Protein AF-A0A842WF37-F1 (afdb_monomer_lite)

Structure (mmCIF, N/CA/C/O backbone):
data_AF-A0A842WF37-F1
#
_entry.id   AF-A0A842WF37-F1
#
loop_
_atom_site.group_PDB
_atom_site.id
_atom_site.type_symbol
_atom_site.label_atom_id
_atom_site.label_alt_id
_atom_site.label_comp_id
_atom_site.label_asym_id
_atom_site.label_entity_id
_atom_site.label_seq_id
_atom_site.pdbx_PDB_ins_code
_atom_site.Cartn_x
_atom_site.Cartn_y
_atom_site.Cartn_z
_atom_site.occupancy
_atom_site.B_iso_or_equiv
_atom_site.auth_seq_id
_atom_site.auth_comp_id
_atom_site.auth_asym_id
_atom_site.auth_atom_id
_atom_site.pdbx_PDB_model_num
ATOM 1 N N . MET A 1 1 ? 12.981 -93.783 -2.955 1.00 38.06 1 MET A N 1
ATOM 2 C CA . MET A 1 1 ? 14.193 -92.941 -2.811 1.00 38.06 1 MET A CA 1
ATOM 3 C C . MET A 1 1 ? 14.053 -91.926 -3.913 1.00 38.06 1 MET A C 1
ATOM 5 O O . MET A 1 1 ? 14.369 -92.220 -5.059 1.00 38.06 1 MET A O 1
ATOM 9 N N . ASP A 1 2 ? 13.394 -90.827 -3.565 1.00 29.14 2 ASP A N 1
ATOM 10 C CA . ASP A 1 2 ? 12.600 -90.046 -4.507 1.00 29.14 2 ASP A CA 1
ATOM 11 C C . ASP A 1 2 ? 13.269 -88.703 -4.777 1.00 29.14 2 ASP A C 1
ATOM 13 O O . ASP A 1 2 ? 13.690 -87.995 -3.862 1.00 29.14 2 ASP A O 1
ATOM 17 N N . SER A 1 3 ? 13.349 -88.370 -6.059 1.00 29.11 3 SER A N 1
ATOM 18 C CA . SER A 1 3 ? 13.703 -87.063 -6.590 1.00 29.11 3 SER A CA 1
ATOM 19 C C . SER A 1 3 ? 12.479 -86.145 -6.562 1.00 29.11 3 SER A C 1
ATOM 21 O O . SER A 1 3 ? 11.483 -86.438 -7.225 1.00 29.11 3 SER A O 1
ATOM 23 N N . ALA A 1 4 ? 12.566 -85.022 -5.846 1.00 28.22 4 ALA A N 1
ATOM 24 C CA . ALA A 1 4 ? 11.561 -83.962 -5.853 1.00 28.22 4 ALA A CA 1
ATOM 25 C C . ALA A 1 4 ? 12.177 -82.628 -6.304 1.00 28.22 4 ALA A C 1
ATOM 27 O O . ALA A 1 4 ? 13.207 -82.185 -5.798 1.00 28.22 4 ALA A O 1
ATOM 28 N N . SER A 1 5 ? 11.508 -82.005 -7.270 1.00 30.67 5 SER A N 1
ATOM 29 C CA . SER A 1 5 ? 11.710 -80.653 -7.786 1.00 30.67 5 SER A CA 1
ATOM 30 C C . SER A 1 5 ? 11.210 -79.587 -6.804 1.00 30.67 5 SER A C 1
ATOM 32 O O . SER A 1 5 ? 10.098 -79.720 -6.297 1.00 30.67 5 SER A O 1
ATOM 34 N N . PHE A 1 6 ? 11.955 -78.489 -6.629 1.00 27.62 6 PHE A N 1
ATOM 35 C CA . PHE A 1 6 ? 11.453 -77.259 -6.004 1.00 27.62 6 PHE A CA 1
ATOM 36 C C . PHE A 1 6 ? 11.737 -76.029 -6.876 1.00 27.62 6 PHE A C 1
ATOM 38 O O . PHE A 1 6 ? 12.839 -75.824 -7.380 1.00 27.62 6 PHE A O 1
ATOM 45 N N . THR A 1 7 ? 10.681 -75.240 -7.053 1.00 28.05 7 THR A N 1
ATOM 46 C CA . THR A 1 7 ? 10.561 -73.977 -7.786 1.00 28.05 7 THR A CA 1
ATOM 47 C C . THR A 1 7 ? 11.242 -72.809 -7.064 1.00 28.05 7 THR A C 1
ATOM 49 O O . THR A 1 7 ? 11.295 -72.778 -5.836 1.00 28.05 7 THR A O 1
ATOM 52 N N . SER A 1 8 ? 11.717 -71.822 -7.829 1.00 30.41 8 SER A N 1
ATOM 53 C CA . SER A 1 8 ? 12.326 -70.581 -7.331 1.00 30.41 8 SER A CA 1
ATOM 54 C C . SER A 1 8 ? 11.315 -69.651 -6.628 1.00 30.41 8 SER A C 1
ATOM 56 O O . SER A 1 8 ? 10.131 -69.663 -6.975 1.00 30.41 8 SER A O 1
ATOM 58 N N . PRO A 1 9 ? 11.745 -68.802 -5.670 1.00 30.53 9 PRO A N 1
ATOM 59 C CA . PRO A 1 9 ? 10.866 -67.828 -5.035 1.00 30.53 9 PRO A CA 1
ATOM 60 C C . PRO A 1 9 ? 10.696 -66.576 -5.907 1.00 30.53 9 PRO A C 1
ATOM 62 O O . PRO A 1 9 ? 11.669 -65.958 -6.340 1.00 30.53 9 PRO A O 1
ATOM 65 N N . SER A 1 10 ? 9.444 -66.170 -6.112 1.00 29.80 10 SER A N 1
ATOM 66 C CA . SER A 1 10 ? 9.055 -64.873 -6.668 1.00 29.80 10 SER A CA 1
ATOM 67 C C . SER A 1 10 ? 9.450 -63.723 -5.733 1.00 29.80 10 SER A C 1
ATOM 69 O O . SER A 1 10 ? 9.151 -63.755 -4.540 1.00 29.80 10 SER A O 1
ATOM 71 N N . SER A 1 11 ? 10.101 -62.703 -6.290 1.00 31.34 11 SER A N 1
ATOM 72 C CA . SER A 1 11 ? 10.609 -61.517 -5.594 1.00 31.34 11 SER A CA 1
ATOM 73 C C . SER A 1 11 ? 9.476 -60.632 -5.054 1.00 31.34 11 SER A C 1
ATOM 75 O O . SER A 1 11 ? 8.567 -60.257 -5.792 1.00 31.34 11 SER A O 1
ATOM 77 N N . ILE A 1 12 ? 9.544 -60.283 -3.768 1.00 27.06 12 ILE A N 1
ATOM 78 C CA . ILE A 1 12 ? 8.603 -59.393 -3.070 1.00 27.06 12 ILE A CA 1
ATOM 79 C C . ILE A 1 12 ? 9.158 -57.961 -3.105 1.00 27.06 12 ILE A C 1
ATOM 81 O O . ILE A 1 12 ? 10.344 -57.755 -2.855 1.00 27.06 12 ILE A O 1
ATOM 85 N N . ALA A 1 13 ? 8.312 -56.971 -3.403 1.00 27.92 13 ALA A N 1
ATOM 86 C CA . ALA A 1 13 ? 8.647 -55.560 -3.223 1.00 27.92 13 ALA A CA 1
ATOM 87 C C . ALA A 1 13 ? 8.535 -55.191 -1.735 1.00 27.92 13 ALA A C 1
ATOM 89 O O . ALA A 1 13 ? 7.485 -55.388 -1.124 1.00 27.92 13 ALA A O 1
ATOM 90 N N . THR A 1 14 ? 9.607 -54.653 -1.155 1.00 27.30 14 THR A N 1
ATOM 91 C CA . THR A 1 14 ? 9.646 -54.268 0.261 1.00 27.30 14 THR A CA 1
ATOM 92 C C . THR A 1 14 ? 9.487 -52.759 0.391 1.00 27.30 14 THR A C 1
ATOM 94 O O . THR A 1 14 ? 10.288 -51.998 -0.149 1.00 27.30 14 THR A O 1
ATOM 97 N N . LEU A 1 15 ? 8.464 -52.322 1.126 1.00 24.42 15 LEU A N 1
ATOM 98 C CA . LEU A 1 15 ? 8.304 -50.930 1.538 1.00 24.42 15 LEU A CA 1
ATOM 99 C C . LEU A 1 15 ? 9.036 -50.748 2.875 1.00 24.42 15 LEU A C 1
ATOM 101 O O . LEU A 1 15 ? 8.649 -51.351 3.873 1.00 24.42 15 LEU A O 1
ATOM 105 N N . SER A 1 16 ? 10.097 -49.946 2.911 1.00 29.41 16 SER A N 1
ATOM 106 C CA . SER A 1 16 ? 10.831 -49.650 4.147 1.00 29.41 16 SER A CA 1
ATOM 107 C C . SER A 1 16 ? 10.672 -48.182 4.526 1.00 29.41 16 SER A C 1
ATOM 109 O O . SER A 1 16 ? 10.997 -47.303 3.730 1.00 29.41 16 SER A O 1
ATOM 111 N N . MET A 1 17 ? 10.217 -47.916 5.752 1.00 25.17 17 MET A N 1
ATOM 112 C CA . MET A 1 17 ? 10.263 -46.583 6.353 1.00 25.17 17 MET A CA 1
ATOM 113 C C . MET A 1 17 ? 11.576 -46.428 7.119 1.00 25.17 17 MET A C 1
ATOM 115 O O . MET A 1 17 ? 11.818 -47.153 8.082 1.00 25.17 17 MET A O 1
ATOM 119 N N . LEU A 1 18 ? 12.425 -45.492 6.700 1.00 31.69 18 LEU A N 1
ATOM 120 C CA . LEU A 1 18 ? 13.604 -45.094 7.465 1.00 31.69 18 LEU A CA 1
ATOM 121 C C . LEU A 1 18 ? 13.261 -43.837 8.266 1.00 31.69 18 LEU A C 1
ATOM 123 O O . LEU A 1 18 ? 13.086 -42.758 7.706 1.00 31.69 18 LEU A O 1
ATOM 127 N N . GLY A 1 19 ? 13.147 -43.990 9.585 1.00 25.92 19 GLY A N 1
ATOM 128 C CA . GLY A 1 19 ? 12.998 -42.875 10.515 1.00 25.92 19 GLY A CA 1
ATOM 129 C C . GLY A 1 19 ? 14.344 -42.196 10.756 1.00 25.92 19 GLY A C 1
ATOM 130 O O . GLY A 1 19 ? 15.139 -42.674 11.560 1.00 25.92 19 GLY A O 1
ATOM 131 N N . GLY A 1 20 ? 14.591 -41.085 10.063 1.00 28.47 20 GLY A N 1
ATOM 132 C CA . GLY A 1 20 ? 15.708 -40.176 10.315 1.00 28.47 20 GLY A CA 1
ATOM 133 C C . GLY A 1 20 ? 15.196 -38.804 10.749 1.00 28.47 20 GLY A C 1
ATOM 134 O O . GLY A 1 20 ? 14.309 -38.232 10.120 1.00 28.47 20 GLY A O 1
ATOM 135 N N . VAL A 1 21 ? 15.742 -38.273 11.842 1.00 33.38 21 VAL A N 1
ATOM 136 C CA . VAL A 1 21 ? 15.383 -36.960 12.395 1.00 33.38 21 VAL A CA 1
ATOM 137 C C . VAL A 1 21 ? 15.879 -35.857 11.454 1.00 33.38 21 VAL A C 1
ATOM 139 O O . VAL A 1 21 ? 17.057 -35.519 11.453 1.00 33.38 21 VAL A O 1
ATOM 142 N N . GLY A 1 22 ? 14.974 -35.293 10.651 1.00 31.33 22 GLY A N 1
ATOM 143 C CA . GLY A 1 22 ? 15.257 -34.141 9.790 1.00 31.33 22 GLY A CA 1
ATOM 144 C C . GLY A 1 22 ? 14.312 -34.049 8.592 1.00 31.33 22 GLY A C 1
ATOM 145 O O . GLY A 1 22 ? 14.500 -34.736 7.601 1.00 31.33 22 GLY A O 1
ATOM 146 N N . LYS A 1 23 ? 13.290 -33.192 8.708 1.00 36.53 23 LYS A N 1
ATOM 147 C CA . LYS A 1 23 ? 12.262 -32.818 7.713 1.00 36.53 23 LYS A CA 1
ATOM 148 C C . LYS A 1 23 ? 12.590 -33.122 6.233 1.00 36.53 23 LYS A C 1
ATOM 150 O O . LYS A 1 23 ? 13.320 -32.368 5.599 1.00 36.53 23 LYS A O 1
ATOM 155 N N . THR A 1 24 ? 11.938 -34.140 5.670 1.00 30.28 24 THR A N 1
AT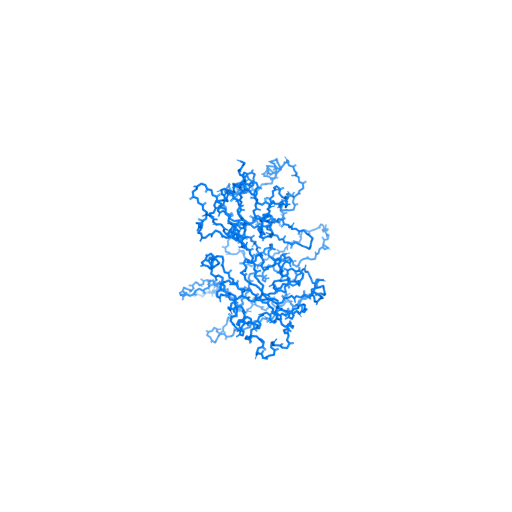OM 156 C CA . THR A 1 24 ? 11.090 -34.123 4.451 1.00 30.28 24 THR A CA 1
ATOM 157 C C . THR A 1 24 ? 10.585 -35.550 4.207 1.00 30.28 24 THR A C 1
ATOM 159 O O . THR A 1 24 ? 11.379 -36.455 3.975 1.00 30.28 24 THR A O 1
ATOM 162 N N . ASP A 1 25 ? 9.270 -35.767 4.275 1.00 29.08 25 ASP A N 1
ATOM 163 C CA . ASP A 1 25 ? 8.677 -37.084 4.019 1.00 29.08 25 ASP A CA 1
ATOM 164 C C . ASP A 1 25 ? 8.659 -37.353 2.506 1.00 29.08 25 ASP A C 1
ATOM 166 O O . ASP A 1 25 ? 7.838 -36.803 1.770 1.00 29.08 25 ASP A O 1
ATOM 170 N N . GLY A 1 26 ? 9.593 -38.175 2.028 1.00 31.14 26 GLY A N 1
ATOM 171 C CA . GLY A 1 26 ? 9.605 -38.716 0.669 1.00 31.14 26 GLY A CA 1
ATOM 172 C C . GLY A 1 26 ? 9.285 -40.210 0.683 1.00 31.14 26 GLY A C 1
ATOM 173 O O . GLY A 1 26 ? 9.917 -40.971 1.411 1.00 31.14 26 GLY A O 1
ATOM 174 N N . CYS A 1 27 ? 8.314 -40.647 -0.122 1.00 30.59 27 CYS A N 1
ATOM 175 C CA . CYS A 1 27 ? 8.106 -42.071 -0.398 1.00 30.59 27 CYS A CA 1
ATOM 176 C C . CYS A 1 27 ? 9.037 -42.507 -1.534 1.00 30.59 27 CYS A C 1
ATOM 178 O O . CYS A 1 27 ? 9.008 -41.919 -2.614 1.00 30.59 27 CYS A O 1
ATOM 180 N N . PHE A 1 28 ? 9.833 -43.552 -1.307 1.00 36.69 28 PHE A N 1
ATOM 181 C CA . PHE A 1 28 ? 10.717 -44.130 -2.318 1.00 36.69 28 PHE A CA 1
ATOM 182 C C . PHE A 1 28 ? 10.118 -45.432 -2.845 1.00 36.69 28 PHE A C 1
ATOM 184 O O . PHE A 1 28 ? 9.789 -46.328 -2.069 1.00 36.69 28 PHE A O 1
ATOM 191 N N . LEU A 1 29 ? 9.988 -45.541 -4.168 1.00 32.62 29 LEU A N 1
ATOM 192 C CA . LEU A 1 29 ? 9.596 -46.776 -4.838 1.00 32.62 29 LEU A CA 1
ATOM 193 C C . LEU A 1 29 ? 10.837 -47.367 -5.516 1.00 32.62 29 LEU A C 1
ATOM 195 O O . LEU A 1 29 ? 11.414 -46.742 -6.403 1.00 32.62 29 LEU A O 1
ATOM 199 N N . SER A 1 30 ? 11.261 -48.557 -5.092 1.00 35.91 30 SER A N 1
ATOM 200 C CA . SER A 1 30 ? 12.323 -49.303 -5.772 1.00 35.91 30 SER A CA 1
ATOM 201 C C . SER A 1 30 ? 11.692 -50.206 -6.827 1.00 35.91 30 SER A C 1
ATOM 203 O O . SER A 1 30 ? 10.836 -51.029 -6.498 1.00 35.91 30 SER A O 1
ATOM 205 N N . ILE A 1 31 ? 12.085 -50.040 -8.091 1.00 41.50 31 ILE A N 1
ATOM 206 C CA . ILE A 1 31 ? 11.596 -50.853 -9.210 1.00 41.50 31 ILE A CA 1
ATOM 207 C C . ILE A 1 31 ? 12.788 -51.618 -9.810 1.00 41.50 31 ILE A C 1
ATOM 209 O O . ILE A 1 31 ? 13.829 -51.006 -10.057 1.00 41.50 31 ILE A O 1
ATOM 213 N N . PRO A 1 32 ? 12.673 -52.935 -10.065 1.00 42.78 32 PRO A N 1
ATOM 214 C CA . PRO A 1 32 ? 13.720 -53.693 -10.745 1.00 42.78 32 PRO A CA 1
ATOM 215 C C . PRO A 1 32 ? 13.954 -53.198 -12.184 1.00 42.78 32 PRO A C 1
ATOM 217 O O . PRO A 1 32 ? 13.016 -52.835 -12.895 1.00 42.78 32 PRO A O 1
ATOM 220 N N . ASN A 1 33 ? 15.220 -53.220 -12.623 1.00 41.03 33 ASN A N 1
ATOM 221 C CA . ASN A 1 33 ? 15.675 -52.664 -13.908 1.00 41.03 33 ASN A CA 1
ATOM 222 C C . ASN A 1 33 ? 14.916 -53.191 -15.141 1.00 41.03 33 ASN A C 1
ATOM 224 O O . ASN A 1 33 ? 14.748 -52.445 -16.102 1.00 41.03 33 ASN A O 1
ATOM 228 N N . SER A 1 34 ? 14.410 -54.427 -15.116 1.00 40.59 34 SER A N 1
ATOM 229 C CA . SER A 1 34 ? 13.666 -55.018 -16.239 1.00 40.59 34 SER A CA 1
ATOM 230 C C . SER A 1 34 ? 12.349 -54.298 -16.563 1.00 40.59 34 SER A C 1
ATOM 232 O O . SER A 1 34 ? 11.862 -54.393 -17.685 1.00 40.59 34 SER A O 1
ATOM 234 N N . SER A 1 35 ? 11.780 -53.540 -15.621 1.00 41.41 35 SER A N 1
ATOM 235 C CA . SER A 1 35 ? 10.545 -52.772 -15.837 1.00 41.41 35 SER A CA 1
ATOM 236 C C . SER A 1 35 ? 10.791 -51.358 -16.381 1.00 41.41 35 SER A C 1
ATOM 238 O O . SER A 1 35 ? 9.854 -50.707 -16.842 1.00 41.41 35 SER A O 1
ATOM 240 N N . ILE A 1 36 ? 12.035 -50.866 -16.335 1.00 44.94 36 ILE A N 1
ATOM 241 C CA . ILE A 1 36 ? 12.400 -49.505 -16.765 1.00 44.94 36 ILE A CA 1
ATOM 242 C C . 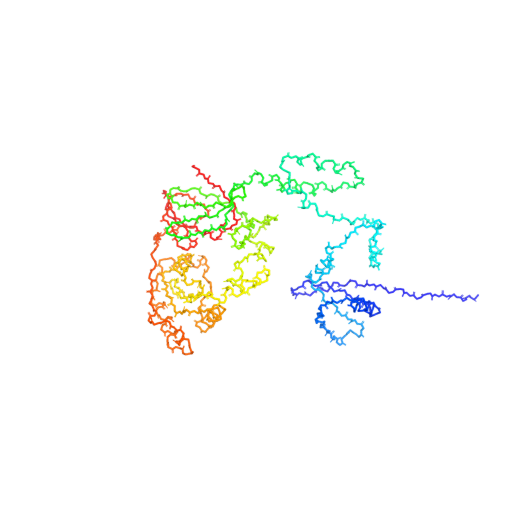ILE A 1 36 ? 12.501 -49.416 -18.294 1.00 44.94 36 ILE A C 1
ATOM 244 O O . ILE A 1 36 ? 12.117 -48.402 -18.879 1.00 44.94 36 ILE A O 1
ATOM 248 N N . GLU A 1 37 ? 12.947 -50.486 -18.955 1.00 37.53 37 GLU A N 1
ATOM 249 C CA . GLU A 1 37 ? 13.090 -50.518 -20.418 1.00 37.53 37 GLU A CA 1
ATOM 250 C C . GLU A 1 37 ? 11.733 -50.430 -21.140 1.00 37.53 37 GLU A C 1
ATOM 252 O O . GLU A 1 37 ? 11.608 -49.705 -22.126 1.00 37.53 37 GLU A O 1
ATOM 257 N N . ASN A 1 38 ? 10.676 -51.034 -20.585 1.00 36.75 38 ASN A N 1
ATOM 258 C CA . ASN A 1 38 ? 9.316 -50.934 -21.136 1.00 36.75 38 ASN A CA 1
ATOM 259 C C . ASN A 1 38 ? 8.696 -49.531 -20.964 1.00 36.75 38 ASN A C 1
ATOM 261 O O . ASN A 1 38 ? 7.922 -49.071 -21.807 1.00 36.75 38 ASN A O 1
ATOM 265 N N . LEU A 1 39 ? 9.060 -48.816 -19.896 1.00 34.28 39 LEU A N 1
ATOM 266 C CA . LEU A 1 39 ? 8.584 -47.455 -19.621 1.00 34.28 39 LEU A CA 1
ATOM 267 C C . LEU A 1 39 ? 9.206 -46.426 -20.578 1.00 34.28 39 LEU A C 1
ATOM 269 O O . LEU A 1 39 ? 8.519 -45.516 -21.040 1.00 34.28 39 LEU A O 1
ATOM 273 N N . LEU A 1 40 ? 10.482 -46.606 -20.932 1.00 34.00 40 LEU A N 1
ATOM 274 C CA . LEU A 1 40 ? 11.184 -45.751 -21.893 1.00 34.00 40 LEU A CA 1
ATOM 275 C C . LEU A 1 40 ? 10.726 -45.990 -23.338 1.00 34.00 40 LEU A C 1
ATOM 277 O O . LEU A 1 40 ? 10.586 -45.030 -24.092 1.00 34.00 40 LEU A O 1
ATOM 281 N N . PHE A 1 41 ? 10.412 -47.236 -23.710 1.00 29.88 41 PHE A N 1
ATOM 282 C CA . PHE A 1 41 ? 9.929 -47.551 -25.060 1.00 29.88 41 PHE A CA 1
ATOM 283 C C . PHE A 1 41 ? 8.565 -46.908 -25.363 1.00 29.88 41 PHE A C 1
ATOM 285 O O . PHE A 1 41 ? 8.302 -46.477 -26.484 1.00 29.88 41 PHE A O 1
ATOM 292 N N . THR A 1 42 ? 7.718 -46.765 -24.340 1.00 32.03 42 THR A N 1
ATOM 293 C CA . THR A 1 42 ? 6.389 -46.149 -24.474 1.00 32.03 42 THR A CA 1
ATOM 294 C C . THR A 1 42 ? 6.467 -44.616 -24.588 1.00 32.03 42 THR A C 1
ATOM 296 O O . THR A 1 42 ? 5.621 -43.999 -25.232 1.00 32.03 42 THR A O 1
ATOM 299 N N . ALA A 1 43 ? 7.508 -43.986 -24.027 1.00 32.72 43 ALA A N 1
ATOM 300 C CA . ALA A 1 43 ? 7.704 -42.533 -24.069 1.00 32.72 43 ALA A CA 1
ATOM 301 C C . ALA A 1 43 ? 8.267 -42.017 -25.412 1.00 32.72 43 ALA A C 1
ATOM 303 O O . ALA A 1 43 ? 8.046 -40.860 -25.760 1.00 32.72 43 ALA A O 1
ATOM 304 N N . SER A 1 44 ? 8.946 -42.863 -26.198 1.00 29.84 44 SER A N 1
ATOM 305 C CA . SER A 1 44 ? 9.535 -42.481 -27.495 1.00 29.84 44 SER A CA 1
ATOM 306 C C . SER A 1 44 ? 8.544 -42.387 -28.665 1.00 29.84 44 SER A C 1
ATOM 308 O O . SER A 1 44 ? 8.941 -41.965 -29.748 1.00 29.84 44 SER A O 1
ATOM 310 N N . LEU A 1 45 ? 7.269 -42.750 -28.481 1.00 29.44 45 LEU A N 1
ATOM 311 C CA . LEU A 1 45 ? 6.267 -42.767 -29.559 1.00 29.44 45 LEU A CA 1
ATOM 312 C C . LEU A 1 45 ? 5.317 -41.555 -29.573 1.00 29.44 45 LEU A C 1
ATOM 314 O O . LEU A 1 45 ? 4.387 -41.531 -30.377 1.00 29.44 45 LEU A O 1
ATOM 318 N N . MET A 1 46 ? 5.536 -40.535 -28.735 1.00 29.64 46 MET A N 1
ATOM 319 C CA . MET A 1 46 ? 4.720 -39.313 -28.739 1.00 29.64 46 MET A CA 1
ATOM 320 C C . MET A 1 46 ? 5.560 -38.054 -28.995 1.00 29.64 46 MET A C 1
ATOM 322 O O . MET A 1 46 ? 6.588 -37.870 -28.343 1.00 29.64 46 MET A O 1
ATOM 326 N N . PRO A 1 47 ? 5.141 -37.153 -29.906 1.00 29.61 47 PRO A N 1
ATOM 327 C CA . PRO A 1 47 ? 5.825 -35.885 -30.113 1.00 29.61 47 PRO A CA 1
ATOM 328 C C . PRO A 1 47 ? 5.490 -34.936 -28.953 1.00 29.61 47 PRO A C 1
ATOM 330 O O . PRO A 1 47 ? 4.389 -34.396 -28.867 1.00 29.61 47 PRO A O 1
ATOM 333 N N . GLY A 1 48 ? 6.441 -34.747 -28.040 1.00 36.25 48 GLY A N 1
ATOM 334 C CA . GLY A 1 48 ? 6.334 -33.833 -26.903 1.00 36.25 48 GLY A CA 1
ATOM 335 C C . GLY A 1 48 ? 7.711 -33.500 -26.313 1.00 36.25 48 GLY A C 1
ATOM 336 O O . GLY A 1 48 ? 8.679 -34.211 -26.589 1.00 36.25 48 GLY A O 1
ATOM 337 N N . PRO A 1 49 ? 7.836 -32.402 -25.544 1.00 31.64 49 PRO A N 1
ATOM 338 C CA . PRO A 1 49 ? 9.128 -31.912 -25.078 1.00 31.64 49 PRO A CA 1
ATOM 339 C C . PRO A 1 49 ? 9.790 -32.899 -24.107 1.00 31.64 49 PRO A C 1
ATOM 341 O O . PRO A 1 49 ? 9.179 -33.365 -23.145 1.00 31.64 49 PRO A O 1
ATOM 344 N N . ILE A 1 50 ? 11.063 -33.195 -24.367 1.00 33.44 50 ILE A N 1
ATOM 345 C CA . ILE A 1 50 ? 11.909 -34.072 -23.553 1.00 33.44 50 ILE A CA 1
ATOM 346 C C . ILE A 1 50 ? 12.294 -33.318 -22.273 1.00 33.44 50 ILE A C 1
ATOM 348 O O . ILE A 1 50 ? 13.004 -32.314 -22.328 1.00 33.44 50 ILE A O 1
ATOM 352 N N . PHE A 1 51 ? 11.845 -33.803 -21.115 1.00 28.94 51 PHE A N 1
ATOM 353 C CA . PHE A 1 51 ? 12.274 -33.279 -19.816 1.00 28.94 51 PHE A CA 1
ATOM 354 C C . PHE A 1 51 ? 13.611 -33.910 -19.392 1.00 28.94 51 PHE A C 1
ATOM 356 O O . PHE A 1 51 ? 13.802 -35.116 -19.571 1.00 28.94 51 PHE A O 1
ATOM 363 N N . PRO A 1 52 ? 14.550 -33.141 -18.810 1.00 28.11 52 PRO A N 1
ATOM 364 C CA . PRO A 1 52 ? 15.841 -33.675 -18.399 1.00 28.11 52 PRO A CA 1
ATOM 365 C C . PRO A 1 52 ? 15.687 -34.603 -17.188 1.00 28.11 52 PRO A C 1
ATOM 367 O O . PRO A 1 52 ? 15.351 -34.172 -16.085 1.00 28.11 52 PRO A O 1
ATOM 370 N N . VAL A 1 53 ? 15.985 -35.887 -17.383 1.00 30.39 53 VAL A N 1
ATOM 371 C CA . VAL A 1 53 ? 16.093 -36.873 -16.301 1.00 30.39 53 VAL A CA 1
ATOM 372 C C . VAL A 1 53 ? 17.493 -36.780 -15.692 1.00 30.39 53 VAL A C 1
ATOM 374 O O . VAL A 1 53 ? 18.487 -37.048 -16.367 1.00 30.39 53 VAL A O 1
ATOM 377 N N . LYS A 1 54 ? 17.597 -36.430 -14.405 1.00 30.55 54 LYS A N 1
ATOM 378 C CA . LYS A 1 54 ? 18.856 -36.559 -13.653 1.00 30.55 54 LYS A CA 1
ATOM 379 C C . LYS A 1 54 ? 18.979 -37.975 -13.095 1.00 30.55 54 LYS A C 1
ATOM 381 O O . LYS A 1 54 ? 18.213 -38.364 -12.219 1.00 30.55 54 LYS A O 1
ATOM 386 N N . ARG A 1 55 ? 19.968 -38.733 -13.576 1.00 32.41 55 ARG A N 1
ATOM 387 C CA . ARG A 1 55 ? 20.429 -39.962 -12.914 1.00 32.41 55 ARG A CA 1
ATOM 388 C C . ARG A 1 55 ? 21.295 -39.591 -11.715 1.00 32.41 55 ARG A C 1
ATOM 390 O O . ARG A 1 55 ? 22.271 -38.863 -11.872 1.00 32.41 55 ARG A O 1
ATOM 397 N N . PHE A 1 56 ? 20.979 -40.151 -10.554 1.00 31.78 56 PHE A N 1
ATOM 398 C CA . PHE A 1 56 ? 21.911 -40.223 -9.435 1.00 31.78 56 PHE A CA 1
ATOM 399 C C . PHE A 1 56 ? 22.473 -41.640 -9.373 1.00 31.78 56 PHE A C 1
ATOM 401 O O . PHE A 1 56 ? 21.718 -42.607 -9.303 1.00 31.78 56 PHE A O 1
ATOM 408 N N . SER A 1 57 ? 23.796 -41.765 -9.434 1.00 34.41 57 SER A N 1
ATOM 409 C CA . SER A 1 57 ? 24.495 -43.010 -9.134 1.00 34.41 57 SER A CA 1
ATOM 410 C C . SER A 1 57 ? 24.964 -42.950 -7.685 1.00 34.41 57 SER A C 1
ATOM 412 O O . SER A 1 57 ? 25.939 -42.262 -7.385 1.00 34.41 57 SER A O 1
ATOM 414 N N . ASP A 1 58 ? 24.271 -43.646 -6.789 1.00 35.00 58 ASP A N 1
ATOM 415 C CA . ASP A 1 58 ? 24.796 -43.921 -5.454 1.00 35.00 58 ASP A CA 1
ATOM 416 C C . ASP A 1 58 ? 25.600 -45.229 -5.515 1.00 35.00 58 ASP A C 1
ATOM 418 O O . ASP A 1 58 ? 25.084 -46.278 -5.909 1.00 35.00 58 ASP A O 1
ATOM 422 N N . ALA A 1 59 ? 26.889 -45.167 -5.173 1.00 35.41 59 ALA A N 1
ATOM 423 C CA . ALA A 1 59 ? 27.831 -46.283 -5.295 1.00 35.41 59 ALA A CA 1
ATOM 424 C C . ALA A 1 59 ? 27.522 -47.462 -4.346 1.00 35.41 59 ALA A C 1
ATOM 426 O O . ALA A 1 59 ? 28.145 -48.522 -4.450 1.00 35.41 59 ALA A O 1
ATOM 427 N N . SER A 1 60 ? 26.555 -47.299 -3.439 1.00 33.88 60 SER A N 1
ATOM 428 C CA . SER A 1 60 ? 26.161 -48.291 -2.436 1.00 33.88 60 SER A CA 1
ATOM 429 C C . SER A 1 60 ? 25.007 -49.218 -2.861 1.00 33.88 60 SER A C 1
ATOM 431 O O . SER A 1 60 ? 24.793 -50.253 -2.229 1.00 33.88 60 SER A O 1
ATOM 433 N N . LEU A 1 61 ? 24.309 -48.934 -3.969 1.00 37.62 61 LEU A N 1
ATOM 434 C CA . LEU A 1 61 ? 23.182 -49.735 -4.468 1.00 37.62 61 LEU A CA 1
ATOM 435 C C . LEU A 1 61 ? 23.453 -50.211 -5.898 1.00 37.62 61 LEU A C 1
ATOM 437 O O . LEU A 1 61 ? 23.026 -49.604 -6.875 1.00 37.62 61 LEU A O 1
ATOM 441 N N . LYS A 1 62 ? 24.151 -51.341 -6.041 1.00 33.28 62 LYS A N 1
ATOM 442 C CA . LYS A 1 62 ? 24.612 -51.843 -7.350 1.00 33.28 62 LYS A CA 1
ATOM 443 C C . LYS A 1 62 ? 23.517 -52.240 -8.357 1.00 33.28 62 LYS A C 1
ATOM 445 O O . LYS A 1 62 ? 23.887 -52.627 -9.453 1.00 33.28 62 LYS A O 1
ATOM 450 N N . ASN A 1 63 ? 22.217 -52.139 -8.053 1.00 33.78 63 ASN A N 1
ATOM 451 C CA . ASN A 1 63 ? 21.139 -52.573 -8.963 1.00 33.78 63 ASN A CA 1
ATOM 452 C C . ASN A 1 63 ? 19.818 -51.772 -8.873 1.00 33.78 63 ASN A C 1
ATOM 454 O O . ASN A 1 63 ? 18.777 -52.293 -9.268 1.00 33.78 63 ASN A O 1
ATOM 458 N N . ALA A 1 64 ? 19.813 -50.531 -8.371 1.00 30.58 64 ALA A N 1
ATOM 459 C CA . ALA A 1 64 ? 18.578 -49.741 -8.273 1.00 30.58 64 ALA A CA 1
ATOM 460 C C . ALA A 1 64 ? 18.716 -48.365 -8.936 1.00 30.58 64 ALA A C 1
ATOM 462 O O . ALA A 1 64 ? 19.614 -47.595 -8.607 1.00 30.58 64 ALA A O 1
ATOM 463 N N . SER A 1 65 ? 17.792 -48.049 -9.844 1.00 34.47 65 SER A N 1
ATOM 464 C CA . SER A 1 65 ? 17.601 -46.694 -10.368 1.00 34.47 65 SER A CA 1
ATOM 465 C C . SER A 1 65 ? 16.473 -46.031 -9.577 1.00 34.47 65 SER A C 1
ATOM 467 O O . SER A 1 65 ? 15.353 -46.536 -9.571 1.00 34.47 65 SER A O 1
ATOM 469 N N . VAL A 1 66 ? 16.749 -44.914 -8.901 1.00 30.81 66 VAL A N 1
ATOM 470 C CA . VAL A 1 66 ? 15.732 -44.154 -8.156 1.00 30.81 66 VAL A CA 1
ATOM 471 C C . VAL A 1 66 ? 15.115 -43.114 -9.087 1.00 30.81 66 VAL A C 1
ATOM 473 O O . VAL A 1 66 ? 15.823 -42.268 -9.631 1.00 30.81 66 VAL A O 1
ATOM 476 N N . LEU A 1 67 ? 13.797 -43.181 -9.277 1.00 31.59 67 LEU A N 1
ATOM 477 C CA . LEU A 1 67 ? 13.036 -42.212 -10.063 1.00 31.59 67 LEU A CA 1
ATOM 478 C C . LEU A 1 67 ? 12.267 -41.304 -9.101 1.00 31.59 67 LEU A C 1
ATOM 480 O O . LEU A 1 67 ? 11.388 -41.761 -8.374 1.00 31.59 67 LEU A O 1
ATOM 484 N N . GLN A 1 68 ? 12.616 -40.020 -9.078 1.00 34.50 68 GLN A N 1
ATOM 485 C CA . GLN A 1 68 ? 11.903 -39.013 -8.301 1.00 34.50 68 GLN A CA 1
ATOM 486 C C . GLN A 1 68 ? 10.953 -38.268 -9.241 1.00 34.50 68 GLN A C 1
ATOM 488 O O . GLN A 1 68 ? 11.400 -37.532 -10.117 1.00 34.50 68 GLN A O 1
ATOM 493 N N . LEU A 1 69 ? 9.647 -38.476 -9.077 1.00 31.56 69 LEU A N 1
ATOM 494 C CA . LEU A 1 69 ? 8.617 -37.688 -9.753 1.00 31.56 69 LEU A CA 1
ATOM 495 C C . LEU A 1 69 ? 8.000 -36.737 -8.737 1.00 31.56 69 LEU A C 1
ATOM 497 O O . LEU A 1 69 ? 7.617 -37.157 -7.644 1.00 31.56 69 LEU A O 1
ATOM 501 N N . ASP A 1 70 ? 7.903 -35.458 -9.089 1.00 33.56 70 ASP A N 1
ATOM 502 C CA . ASP A 1 70 ? 7.114 -34.532 -8.291 1.00 33.56 70 ASP A CA 1
ATOM 503 C C . ASP A 1 70 ? 5.610 -34.752 -8.537 1.00 33.56 70 ASP A C 1
ATOM 505 O O . ASP A 1 70 ? 5.165 -35.294 -9.555 1.00 33.56 70 ASP A O 1
ATOM 509 N N . THR A 1 71 ? 4.796 -34.324 -7.576 1.00 34.16 71 THR A N 1
ATOM 510 C CA . THR A 1 71 ? 3.331 -34.409 -7.643 1.00 34.16 71 THR A CA 1
ATOM 511 C C . THR A 1 71 ? 2.729 -33.578 -8.783 1.00 34.16 71 THR A C 1
ATOM 513 O O . THR A 1 71 ? 1.575 -33.795 -9.151 1.00 34.16 71 THR A O 1
ATOM 516 N N . HIS A 1 72 ? 3.500 -32.660 -9.372 1.00 37.62 72 HIS A N 1
ATOM 517 C CA . HIS A 1 72 ? 3.081 -31.793 -10.469 1.00 37.62 72 HIS A CA 1
ATOM 518 C C . HIS A 1 72 ? 3.155 -32.511 -11.831 1.00 37.62 72 HIS A C 1
ATOM 520 O O . HIS A 1 72 ? 2.302 -32.306 -12.694 1.00 37.62 72 HIS A O 1
ATOM 526 N N . SER A 1 73 ? 4.126 -33.410 -11.996 1.00 40.00 73 SER A N 1
ATOM 527 C CA . SER A 1 73 ? 4.379 -34.203 -13.205 1.00 40.00 73 SER A CA 1
ATOM 528 C C . SER A 1 73 ? 3.310 -35.276 -13.431 1.00 40.00 73 SER A C 1
ATOM 530 O O . SER A 1 73 ? 2.906 -35.541 -14.563 1.00 40.00 73 SER A O 1
ATOM 532 N N . ILE A 1 74 ? 2.785 -35.840 -12.339 1.00 36.34 74 ILE A N 1
ATOM 533 C CA . ILE A 1 74 ? 1.688 -36.821 -12.354 1.00 36.34 74 ILE A CA 1
ATOM 534 C C . ILE A 1 74 ? 0.381 -36.176 -12.847 1.00 36.34 74 ILE A C 1
ATOM 536 O O . ILE A 1 74 ? -0.404 -36.811 -13.549 1.00 36.34 74 ILE A O 1
ATOM 540 N N . TRP A 1 75 ? 0.161 -34.897 -12.531 1.00 33.62 75 TRP A N 1
ATOM 541 C CA . TRP A 1 75 ? -1.040 -34.167 -12.943 1.00 33.62 75 TRP A CA 1
ATOM 542 C C . TRP A 1 75 ? -1.027 -33.772 -14.428 1.00 33.62 75 TRP A C 1
ATOM 544 O O . TRP A 1 75 ? -2.067 -33.854 -15.077 1.00 33.62 75 TRP A O 1
ATOM 554 N N . SER A 1 76 ? 0.136 -33.419 -14.992 1.00 37.16 76 SER A N 1
ATOM 555 C CA . SER A 1 76 ? 0.258 -33.061 -16.418 1.00 37.16 76 SER A CA 1
ATOM 556 C C . SER A 1 76 ? -0.008 -34.234 -17.369 1.00 37.16 76 SER A C 1
ATOM 558 O O . SER A 1 76 ? -0.600 -34.034 -18.430 1.00 37.16 76 SER A O 1
ATOM 560 N N . LEU A 1 77 ? 0.369 -35.462 -16.990 1.00 33.59 77 LEU A N 1
ATOM 561 C CA . LEU A 1 77 ? 0.107 -36.673 -17.783 1.00 33.59 77 LEU A CA 1
ATOM 562 C C . LEU A 1 77 ? -1.394 -36.979 -17.922 1.00 33.59 77 LEU A C 1
ATOM 564 O O . LEU A 1 77 ? -1.825 -37.477 -18.957 1.00 33.59 77 LEU A O 1
ATOM 568 N N . ALA A 1 78 ? -2.203 -36.632 -16.918 1.00 32.66 78 ALA A N 1
ATOM 569 C CA . ALA A 1 78 ? -3.647 -36.865 -16.933 1.00 32.66 78 ALA A CA 1
ATOM 570 C C . ALA A 1 78 ? -4.430 -35.854 -17.798 1.00 32.66 78 ALA A C 1
ATOM 572 O O . ALA A 1 78 ? -5.597 -36.086 -18.110 1.00 32.66 78 ALA A O 1
ATOM 573 N N . THR A 1 79 ? -3.815 -34.731 -18.188 1.00 36.75 79 THR A N 1
ATOM 574 C CA . THR A 1 79 ? -4.493 -33.624 -18.891 1.00 36.75 79 THR A CA 1
ATOM 575 C C . THR A 1 79 ? -4.241 -33.558 -20.400 1.00 36.75 79 THR A C 1
ATOM 577 O O . THR A 1 79 ? -4.844 -32.725 -21.075 1.00 36.75 79 THR A O 1
ATOM 580 N N . CYS A 1 80 ? -3.412 -34.441 -20.957 1.00 32.84 80 CYS A N 1
ATOM 581 C CA . CYS A 1 80 ? -3.117 -34.486 -22.392 1.00 32.84 80 CYS A CA 1
ATOM 582 C C . CYS A 1 80 ? -4.044 -35.460 -23.140 1.00 32.84 80 CYS A C 1
ATOM 584 O O . CYS A 1 80 ? -3.603 -36.505 -23.608 1.00 32.84 80 CYS A O 1
ATOM 586 N N . LEU A 1 81 ? -5.328 -35.116 -23.278 1.00 33.44 81 LEU A N 1
ATOM 587 C CA . LEU A 1 81 ? -6.204 -35.725 -24.288 1.00 33.44 81 LEU A CA 1
ATOM 588 C C . LEU A 1 81 ? -6.732 -34.631 -25.233 1.00 33.44 81 LEU A C 1
ATOM 590 O O . LEU A 1 81 ? -7.201 -33.595 -24.751 1.00 33.44 81 LEU A O 1
ATOM 594 N N . PRO A 1 82 ? -6.648 -34.818 -26.564 1.00 35.16 82 PRO A N 1
ATOM 595 C CA . PRO A 1 82 ? -7.126 -33.833 -27.530 1.00 35.16 82 PRO A CA 1
ATOM 596 C C . PRO A 1 82 ? -8.654 -33.668 -27.464 1.00 35.16 82 PRO A C 1
ATOM 598 O O . PRO A 1 82 ? -9.385 -34.611 -27.166 1.00 35.16 82 PRO A O 1
ATOM 601 N N . ARG A 1 83 ? -9.134 -32.447 -27.743 1.00 38.06 83 ARG A N 1
ATOM 602 C CA . ARG A 1 83 ? -10.548 -32.038 -27.613 1.00 38.06 83 ARG A CA 1
ATOM 603 C C . ARG A 1 83 ? -11.494 -32.611 -28.678 1.00 38.06 83 ARG A C 1
ATOM 605 O O . ARG A 1 83 ? -12.701 -32.522 -28.480 1.00 38.06 83 ARG A O 1
ATOM 612 N N . ASP A 1 84 ? -10.982 -33.256 -29.723 1.00 34.75 84 ASP A N 1
ATOM 613 C CA . ASP A 1 84 ? -11.775 -33.640 -30.901 1.00 34.75 84 ASP A CA 1
ATOM 614 C C . ASP A 1 84 ? -11.939 -35.162 -31.050 1.00 34.75 84 ASP A C 1
ATOM 616 O O . ASP A 1 84 ? -11.662 -35.740 -32.100 1.00 34.75 84 ASP A O 1
ATOM 620 N N . PHE A 1 85 ? -12.394 -35.839 -29.991 1.00 31.59 85 PHE A N 1
ATOM 621 C CA . PHE A 1 85 ? -12.730 -37.267 -30.046 1.00 31.59 85 PHE A CA 1
ATOM 622 C C . PHE A 1 85 ? -14.253 -37.467 -30.051 1.00 31.59 85 PHE A C 1
ATOM 624 O O . PHE A 1 85 ? -14.922 -37.324 -29.025 1.00 31.59 85 PHE A O 1
ATOM 631 N N . HIS A 1 86 ? -14.815 -37.802 -31.214 1.00 33.12 86 HIS A N 1
ATOM 632 C CA . HIS A 1 86 ? -16.221 -38.189 -31.354 1.00 33.12 86 HIS A CA 1
ATOM 633 C C . HIS A 1 86 ? -16.416 -39.674 -30.991 1.00 33.12 86 HIS A C 1
ATOM 635 O O . HIS A 1 86 ? -15.668 -40.520 -31.481 1.00 33.12 86 HIS A O 1
ATOM 641 N N . PRO A 1 87 ? -17.418 -40.039 -30.168 1.00 32.94 87 PRO A N 1
ATOM 642 C CA . PRO A 1 87 ? -17.612 -41.421 -29.754 1.00 32.94 87 PRO A CA 1
ATOM 643 C C . PRO A 1 87 ? -18.473 -42.177 -30.773 1.00 32.94 87 PRO A C 1
ATOM 645 O O . PRO A 1 87 ? -19.700 -42.129 -30.717 1.00 32.94 87 PRO A O 1
ATOM 648 N N . THR A 1 88 ? -17.852 -42.931 -31.678 1.00 30.97 88 THR A N 1
ATOM 649 C CA . THR A 1 88 ? -18.538 -44.041 -32.353 1.00 30.97 88 THR A CA 1
ATOM 650 C C . THR A 1 88 ? -18.350 -45.321 -31.542 1.00 30.97 88 THR A C 1
ATOM 652 O O . THR A 1 88 ? -17.247 -45.844 -31.432 1.00 30.97 88 THR A O 1
ATOM 655 N N . SER A 1 89 ? -19.450 -45.766 -30.931 1.00 33.94 89 SER A N 1
ATOM 656 C CA . SER A 1 89 ? -19.779 -47.128 -30.476 1.00 33.94 89 SER A CA 1
ATOM 657 C C . SER A 1 89 ? -18.639 -48.157 -30.367 1.00 33.94 89 SER A C 1
ATOM 659 O O . SER A 1 89 ? -18.580 -49.105 -31.146 1.00 33.94 89 SER A O 1
ATOM 661 N N . THR A 1 90 ? -17.764 -48.024 -29.372 1.00 28.58 90 THR A N 1
ATOM 662 C CA . THR A 1 90 ? -17.139 -49.140 -28.627 1.00 28.58 90 THR A CA 1
ATOM 663 C C . THR A 1 90 ? -16.354 -48.554 -27.447 1.00 28.58 90 THR A C 1
ATOM 665 O O . THR A 1 90 ? -15.605 -47.596 -27.640 1.00 28.58 90 THR A O 1
ATOM 668 N N . PRO A 1 91 ? -16.527 -49.043 -26.207 1.00 28.56 91 PRO A N 1
ATOM 669 C CA . PRO A 1 91 ? -15.780 -48.512 -25.074 1.00 28.56 91 PRO A CA 1
ATOM 670 C C . PRO A 1 91 ? -14.305 -48.920 -25.171 1.00 28.56 91 PRO A C 1
ATOM 672 O O . PRO A 1 91 ? -13.972 -50.104 -25.143 1.00 28.56 91 PRO A O 1
ATOM 675 N N . PHE A 1 92 ? -13.417 -47.929 -25.253 1.00 24.09 92 PHE A N 1
ATOM 676 C CA . PHE A 1 92 ? -11.988 -48.113 -25.010 1.00 24.09 92 PHE A CA 1
ATOM 677 C C . PHE A 1 92 ? -11.779 -48.385 -23.514 1.00 24.09 92 PHE A C 1
ATOM 679 O O . PHE A 1 92 ? -11.997 -47.505 -22.681 1.00 24.09 92 PHE A O 1
ATOM 686 N N . PHE A 1 93 ? -11.359 -49.601 -23.167 1.00 24.55 93 PHE A N 1
ATOM 687 C CA . PHE A 1 93 ? -10.887 -49.934 -21.825 1.00 24.55 93 PHE A CA 1
ATOM 688 C C . PHE A 1 93 ? -9.374 -49.737 -21.772 1.00 24.55 93 PHE A C 1
ATOM 690 O O . PHE A 1 93 ? -8.616 -50.502 -22.364 1.00 24.55 93 PHE A O 1
ATOM 697 N N . LEU A 1 94 ? -8.927 -48.709 -21.052 1.00 23.36 94 LEU A N 1
ATOM 698 C CA . LEU A 1 94 ? -7.518 -48.547 -20.710 1.00 23.36 94 LEU A CA 1
ATOM 699 C C . LEU A 1 94 ? -7.231 -49.458 -19.505 1.00 23.36 94 LEU A C 1
ATOM 701 O O . LEU A 1 94 ? -7.568 -49.126 -18.370 1.00 23.36 94 LEU A O 1
ATOM 705 N N . ARG A 1 95 ? -6.686 -50.653 -19.757 1.00 24.61 95 ARG A N 1
ATOM 706 C CA . ARG A 1 95 ? -6.327 -51.619 -18.710 1.00 24.61 95 ARG A CA 1
ATOM 707 C C . ARG A 1 95 ? -4.919 -51.303 -18.202 1.00 24.61 95 ARG A C 1
ATOM 709 O O . ARG A 1 95 ? -3.940 -51.552 -18.895 1.00 24.61 95 ARG A O 1
ATOM 716 N N . ILE A 1 96 ? -4.818 -50.735 -17.002 1.00 26.56 96 ILE A N 1
ATOM 717 C CA . ILE A 1 96 ? -3.538 -50.535 -16.306 1.00 26.56 96 ILE A CA 1
ATOM 718 C C . ILE A 1 96 ? -3.245 -51.811 -15.505 1.00 26.56 96 ILE A C 1
ATOM 720 O O . ILE A 1 96 ? -3.690 -51.969 -14.370 1.00 26.56 96 ILE A O 1
ATOM 724 N N . GLU A 1 97 ? -2.524 -52.753 -16.111 1.00 27.91 97 GLU A N 1
ATOM 725 C CA . GLU A 1 97 ? -2.094 -53.999 -15.464 1.00 27.91 97 GLU A CA 1
ATOM 726 C C . GLU A 1 97 ? -0.867 -53.765 -14.562 1.00 27.91 97 GLU A C 1
ATOM 728 O O . GLU A 1 97 ? 0.241 -54.167 -14.898 1.00 27.91 97 GLU A O 1
ATOM 733 N N . SER A 1 98 ? -1.026 -53.107 -13.407 1.00 32.19 98 SER A N 1
ATOM 734 C CA . SER A 1 98 ? -0.005 -53.204 -12.338 1.00 32.19 98 SER A CA 1
ATOM 735 C C . SER A 1 98 ? -0.461 -52.852 -10.913 1.00 32.19 98 SER A C 1
ATOM 737 O O . SER A 1 98 ? 0.379 -52.563 -10.064 1.00 32.19 98 SER A O 1
ATOM 739 N N . MET A 1 99 ? -1.760 -52.918 -10.583 1.00 29.33 99 MET A N 1
ATOM 740 C CA . MET A 1 99 ? -2.230 -52.700 -9.195 1.00 29.33 99 MET A CA 1
ATOM 741 C C . MET A 1 99 ? -3.305 -53.684 -8.691 1.00 29.33 99 MET A C 1
ATOM 743 O O . MET A 1 99 ? -3.902 -53.453 -7.645 1.00 29.33 99 MET A O 1
ATOM 747 N N . GLU A 1 100 ? -3.516 -54.827 -9.349 1.00 29.34 100 GLU A N 1
ATOM 748 C CA . GLU A 1 100 ? -4.565 -55.796 -8.957 1.00 29.34 100 GLU A CA 1
ATOM 749 C C . GLU A 1 100 ? -4.139 -56.877 -7.937 1.00 29.34 100 GLU A C 1
ATOM 751 O O . GLU A 1 100 ? -4.883 -57.825 -7.707 1.00 29.34 100 GLU A O 1
ATOM 756 N N . ARG A 1 101 ? -2.976 -56.775 -7.272 1.00 31.48 101 ARG A N 1
ATOM 757 C CA . ARG A 1 101 ? -2.549 -57.806 -6.290 1.00 31.48 101 ARG A CA 1
ATOM 758 C C . ARG A 1 101 ? -2.343 -57.364 -4.843 1.00 31.48 101 ARG A C 1
ATOM 760 O O . ARG A 1 101 ? -1.921 -58.188 -4.040 1.00 31.48 101 ARG A O 1
ATOM 767 N N . VAL A 1 102 ? -2.683 -56.129 -4.468 1.00 34.09 102 VAL A N 1
ATOM 768 C CA . VAL A 1 102 ? -2.521 -55.671 -3.066 1.00 34.09 102 VAL A CA 1
ATOM 769 C C . VAL A 1 102 ? -3.820 -55.201 -2.406 1.00 34.09 102 VAL A C 1
ATOM 771 O O . VAL A 1 102 ? -3.861 -55.064 -1.190 1.00 34.09 102 VAL A O 1
ATOM 774 N N . LEU A 1 103 ? -4.924 -55.051 -3.136 1.00 27.92 103 LEU A N 1
ATOM 775 C CA . LEU A 1 103 ? -6.210 -54.703 -2.530 1.00 27.92 103 LEU A CA 1
ATOM 776 C C . LEU A 1 103 ? -7.297 -55.594 -3.122 1.00 27.92 103 LEU A C 1
ATOM 778 O O . LEU A 1 103 ? -7.576 -55.542 -4.317 1.00 27.92 103 LEU A O 1
ATOM 782 N N . GLY A 1 104 ? -7.874 -56.451 -2.282 1.00 27.91 104 GLY A N 1
ATOM 783 C CA . GLY A 1 104 ? -9.027 -57.256 -2.658 1.00 27.91 104 GLY A CA 1
ATOM 784 C C . GLY A 1 104 ? -10.184 -56.367 -3.116 1.00 27.91 104 GLY A C 1
ATOM 785 O O . GLY A 1 104 ? -10.492 -55.371 -2.468 1.00 27.91 104 GLY A O 1
ATOM 786 N N . ASN A 1 105 ? -10.794 -56.753 -4.239 1.00 38.66 105 ASN A N 1
ATOM 787 C CA . ASN A 1 105 ? -12.133 -56.387 -4.705 1.00 38.66 105 ASN A CA 1
ATOM 788 C C . ASN A 1 105 ? -12.669 -55.015 -4.263 1.00 38.66 105 ASN A C 1
ATOM 790 O O . ASN A 1 105 ? -13.535 -54.953 -3.394 1.00 38.66 105 ASN A O 1
ATOM 794 N N . VAL A 1 106 ? -12.271 -53.935 -4.944 1.00 30.02 106 VAL A N 1
ATOM 795 C CA . VAL A 1 106 ? -13.125 -52.740 -5.054 1.00 30.02 106 VAL A CA 1
ATOM 796 C C . VAL A 1 106 ? -12.970 -52.107 -6.438 1.00 30.02 106 VAL A C 1
ATOM 798 O O . VAL A 1 106 ? -11.973 -51.460 -6.740 1.00 30.02 106 VAL A O 1
ATOM 801 N N . SER A 1 107 ? -13.981 -52.277 -7.284 1.00 30.80 107 SER A N 1
ATOM 802 C CA . SER A 1 107 ? -14.094 -51.639 -8.595 1.00 30.80 107 SER A CA 1
ATOM 803 C C . SER A 1 107 ? -14.976 -50.391 -8.506 1.00 30.80 107 SER A C 1
ATOM 805 O O . SER A 1 107 ? -16.189 -50.534 -8.585 1.00 30.80 107 SER A O 1
ATOM 807 N N . TRP A 1 108 ? -14.407 -49.185 -8.389 1.00 31.86 108 TRP A N 1
ATOM 808 C CA . TRP A 1 108 ? -15.101 -47.938 -8.764 1.00 31.86 108 TRP A CA 1
ATOM 809 C C . TRP A 1 108 ? -14.102 -46.843 -9.156 1.00 31.86 108 TRP A C 1
ATOM 811 O O . TRP A 1 108 ? -13.449 -46.257 -8.299 1.00 31.86 108 TRP A O 1
ATOM 821 N N . PHE A 1 109 ? -14.038 -46.508 -10.447 1.00 24.31 109 PHE A N 1
ATOM 822 C CA . PHE A 1 109 ? -13.598 -45.185 -10.894 1.00 24.31 109 PHE A CA 1
ATOM 823 C C . PHE A 1 109 ? -14.338 -44.809 -12.186 1.00 24.31 109 PHE A C 1
ATOM 825 O O . PHE A 1 109 ? -14.093 -45.360 -13.253 1.00 24.31 109 PHE A O 1
ATOM 832 N N . SER A 1 110 ? -15.277 -43.872 -12.075 1.00 29.70 110 SER A N 1
ATOM 833 C CA . SER A 1 110 ? -15.830 -43.105 -13.194 1.00 29.70 110 SER A CA 1
ATOM 834 C C . SER A 1 110 ? -16.227 -41.740 -12.644 1.00 29.70 110 SER A C 1
ATOM 836 O O . SER A 1 110 ? -17.277 -41.579 -12.026 1.00 29.70 110 SER A O 1
ATOM 838 N N . ALA A 1 111 ? -15.336 -40.764 -12.798 1.00 31.09 111 ALA A N 1
ATOM 839 C CA . ALA A 1 111 ? -15.596 -39.377 -12.444 1.00 31.09 111 ALA A CA 1
ATOM 840 C C . ALA A 1 111 ? -15.781 -38.573 -13.736 1.00 31.09 111 ALA A C 1
ATOM 842 O O . ALA A 1 111 ? -14.817 -38.087 -14.322 1.00 31.09 111 ALA A O 1
ATOM 843 N N . ARG A 1 112 ? -17.032 -38.414 -14.183 1.00 31.72 112 ARG A N 1
ATOM 844 C CA . ARG A 1 112 ? -17.409 -37.237 -14.978 1.00 31.72 112 ARG A CA 1
ATOM 845 C C . ARG A 1 112 ? -17.707 -36.106 -13.997 1.00 31.72 112 ARG A C 1
ATOM 847 O O . ARG A 1 112 ? -18.423 -36.300 -13.019 1.00 31.72 112 ARG A O 1
ATOM 854 N N . SER A 1 113 ? -17.100 -34.946 -14.219 1.00 36.53 113 SER A N 1
ATOM 855 C CA . SER A 1 113 ? -17.135 -33.810 -13.303 1.00 36.53 113 SER A CA 1
ATOM 856 C C . SER A 1 113 ? -18.561 -33.266 -13.111 1.00 36.53 113 SER A C 1
ATOM 858 O O . SER A 1 113 ? -19.109 -32.553 -13.948 1.00 36.53 113 SER A O 1
ATOM 860 N N . ALA A 1 114 ? -19.159 -33.556 -11.953 1.00 36.12 114 ALA A N 1
ATOM 861 C CA . ALA A 1 114 ? -20.443 -32.986 -11.526 1.00 36.12 114 ALA A CA 1
ATOM 862 C C . ALA A 1 114 ? -20.400 -31.449 -11.376 1.00 36.12 114 ALA A C 1
ATOM 864 O O . ALA A 1 114 ? -21.432 -30.788 -11.344 1.00 36.12 114 ALA A O 1
ATOM 865 N N . SER A 1 115 ? -19.208 -30.852 -11.342 1.00 37.97 115 SER A N 1
ATOM 866 C CA . SER A 1 115 ? -18.997 -29.416 -11.151 1.00 37.97 115 SER A CA 1
ATOM 867 C C . SER A 1 115 ? -19.438 -28.532 -12.326 1.00 37.97 115 SER A C 1
ATOM 869 O O . SER A 1 115 ? -19.584 -27.326 -12.134 1.00 37.97 115 SER A O 1
ATOM 871 N N . ALA A 1 116 ? -19.690 -29.093 -13.516 1.00 36.28 116 ALA A N 1
ATOM 872 C CA . ALA A 1 116 ? -20.225 -28.337 -14.654 1.00 36.28 116 ALA A CA 1
ATOM 873 C C . ALA A 1 116 ? -21.765 -28.217 -14.644 1.00 36.28 116 ALA A C 1
ATOM 875 O O . ALA A 1 116 ? -22.299 -27.257 -15.191 1.00 36.28 116 ALA A O 1
ATOM 876 N N . LEU A 1 117 ? -22.478 -29.143 -13.988 1.00 34.75 117 LEU A N 1
ATOM 877 C CA . LEU A 1 117 ? -23.949 -29.179 -13.959 1.00 34.75 117 LEU A CA 1
ATOM 878 C C . LEU A 1 117 ? -24.560 -28.216 -12.926 1.00 34.75 117 LEU A C 1
ATOM 880 O O . LEU A 1 117 ? -25.621 -27.652 -13.169 1.00 34.75 117 LEU A O 1
ATOM 884 N N . PHE A 1 118 ? -23.847 -27.937 -11.831 1.00 38.69 118 PHE A N 1
ATOM 885 C CA . PHE A 1 118 ? -24.309 -27.061 -10.743 1.00 38.69 118 PHE A CA 1
ATOM 886 C C . PHE A 1 118 ? -24.444 -25.571 -11.107 1.00 38.69 118 PHE A C 1
ATOM 888 O O . PHE A 1 118 ? -24.966 -24.795 -10.314 1.00 38.69 118 PHE A O 1
ATOM 895 N N . ARG A 1 119 ? -23.957 -25.127 -12.275 1.00 40.44 119 ARG A N 1
ATOM 896 C CA . ARG A 1 119 ? -23.894 -23.691 -12.611 1.00 40.44 119 ARG A CA 1
ATOM 897 C C . ARG A 1 119 ? -25.117 -23.125 -13.341 1.00 40.44 119 ARG A C 1
ATOM 899 O O . ARG A 1 119 ? -25.104 -21.931 -13.614 1.00 40.44 119 ARG A O 1
ATOM 906 N N . SER A 1 120 ? -26.141 -23.920 -13.672 1.00 36.94 120 SER A N 1
ATOM 907 C CA . SER A 1 120 ? -27.219 -23.447 -14.569 1.00 36.94 120 SER A CA 1
ATOM 908 C C . SER A 1 120 ? -28.648 -23.446 -14.022 1.00 36.94 120 SER A C 1
ATOM 910 O O . SER A 1 120 ? -29.535 -22.988 -14.734 1.00 36.94 120 SER A O 1
ATOM 912 N N . LEU A 1 121 ? -28.913 -23.892 -12.791 1.00 35.56 121 LEU A N 1
ATOM 913 C CA . LEU A 1 121 ? -30.294 -24.027 -12.315 1.00 35.56 121 LEU A CA 1
ATOM 914 C C . LEU A 1 121 ? -30.480 -23.402 -10.932 1.00 35.56 121 LEU A C 1
ATOM 916 O O . LEU A 1 121 ? -30.136 -23.965 -9.899 1.00 35.56 121 LEU A O 1
ATOM 920 N N . GLY A 1 122 ? -31.056 -22.200 -10.927 1.00 37.62 122 GLY A N 1
ATOM 921 C CA . GLY A 1 122 ? -31.641 -21.621 -9.727 1.00 37.62 122 GLY A CA 1
ATOM 922 C C . GLY A 1 122 ? -32.825 -22.470 -9.252 1.00 37.62 122 GLY A C 1
ATOM 923 O O . GLY A 1 122 ? -33.671 -22.865 -10.047 1.00 37.62 122 GLY A O 1
ATOM 924 N N . SER A 1 123 ? -32.847 -22.731 -7.944 1.00 41.94 123 SER A N 1
ATOM 925 C CA . SER A 1 123 ? -33.970 -23.210 -7.119 1.00 41.94 123 SER A CA 1
ATOM 926 C C . SER A 1 123 ? -34.539 -24.634 -7.287 1.00 41.94 123 SER A C 1
ATOM 928 O O . SER A 1 123 ? -35.368 -25.004 -6.458 1.00 41.94 123 SER A O 1
ATOM 930 N N . MET A 1 124 ? -34.082 -25.484 -8.220 1.00 37.50 124 MET A N 1
ATOM 931 C CA . MET A 1 124 ? -34.634 -26.856 -8.374 1.00 37.50 124 MET A CA 1
ATOM 932 C C . MET A 1 124 ? -33.816 -28.020 -7.764 1.00 37.50 124 MET A C 1
ATOM 934 O O . MET A 1 124 ? -34.283 -29.162 -7.739 1.00 37.50 124 MET A O 1
ATOM 938 N N . ASP A 1 125 ? -32.643 -27.769 -7.183 1.00 41.41 125 ASP A N 1
ATOM 939 C CA . ASP A 1 125 ? -31.647 -28.830 -6.936 1.00 41.41 125 ASP A CA 1
ATOM 940 C C . ASP A 1 125 ? -31.744 -29.614 -5.614 1.00 41.41 125 ASP A C 1
ATOM 942 O O . ASP A 1 125 ? -30.885 -30.451 -5.335 1.00 41.41 125 ASP A O 1
ATOM 946 N N . PHE A 1 126 ? -32.811 -29.465 -4.824 1.00 45.50 126 PHE A N 1
ATOM 947 C CA . PHE A 1 126 ? -33.070 -30.445 -3.753 1.00 45.50 126 PHE A CA 1
ATOM 948 C C . PHE A 1 126 ? -33.646 -31.765 -4.293 1.00 45.50 126 PHE A C 1
ATOM 950 O O . PHE A 1 126 ? -33.414 -32.823 -3.708 1.00 45.50 126 PHE A O 1
ATOM 957 N N . TYR A 1 127 ? -34.343 -31.732 -5.435 1.00 41.12 127 TYR A N 1
ATOM 958 C CA . TYR A 1 127 ? -34.967 -32.925 -6.014 1.00 41.12 127 TYR A CA 1
ATOM 959 C C . TYR A 1 127 ? -34.010 -33.744 -6.891 1.00 41.12 127 TYR A C 1
ATOM 961 O O . TYR A 1 127 ? -34.080 -34.974 -6.883 1.00 41.12 127 TYR A O 1
ATOM 969 N N . LEU A 1 128 ? -33.078 -33.104 -7.607 1.00 43.03 128 LEU A N 1
ATOM 970 C CA . LEU A 1 128 ? -32.210 -33.809 -8.559 1.00 43.03 128 LEU A CA 1
ATOM 971 C C . LEU A 1 128 ? -31.178 -34.719 -7.865 1.00 43.03 128 LEU A C 1
ATOM 973 O O . LEU A 1 128 ? -30.917 -35.829 -8.334 1.00 43.03 128 LEU A O 1
ATOM 977 N N . LEU A 1 129 ? -30.651 -34.301 -6.706 1.00 45.25 129 LEU A N 1
ATOM 978 C CA . LEU A 1 129 ? -29.700 -35.104 -5.927 1.00 45.25 129 LEU A CA 1
ATOM 979 C C . LEU A 1 129 ? -30.347 -36.392 -5.377 1.00 45.25 129 LEU A C 1
ATOM 981 O O . LEU A 1 129 ? -29.695 -37.433 -5.307 1.00 45.25 129 LEU A O 1
ATOM 985 N N . PHE A 1 130 ? -31.646 -36.346 -5.058 1.00 45.91 130 PHE A N 1
ATOM 986 C CA . PHE A 1 130 ? -32.416 -37.511 -4.608 1.00 45.91 130 PHE A CA 1
ATOM 987 C C . PHE A 1 130 ? -32.710 -38.509 -5.739 1.00 45.91 130 PHE A C 1
ATOM 989 O O . PHE A 1 130 ? -32.754 -39.717 -5.500 1.00 45.91 130 PHE A O 1
ATOM 996 N N . ILE A 1 131 ? -32.891 -38.031 -6.976 1.00 46.38 131 ILE A N 1
ATOM 997 C CA . ILE A 1 131 ? -33.230 -38.884 -8.127 1.00 46.38 131 ILE A CA 1
ATOM 998 C C . ILE A 1 131 ? -32.012 -39.687 -8.605 1.00 46.38 131 ILE A C 1
ATOM 1000 O O . ILE A 1 131 ? -32.141 -40.880 -8.889 1.00 46.38 131 ILE A O 1
ATOM 1004 N N . ILE A 1 132 ? -30.815 -39.090 -8.613 1.00 47.25 132 ILE A N 1
ATOM 1005 C CA . ILE A 1 132 ? -29.579 -39.799 -8.997 1.00 47.25 132 ILE A CA 1
ATOM 1006 C C . ILE A 1 132 ? -29.272 -40.946 -8.017 1.00 47.25 132 ILE A C 1
ATOM 1008 O O . ILE A 1 132 ? -28.784 -41.995 -8.431 1.00 47.25 132 ILE A O 1
ATOM 1012 N N . TYR A 1 133 ? -29.641 -40.798 -6.742 1.00 45.00 133 TYR A N 1
ATOM 1013 C CA . TYR A 1 133 ? -29.406 -41.813 -5.712 1.00 45.00 133 TYR A CA 1
ATOM 1014 C C . TYR A 1 133 ? -30.338 -43.033 -5.792 1.00 45.00 133 TYR A C 1
ATOM 1016 O O . TYR A 1 133 ? -29.998 -44.095 -5.278 1.00 45.00 133 TYR A O 1
ATOM 1024 N N . LYS A 1 134 ? -31.512 -42.911 -6.429 1.00 45.06 134 LYS A N 1
ATOM 1025 C CA . LYS A 1 134 ? -32.465 -44.027 -6.578 1.00 45.06 134 LYS A CA 1
ATOM 1026 C C . LYS A 1 134 ? -32.315 -44.812 -7.884 1.00 45.06 134 LYS A C 1
ATOM 1028 O O . LYS A 1 134 ? -32.780 -45.945 -7.945 1.00 45.06 134 LYS A O 1
ATOM 1033 N N . GLY A 1 135 ? -31.715 -44.227 -8.923 1.00 44.12 135 GLY A N 1
ATOM 1034 C CA . GLY A 1 135 ? -31.719 -44.802 -10.276 1.00 44.12 135 GLY A CA 1
ATOM 1035 C C . GLY A 1 135 ? -30.551 -45.731 -10.614 1.00 44.12 135 GLY A C 1
ATOM 1036 O O . GLY A 1 135 ? -30.622 -46.465 -11.595 1.00 44.12 135 GLY A O 1
ATOM 1037 N N . VAL A 1 136 ? -29.474 -45.718 -9.830 1.00 44.03 136 VAL A N 1
ATOM 1038 C CA . VAL A 1 136 ? -28.267 -46.503 -10.113 1.00 44.03 136 VAL A CA 1
ATOM 1039 C C . VAL A 1 136 ? -27.859 -47.176 -8.812 1.00 44.03 136 VAL A C 1
ATOM 1041 O O . VAL A 1 136 ? -27.712 -46.484 -7.811 1.00 44.03 136 VAL A O 1
ATOM 1044 N N . GLY A 1 137 ? -27.722 -48.505 -8.804 1.00 40.44 137 GLY A N 1
ATOM 1045 C CA . GLY A 1 137 ? -27.407 -49.330 -7.627 1.00 40.44 137 GLY A CA 1
ATOM 1046 C C . GLY A 1 137 ? -26.007 -49.104 -7.043 1.00 40.44 137 GLY A C 1
ATOM 1047 O O . GLY A 1 137 ? -25.250 -50.051 -6.859 1.00 40.44 137 GLY A O 1
ATOM 1048 N N . PHE A 1 138 ? -25.642 -47.851 -6.784 1.00 45.56 138 PHE A N 1
ATOM 1049 C CA . PHE A 1 138 ? -24.447 -47.473 -6.055 1.00 45.56 138 PHE A CA 1
ATOM 1050 C C . PHE A 1 138 ? -24.655 -47.745 -4.568 1.00 45.56 138 PHE A C 1
ATOM 1052 O O . PHE A 1 138 ? -25.685 -47.398 -3.988 1.00 45.56 138 PHE A O 1
ATOM 1059 N N . ALA A 1 139 ? -23.644 -48.348 -3.943 1.00 53.75 139 ALA A N 1
ATOM 1060 C CA . ALA A 1 139 ? -23.555 -48.401 -2.494 1.00 53.75 139 ALA A CA 1
ATOM 1061 C C . ALA A 1 139 ? -23.648 -46.967 -1.937 1.00 53.75 139 ALA A C 1
ATOM 1063 O O . ALA A 1 139 ? -23.028 -46.063 -2.509 1.00 53.75 139 ALA A O 1
ATOM 1064 N N . PRO A 1 140 ? -24.418 -46.730 -0.859 1.00 55.56 140 PRO A N 1
ATOM 1065 C CA . PRO A 1 140 ? -24.591 -45.394 -0.318 1.00 55.56 140 PRO A CA 1
ATOM 1066 C C . PRO A 1 140 ? -23.218 -44.805 0.021 1.00 55.56 140 PRO A C 1
ATOM 1068 O O . PRO A 1 140 ? -22.454 -45.390 0.789 1.00 55.56 140 PRO A O 1
ATOM 1071 N N . ALA A 1 141 ? -22.902 -43.643 -0.555 1.00 57.31 141 ALA A N 1
ATOM 1072 C CA . ALA A 1 141 ? -21.821 -42.811 -0.061 1.00 57.31 141 ALA A CA 1
ATOM 1073 C C . ALA A 1 141 ? -22.004 -42.642 1.459 1.00 57.31 141 ALA A C 1
ATOM 1075 O O . ALA A 1 141 ? -23.135 -42.427 1.911 1.00 57.31 141 ALA A O 1
ATOM 1076 N N . PRO A 1 142 ? -20.926 -42.756 2.254 1.00 71.94 142 PRO A N 1
ATOM 1077 C CA . PRO A 1 142 ? -21.030 -42.648 3.696 1.00 71.94 142 PRO A CA 1
ATOM 1078 C C . PRO A 1 142 ? -21.711 -41.329 4.058 1.00 71.94 142 PRO A C 1
ATOM 1080 O O . PRO A 1 142 ? -21.355 -40.273 3.529 1.00 71.94 142 PRO A O 1
ATOM 1083 N N . GLU A 1 143 ? -22.678 -41.393 4.969 1.00 66.06 143 GLU A N 1
ATOM 1084 C CA . GLU A 1 143 ? -23.508 -40.269 5.425 1.00 66.06 143 GLU A CA 1
ATOM 1085 C C . GLU A 1 143 ? -22.667 -39.033 5.808 1.00 66.06 143 GLU A C 1
ATOM 1087 O O . GLU A 1 143 ? -23.056 -37.887 5.583 1.00 66.06 143 GLU A O 1
ATOM 1092 N N . SER A 1 144 ? -21.434 -39.267 6.272 1.00 63.38 144 SER A N 1
ATOM 1093 C CA . SER A 1 144 ? -20.438 -38.244 6.595 1.00 63.38 144 SER A CA 1
ATOM 1094 C C . SER A 1 144 ? -19.975 -37.390 5.404 1.00 63.38 144 SER A C 1
ATOM 1096 O O . SER A 1 144 ? -19.659 -36.215 5.596 1.00 63.38 144 SER A O 1
ATOM 1098 N N . CYS A 1 145 ? -19.945 -37.920 4.177 1.00 61.22 145 CYS A N 1
ATOM 1099 C CA . CYS A 1 145 ? -19.638 -37.138 2.974 1.00 61.22 145 CYS A CA 1
ATOM 1100 C C . CYS A 1 145 ? -20.815 -36.249 2.573 1.00 61.22 145 CYS A C 1
ATOM 1102 O O . CYS A 1 145 ? -20.619 -35.067 2.286 1.00 61.22 145 CYS A O 1
ATOM 1104 N N . LEU A 1 146 ? -22.034 -36.791 2.607 1.00 63.47 146 LEU A N 1
ATOM 1105 C CA . LEU A 1 146 ? -23.240 -36.055 2.228 1.00 63.47 146 LEU A CA 1
ATOM 1106 C C . LEU A 1 146 ? -23.509 -34.906 3.211 1.00 63.47 146 LEU A C 1
ATOM 1108 O O . LEU A 1 146 ? -23.754 -33.777 2.793 1.00 63.47 146 LEU A O 1
ATOM 1112 N N . LEU A 1 147 ? -23.333 -35.155 4.514 1.00 67.88 147 LEU A N 1
ATOM 1113 C CA . LEU A 1 147 ? -23.418 -34.131 5.556 1.00 67.88 147 LEU A CA 1
ATOM 1114 C C . LEU A 1 147 ? -22.350 -33.045 5.415 1.00 67.88 147 LEU A C 1
ATOM 1116 O O . LEU A 1 147 ? -22.629 -31.895 5.739 1.00 67.88 147 LEU A O 1
ATOM 1120 N N . ARG A 1 148 ? -21.136 -33.357 4.943 1.00 63.44 148 ARG A N 1
ATOM 1121 C CA . ARG A 1 148 ? -20.106 -32.330 4.695 1.00 63.44 148 ARG A CA 1
ATOM 1122 C C . ARG A 1 148 ? -20.488 -31.424 3.532 1.00 63.44 148 ARG A C 1
ATOM 1124 O O . ARG A 1 148 ? -20.388 -30.211 3.674 1.00 63.44 148 ARG A O 1
ATOM 1131 N N . VAL A 1 149 ? -20.971 -31.996 2.429 1.00 65.19 149 VAL A N 1
ATOM 1132 C CA . VAL A 1 149 ? -21.424 -31.219 1.265 1.00 65.19 149 VAL A CA 1
ATOM 1133 C C . VAL A 1 149 ? -22.637 -30.364 1.631 1.00 65.19 149 VAL A C 1
ATOM 1135 O O . VAL A 1 149 ? -22.611 -29.156 1.416 1.00 65.19 149 VAL A O 1
ATOM 1138 N N . LEU A 1 150 ? -23.650 -30.950 2.280 1.00 65.12 150 LEU A N 1
ATOM 1139 C CA . LEU A 1 150 ? -24.838 -30.218 2.724 1.00 65.12 150 LEU A CA 1
ATOM 1140 C C . LEU A 1 150 ? -24.503 -29.130 3.746 1.00 65.12 150 LEU A C 1
ATOM 1142 O O . LEU A 1 150 ? -25.017 -28.024 3.625 1.00 65.12 150 LEU A O 1
ATOM 1146 N N . ASN A 1 151 ? -23.613 -29.386 4.712 1.00 61.25 151 ASN A N 1
ATOM 1147 C CA . ASN A 1 151 ? -23.184 -28.355 5.659 1.00 61.25 151 ASN A CA 1
ATOM 1148 C C . ASN A 1 151 ? -22.379 -27.242 4.983 1.00 61.25 151 ASN A C 1
ATOM 1150 O O . ASN A 1 151 ? -22.531 -26.087 5.368 1.00 61.25 151 ASN A O 1
ATOM 1154 N N . SER A 1 152 ? -21.546 -27.547 3.986 1.00 58.34 152 SER A N 1
ATOM 1155 C CA . SER A 1 152 ? -20.857 -26.515 3.203 1.00 58.34 152 SER A CA 1
ATOM 1156 C C . SER A 1 152 ? -21.841 -25.666 2.390 1.00 58.34 152 SER A C 1
ATOM 1158 O O . SER A 1 152 ? -21.681 -24.448 2.350 1.00 58.34 152 SER A O 1
ATOM 1160 N N . CYS A 1 153 ? -22.887 -26.270 1.815 1.00 56.06 153 CYS A N 1
ATOM 1161 C CA . CYS A 1 153 ? -23.938 -25.555 1.084 1.00 56.06 153 CYS A CA 1
ATOM 1162 C C . CYS A 1 153 ? -24.844 -24.720 2.008 1.00 56.06 153 CYS A C 1
ATOM 1164 O O . CYS A 1 153 ? -25.078 -23.546 1.736 1.00 56.06 153 CYS A O 1
ATOM 1166 N N . LEU A 1 154 ? -25.320 -25.285 3.123 1.00 58.75 154 LEU A N 1
ATOM 1167 C CA . LEU A 1 154 ? -26.191 -24.594 4.084 1.00 58.75 154 LEU A CA 1
ATOM 1168 C C . LEU A 1 154 ? -25.469 -23.452 4.803 1.00 58.75 154 LEU A C 1
ATOM 1170 O O . LEU A 1 154 ? -26.047 -22.382 4.971 1.00 58.75 154 LEU A O 1
ATOM 1174 N N . ARG A 1 155 ? -24.193 -23.636 5.174 1.00 57.25 155 ARG A N 1
ATOM 1175 C CA . ARG A 1 155 ? -23.402 -22.566 5.804 1.00 57.25 155 ARG A CA 1
ATOM 1176 C C . ARG A 1 155 ? -23.247 -21.362 4.889 1.00 57.25 155 ARG A C 1
ATOM 1178 O O . ARG A 1 155 ? -23.276 -20.247 5.392 1.00 57.25 155 ARG A O 1
ATOM 1185 N N . TYR A 1 156 ? -23.147 -21.569 3.574 1.00 57.12 156 TYR A N 1
ATOM 1186 C CA . TYR A 1 156 ? -23.042 -20.478 2.603 1.00 57.12 156 TYR A CA 1
ATOM 1187 C C . TYR A 1 156 ? -24.265 -19.553 2.593 1.00 57.12 156 TYR A C 1
ATOM 1189 O O . TYR A 1 156 ? -24.124 -18.369 2.302 1.00 57.12 156 TYR A O 1
ATOM 1197 N N . HIS A 1 157 ? -25.441 -20.061 2.968 1.00 56.03 157 HIS A N 1
ATOM 1198 C CA . HIS A 1 157 ? -26.662 -19.260 3.061 1.00 56.03 157 HIS A CA 1
ATOM 1199 C C . HIS A 1 157 ? -26.825 -18.518 4.395 1.00 56.03 157 HIS A C 1
ATOM 1201 O O . HIS A 1 157 ? -27.658 -17.619 4.475 1.00 56.03 157 HIS A O 1
ATOM 1207 N N . THR A 1 158 ? -26.037 -18.851 5.423 1.00 56.91 158 THR A N 1
ATOM 1208 C CA . THR A 1 158 ? -26.129 -18.242 6.763 1.00 56.91 158 THR A CA 1
ATOM 1209 C C . THR A 1 158 ? -24.908 -17.406 7.160 1.00 56.91 158 THR A C 1
ATOM 1211 O O . THR A 1 158 ? -24.884 -16.890 8.274 1.00 56.91 158 THR A O 1
ATOM 1214 N N . MET A 1 159 ? -23.867 -17.310 6.322 1.00 56.56 159 MET A N 1
ATOM 1215 C CA . MET A 1 159 ? -22.691 -16.479 6.632 1.00 56.56 159 MET A CA 1
ATOM 1216 C C . MET A 1 159 ? -23.045 -14.993 6.556 1.00 56.56 159 MET A C 1
ATOM 1218 O O . MET A 1 159 ? -23.921 -14.608 5.776 1.00 56.56 159 MET A O 1
ATOM 1222 N N . ALA A 1 160 ? -22.352 -14.159 7.342 1.00 63.03 160 ALA A N 1
ATOM 1223 C CA . ALA A 1 160 ? -22.472 -12.713 7.222 1.00 63.03 160 ALA A CA 1
ATOM 1224 C C . ALA A 1 160 ? -22.348 -12.284 5.745 1.00 63.03 160 ALA A C 1
ATOM 1226 O O . ALA A 1 160 ? -21.516 -12.830 5.010 1.00 63.03 160 ALA A O 1
ATOM 1227 N N . PRO A 1 161 ? -23.187 -11.337 5.289 1.00 82.44 161 PRO A N 1
ATOM 1228 C CA . PRO A 1 161 ? -23.419 -11.107 3.864 1.00 82.44 161 PRO A CA 1
ATOM 1229 C C . PRO A 1 161 ? -22.177 -10.613 3.116 1.00 82.44 161 PRO A C 1
ATOM 1231 O O . PRO A 1 161 ? -22.116 -10.750 1.892 1.00 82.44 161 PRO A O 1
ATOM 1234 N N . ASN A 1 162 ? -21.187 -10.084 3.844 1.00 95.38 162 ASN A N 1
ATOM 1235 C CA . ASN A 1 162 ? -20.091 -9.320 3.276 1.00 95.38 162 ASN A CA 1
ATOM 1236 C C . ASN A 1 162 ? -18.738 -10.008 3.485 1.00 95.38 162 ASN A C 1
ATOM 1238 O O . ASN A 1 162 ? -18.368 -10.355 4.606 1.00 95.38 162 ASN A O 1
ATOM 1242 N N . HIS A 1 163 ? -17.961 -10.170 2.412 1.00 96.06 163 HIS A N 1
ATOM 1243 C CA . HIS A 1 163 ? -16.617 -10.770 2.438 1.00 96.06 163 HIS A CA 1
ATOM 1244 C C . HIS A 1 163 ? -15.560 -9.753 2.003 1.00 96.06 163 HIS A C 1
ATOM 1246 O O . HIS A 1 163 ? -15.528 -9.356 0.840 1.00 96.06 163 HIS A O 1
ATOM 1252 N N . LEU A 1 164 ? -14.684 -9.328 2.919 1.00 97.75 164 LEU A N 1
ATOM 1253 C CA . LEU A 1 164 ? -13.741 -8.233 2.678 1.00 97.75 164 LEU A CA 1
ATOM 1254 C C . LEU A 1 164 ? -12.656 -8.612 1.652 1.00 97.75 164 LEU A C 1
ATOM 1256 O O . LEU A 1 164 ? -11.820 -9.485 1.899 1.00 97.75 164 LEU A O 1
ATOM 1260 N N . ILE A 1 165 ? -12.609 -7.893 0.529 1.00 97.75 165 ILE A N 1
ATOM 1261 C CA . ILE A 1 165 ? -11.649 -8.087 -0.569 1.00 97.75 165 ILE A CA 1
ATOM 1262 C C . ILE A 1 165 ? -10.418 -7.207 -0.382 1.00 97.75 165 ILE A C 1
ATOM 1264 O O . ILE A 1 165 ? -9.287 -7.682 -0.503 1.00 97.75 165 ILE A O 1
ATOM 1268 N N . SER A 1 166 ? -10.612 -5.917 -0.131 1.00 97.25 166 SER A N 1
ATOM 1269 C CA . SER A 1 166 ? -9.523 -4.954 0.019 1.00 97.25 166 SER A CA 1
ATOM 1270 C C . SER A 1 166 ? -9.949 -3.741 0.825 1.00 97.25 166 SER A C 1
ATOM 1272 O O . SER A 1 166 ? -11.131 -3.450 0.960 1.00 97.25 166 SER A O 1
ATOM 1274 N N . PHE A 1 167 ? -8.947 -3.036 1.330 1.00 97.81 167 PHE A N 1
ATOM 1275 C CA . PHE A 1 167 ? -9.077 -1.741 1.972 1.00 97.81 167 PHE A CA 1
ATOM 1276 C C . PHE A 1 167 ? -8.184 -0.745 1.235 1.00 97.81 167 PHE A C 1
ATOM 1278 O O . PHE A 1 167 ? -7.071 -1.105 0.840 1.00 97.81 167 PHE A O 1
ATOM 1285 N N . SER A 1 168 ? -8.672 0.477 1.053 1.00 96.50 168 SER A N 1
ATOM 1286 C CA . SER A 1 168 ? -7.931 1.590 0.473 1.00 96.50 168 SER A CA 1
ATOM 1287 C C . SER A 1 168 ? -7.966 2.770 1.436 1.00 96.50 168 SER A C 1
ATOM 1289 O O . SER A 1 168 ? -9.038 3.207 1.846 1.00 96.50 168 SER A O 1
ATOM 1291 N N . SER A 1 169 ? -6.792 3.299 1.769 1.00 94.56 169 SER A N 1
ATOM 1292 C CA . SER A 1 169 ? -6.617 4.540 2.530 1.00 94.56 169 SER A CA 1
ATOM 1293 C C . SER A 1 169 ? -6.451 5.733 1.595 1.00 94.56 169 SER A C 1
ATOM 1295 O O . SER A 1 169 ? -5.543 6.548 1.768 1.00 94.56 169 SER A O 1
ATOM 1297 N N . ALA A 1 170 ? -7.278 5.787 0.551 1.00 84.38 170 ALA A N 1
ATOM 1298 C CA . ALA A 1 170 ? -7.430 6.994 -0.249 1.00 84.38 170 ALA A CA 1
ATOM 1299 C C . ALA A 1 170 ? -7.903 8.160 0.644 1.00 84.38 170 ALA A C 1
ATOM 1301 O O . ALA A 1 170 ? -8.084 7.994 1.849 1.00 84.38 170 ALA A O 1
ATOM 1302 N N . GLU A 1 171 ? -8.124 9.336 0.054 1.00 85.50 171 GLU A N 1
ATOM 1303 C CA . GLU A 1 171 ? -8.596 10.530 0.777 1.00 85.50 171 GLU A CA 1
ATOM 1304 C C . GLU A 1 171 ? -9.759 10.226 1.736 1.00 85.50 171 GLU A C 1
ATOM 1306 O O . GLU A 1 171 ? -9.766 10.686 2.874 1.00 85.50 171 GLU A O 1
ATOM 1311 N N . LYS A 1 172 ? -10.674 9.350 1.307 1.00 93.56 172 LYS A N 1
ATOM 1312 C CA . LYS A 1 172 ? -11.655 8.712 2.181 1.00 93.56 172 LYS A CA 1
ATOM 1313 C C . LYS A 1 172 ? -11.361 7.215 2.310 1.00 93.56 172 LYS A C 1
ATOM 1315 O O . LYS A 1 172 ? -11.209 6.556 1.273 1.00 93.56 17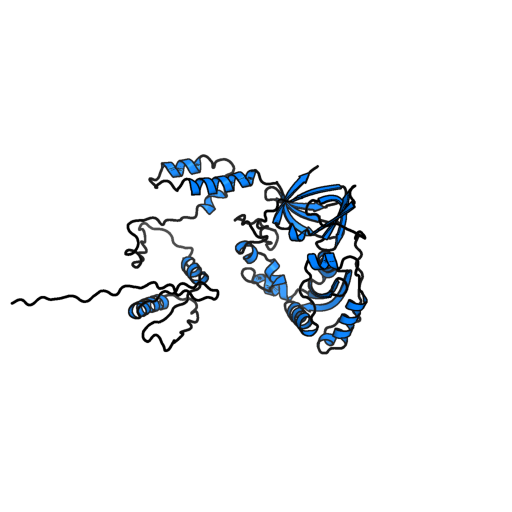2 LYS A O 1
ATOM 1320 N N . PRO A 1 173 ? -11.316 6.650 3.533 1.00 96.31 173 PRO A N 1
ATOM 1321 C CA . PRO A 1 173 ? -11.158 5.215 3.722 1.00 96.31 173 PRO A CA 1
ATOM 1322 C C . PRO A 1 173 ? -12.277 4.441 3.024 1.00 96.31 173 PRO A C 1
ATOM 1324 O O . PRO A 1 173 ? -13.453 4.776 3.145 1.00 96.31 173 PRO A O 1
ATOM 1327 N N . GLN A 1 174 ? -11.917 3.395 2.287 1.00 97.31 174 GLN A N 1
ATOM 1328 C CA . GLN A 1 174 ? -12.865 2.586 1.525 1.00 97.31 174 GLN A CA 1
ATOM 1329 C C . GLN A 1 174 ? -12.592 1.103 1.723 1.00 97.31 174 GLN A C 1
ATOM 1331 O O . GLN A 1 174 ? -11.438 0.665 1.752 1.00 97.31 174 GLN A O 1
ATOM 1336 N N . ILE A 1 175 ? -13.660 0.314 1.789 1.00 97.69 175 ILE A N 1
ATOM 1337 C CA . ILE A 1 175 ? -13.596 -1.143 1.698 1.00 97.69 175 ILE A CA 1
ATOM 1338 C C . ILE A 1 175 ? -14.242 -1.621 0.411 1.00 97.69 175 ILE A C 1
ATOM 1340 O O . ILE A 1 175 ? -15.303 -1.150 0.014 1.00 97.69 175 ILE A O 1
ATOM 1344 N N . THR A 1 176 ? -13.610 -2.608 -0.209 1.00 97.69 176 THR A N 1
ATOM 1345 C CA . THR A 1 176 ? -14.185 -3.382 -1.307 1.00 97.69 176 THR A CA 1
ATOM 1346 C C . THR A 1 176 ? -14.508 -4.768 -0.775 1.00 97.69 176 THR A C 1
ATOM 1348 O O . THR A 1 176 ? -13.660 -5.387 -0.123 1.00 97.69 176 THR A O 1
ATOM 1351 N N . TYR A 1 177 ? -15.710 -5.268 -1.026 1.00 97.75 177 TYR A N 1
ATOM 1352 C CA . TYR A 1 177 ? -16.191 -6.539 -0.491 1.00 97.75 177 TYR A CA 1
ATOM 1353 C C . TYR A 1 177 ? -17.131 -7.243 -1.469 1.00 97.75 177 TYR A C 1
ATOM 1355 O O . TYR A 1 177 ? -17.657 -6.627 -2.391 1.00 97.75 177 TYR A O 1
ATOM 1363 N N . TRP A 1 178 ? -17.317 -8.549 -1.280 1.00 96.62 178 TRP A N 1
ATOM 1364 C CA . TRP A 1 178 ? -18.376 -9.289 -1.962 1.00 96.62 178 TRP A CA 1
ATOM 1365 C C . TRP A 1 178 ? -19.665 -9.208 -1.156 1.00 96.62 178 TRP A C 1
ATOM 1367 O O . TRP A 1 178 ? -19.636 -9.555 0.023 1.00 96.62 178 TRP A O 1
ATOM 1377 N N . GLU A 1 179 ? -20.768 -8.855 -1.806 1.00 95.19 179 GLU A N 1
ATOM 1378 C CA . GLU A 1 179 ? -22.137 -8.975 -1.300 1.00 95.19 179 GLU A CA 1
ATOM 1379 C C . GLU A 1 179 ? -22.949 -9.790 -2.310 1.00 95.19 179 GLU A C 1
ATOM 1381 O O . GLU A 1 179 ? -23.109 -9.368 -3.450 1.00 95.19 179 GLU A O 1
ATOM 1386 N N . ARG A 1 180 ? -23.432 -10.981 -1.927 1.00 88.75 180 ARG A N 1
ATOM 1387 C CA . ARG A 1 180 ? -24.234 -11.865 -2.809 1.00 88.75 180 ARG A CA 1
ATOM 1388 C C . ARG A 1 180 ? -23.653 -12.026 -4.235 1.00 88.75 180 ARG A C 1
ATOM 1390 O O . ARG A 1 180 ? -24.380 -11.935 -5.213 1.00 88.75 180 ARG A O 1
ATOM 1397 N N . ASP A 1 181 ? -22.339 -12.259 -4.325 1.00 87.50 181 ASP A N 1
ATOM 1398 C CA . ASP A 1 181 ? -21.545 -12.391 -5.568 1.00 87.50 181 ASP A CA 1
ATOM 1399 C C . ASP A 1 181 ? -21.251 -11.100 -6.351 1.00 87.50 181 ASP A C 1
ATOM 1401 O O . ASP A 1 181 ? -20.500 -11.141 -7.327 1.00 87.50 181 ASP A O 1
ATOM 1405 N N . GLU A 1 182 ? -21.730 -9.946 -5.894 1.00 94.12 182 GLU A N 1
ATOM 1406 C CA . GLU A 1 182 ? -21.402 -8.647 -6.478 1.00 94.12 182 GLU A CA 1
ATOM 1407 C C . GLU A 1 182 ? -20.238 -7.979 -5.739 1.00 94.12 182 GLU A C 1
ATOM 1409 O O . GLU A 1 182 ? -20.164 -7.995 -4.509 1.00 94.12 182 GLU A O 1
ATOM 1414 N N . GLU A 1 183 ? -19.306 -7.386 -6.490 1.00 96.25 183 GLU A N 1
ATOM 1415 C CA . GLU A 1 183 ? -18.251 -6.545 -5.918 1.00 96.25 183 GLU A CA 1
ATOM 1416 C C . GLU A 1 183 ? -18.858 -5.184 -5.563 1.00 96.25 183 GLU A C 1
ATOM 1418 O O . GLU A 1 183 ? -19.342 -4.458 -6.433 1.00 96.25 183 GLU A O 1
ATOM 1423 N N . LYS A 1 184 ? -18.835 -4.840 -4.277 1.00 96.88 184 LYS A N 1
ATOM 1424 C CA . LYS A 1 184 ? -19.280 -3.549 -3.752 1.00 96.88 184 LYS A CA 1
ATOM 1425 C C . LYS A 1 184 ? -18.091 -2.787 -3.194 1.00 96.88 184 LYS A C 1
ATOM 1427 O O . LYS A 1 184 ? -17.158 -3.378 -2.647 1.00 96.88 184 LYS A O 1
ATOM 1432 N N . THR A 1 185 ? -18.161 -1.465 -3.282 1.00 96.88 185 THR A N 1
ATOM 1433 C CA . THR A 1 185 ? -17.236 -0.558 -2.602 1.00 96.88 185 THR A CA 1
ATOM 1434 C C . THR A 1 185 ? -18.047 0.376 -1.722 1.00 96.88 185 THR A C 1
ATOM 1436 O O . THR A 1 185 ? -18.994 0.995 -2.199 1.00 96.88 185 THR A O 1
ATOM 1439 N N . ALA A 1 186 ? -17.672 0.475 -0.451 1.00 96.38 186 ALA A N 1
ATOM 1440 C CA . ALA A 1 186 ? -18.263 1.412 0.494 1.00 96.38 186 ALA A CA 1
ATOM 1441 C C . ALA A 1 186 ? -17.179 2.322 1.067 1.00 96.38 186 ALA A C 1
ATOM 1443 O O . ALA A 1 186 ? -16.091 1.863 1.426 1.00 96.38 186 ALA A O 1
ATOM 1444 N N . VAL A 1 187 ? -17.497 3.611 1.150 1.00 97.00 187 VAL A N 1
ATOM 1445 C CA . VAL A 1 187 ? -16.732 4.572 1.945 1.00 97.00 187 VAL A CA 1
ATOM 1446 C C . VAL A 1 187 ? -17.042 4.308 3.416 1.00 97.00 187 VAL A C 1
ATOM 1448 O O . VAL A 1 187 ? -18.197 4.090 3.769 1.00 97.00 187 VAL A O 1
ATOM 1451 N N . ILE A 1 188 ? -16.013 4.300 4.259 1.00 95.69 188 ILE A N 1
ATOM 1452 C CA . ILE A 1 188 ? -16.155 4.211 5.710 1.00 95.69 188 ILE A CA 1
ATOM 1453 C C . ILE A 1 188 ? -15.843 5.596 6.280 1.00 95.69 188 ILE A C 1
ATOM 1455 O O . ILE A 1 188 ? -14.678 5.980 6.382 1.00 95.69 188 ILE A O 1
ATOM 1459 N N . GLU A 1 189 ? -16.887 6.341 6.624 1.00 95.69 189 GLU A N 1
ATOM 1460 C CA . GLU A 1 189 ? -16.812 7.677 7.221 1.00 95.69 189 GLU A CA 1
ATOM 1461 C C . GLU A 1 189 ? -17.902 7.844 8.288 1.00 95.69 189 GLU A C 1
ATOM 1463 O O . GLU A 1 189 ? -18.914 7.146 8.247 1.00 95.69 189 GLU A O 1
ATOM 1468 N N . GLY A 1 190 ? -17.694 8.757 9.242 1.00 96.50 190 GLY A N 1
ATOM 1469 C CA . GLY A 1 190 ? -18.634 8.978 10.343 1.00 96.50 190 GLY A CA 1
ATOM 1470 C C . GLY A 1 190 ? -18.731 7.782 11.294 1.00 96.50 190 GLY A C 1
ATOM 1471 O O . GLY A 1 190 ? -17.757 7.053 11.485 1.00 96.50 190 GLY A O 1
ATOM 1472 N N . GLU A 1 191 ? -19.896 7.600 11.912 1.00 97.31 191 GLU A N 1
ATOM 1473 C CA . GLU A 1 191 ? -20.178 6.458 12.788 1.00 97.31 191 GLU A CA 1
ATOM 1474 C C . GLU A 1 191 ? -20.220 5.150 11.988 1.00 97.31 191 GLU A C 1
ATOM 1476 O O . GLU A 1 191 ? -21.017 4.992 11.063 1.00 97.31 191 GLU A O 1
ATOM 1481 N N . ALA A 1 192 ? -19.367 4.193 12.357 1.00 96.81 192 ALA A N 1
ATOM 1482 C CA . ALA A 1 192 ? -19.297 2.883 11.726 1.00 96.81 192 ALA A CA 1
ATOM 1483 C C . ALA A 1 192 ? -19.313 1.760 12.768 1.00 96.81 192 ALA A C 1
ATOM 1485 O O . ALA A 1 192 ? -18.630 1.829 13.793 1.00 96.81 192 ALA A O 1
ATOM 1486 N N . SER A 1 193 ? -20.038 0.675 12.470 1.00 96.81 193 SER A N 1
ATOM 1487 C CA . SER A 1 193 ? -20.009 -0.561 13.255 1.00 96.81 193 SER A CA 1
ATOM 1488 C C . SER A 1 193 ? -19.771 -1.782 12.364 1.00 96.81 193 SER A C 1
ATOM 1490 O O . SER A 1 193 ? -20.687 -2.292 11.719 1.00 96.81 193 SER A O 1
ATOM 1492 N N . LEU A 1 194 ? -18.520 -2.252 12.325 1.00 96.56 194 LEU A N 1
ATOM 1493 C CA . LEU A 1 194 ? -18.097 -3.425 11.557 1.00 96.56 194 LEU A CA 1
ATOM 1494 C C . LEU A 1 194 ? -17.560 -4.505 12.496 1.00 96.56 194 LEU A C 1
ATOM 1496 O O . LEU A 1 194 ? -16.575 -4.303 13.212 1.00 96.56 194 LEU A O 1
ATOM 1500 N N . LEU A 1 195 ? -18.190 -5.678 12.445 1.00 95.75 195 LEU A N 1
ATOM 1501 C CA . LEU A 1 195 ? -17.779 -6.854 13.208 1.00 95.75 195 LEU A CA 1
ATOM 1502 C C . LEU A 1 195 ? -17.263 -7.936 12.260 1.00 95.75 195 LEU A C 1
ATOM 1504 O O . LEU A 1 195 ? -18.041 -8.481 11.473 1.00 95.75 195 LEU A O 1
ATOM 1508 N N . PHE A 1 196 ? -15.972 -8.256 12.362 1.00 95.44 196 PHE A N 1
ATOM 1509 C CA . PHE A 1 196 ? -15.318 -9.284 11.553 1.00 95.44 196 PHE A CA 1
ATOM 1510 C C . PHE A 1 196 ? -15.426 -10.675 12.183 1.00 95.44 196 PHE A C 1
ATOM 1512 O O . PHE A 1 196 ? -15.221 -10.867 13.381 1.00 95.44 196 PHE A O 1
ATOM 1519 N N . GLU A 1 197 ? -15.687 -11.674 11.349 1.00 90.94 197 GLU A N 1
ATOM 1520 C CA . GLU A 1 197 ? -15.605 -13.081 11.714 1.00 90.94 197 GLU A CA 1
ATOM 1521 C C . GLU A 1 197 ? -14.158 -13.566 11.559 1.00 90.94 197 GLU A C 1
ATOM 1523 O O . GLU A 1 197 ? -13.560 -13.434 10.493 1.00 90.94 197 GLU A O 1
ATOM 1528 N N . GLY A 1 198 ? -13.588 -14.205 12.586 1.00 86.50 198 GLY A N 1
ATOM 1529 C CA . GLY A 1 198 ? -12.175 -14.621 12.597 1.00 86.50 198 GLY A CA 1
ATOM 1530 C C . GLY A 1 198 ? -11.752 -15.657 11.537 1.00 86.50 198 GLY A C 1
ATOM 1531 O O . GLY A 1 198 ? -10.604 -16.106 11.541 1.00 86.50 198 GLY A O 1
ATOM 1532 N N . ARG A 1 199 ? -12.643 -16.071 10.626 1.00 90.69 199 ARG A N 1
ATOM 1533 C CA . ARG A 1 199 ? -12.348 -17.025 9.547 1.00 90.69 199 ARG A CA 1
ATOM 1534 C C . ARG A 1 199 ? -11.998 -16.284 8.265 1.00 90.69 199 ARG A C 1
ATOM 1536 O O . ARG A 1 199 ? -12.750 -15.434 7.802 1.00 90.69 199 ARG A O 1
ATOM 1543 N N . LYS A 1 200 ? -10.883 -16.668 7.642 1.00 95.50 200 LYS A N 1
ATOM 1544 C CA . LYS A 1 200 ? -10.499 -16.168 6.317 1.00 95.50 200 LYS A CA 1
ATOM 1545 C C . LYS A 1 200 ? -10.985 -17.100 5.219 1.00 95.50 200 LYS A C 1
ATOM 1547 O O . LYS A 1 200 ? -10.817 -18.310 5.326 1.00 95.50 200 LYS A O 1
ATOM 1552 N N . SER A 1 201 ? -11.476 -16.529 4.131 1.00 96.25 201 SER A N 1
ATOM 1553 C CA . SER A 1 201 ? -11.751 -17.221 2.876 1.00 96.25 201 SER A CA 1
ATOM 1554 C C . SER A 1 201 ? -11.113 -16.489 1.696 1.00 96.25 201 SER A C 1
ATOM 1556 O O . SER A 1 201 ? -10.806 -15.293 1.754 1.00 96.25 201 SER A O 1
ATOM 1558 N N . CYS A 1 202 ? -10.882 -17.234 0.621 1.00 97.75 202 CYS A N 1
ATOM 1559 C CA . CYS A 1 202 ? -10.234 -16.761 -0.585 1.00 97.75 202 CYS A CA 1
ATOM 1560 C C . CYS A 1 202 ? -11.085 -15.700 -1.296 1.00 97.75 202 CYS A C 1
ATOM 1562 O O . CYS A 1 202 ? -12.171 -16.000 -1.785 1.00 97.75 202 CYS A O 1
ATOM 1564 N N . VAL A 1 203 ? -10.548 -14.487 -1.451 1.00 97.69 203 VAL A N 1
ATOM 1565 C CA . VAL A 1 203 ? -11.254 -13.336 -2.050 1.00 97.69 203 VAL A CA 1
ATOM 1566 C C . VAL A 1 203 ? -11.385 -13.412 -3.573 1.00 97.69 203 VAL A C 1
ATOM 1568 O O . VAL A 1 203 ? -12.031 -12.562 -4.177 1.00 97.69 203 VAL A O 1
ATOM 1571 N N . GLY A 1 204 ? -10.771 -14.417 -4.203 1.00 97.50 204 GLY A N 1
ATOM 1572 C CA . GLY A 1 204 ? -10.781 -14.599 -5.652 1.00 97.50 204 GLY A CA 1
ATOM 1573 C C . GLY A 1 204 ? -9.532 -14.040 -6.331 1.00 97.50 204 GLY A C 1
ATOM 1574 O O . GLY A 1 204 ? -8.448 -14.047 -5.741 1.00 97.50 204 GLY A O 1
ATOM 1575 N N . PHE A 1 205 ? -9.665 -13.601 -7.579 1.00 97.62 205 PHE A N 1
ATOM 1576 C CA . PHE A 1 205 ? -8.558 -13.086 -8.392 1.00 97.62 205 PHE A CA 1
ATOM 1577 C C . PHE A 1 205 ? -8.994 -11.908 -9.259 1.00 97.62 205 PHE A C 1
ATOM 1579 O O . PHE A 1 205 ? -10.170 -11.782 -9.604 1.00 97.62 205 PHE A O 1
ATOM 1586 N N . ARG A 1 206 ? -8.051 -11.032 -9.610 1.00 97.06 206 ARG A N 1
ATOM 1587 C CA . ARG A 1 206 ? -8.281 -9.965 -10.589 1.00 97.06 206 ARG A CA 1
ATOM 1588 C C . ARG A 1 206 ? -7.982 -10.485 -11.999 1.00 97.06 206 ARG A C 1
ATOM 1590 O O . ARG A 1 206 ? -6.890 -10.985 -12.243 1.00 97.06 206 ARG A O 1
ATOM 1597 N N . GLY A 1 207 ? -8.950 -10.396 -12.906 1.00 95.94 207 GLY A N 1
ATOM 1598 C CA . GLY A 1 207 ? -8.735 -10.571 -14.344 1.00 95.94 207 GLY A CA 1
ATOM 1599 C C . GLY A 1 207 ? -8.393 -9.238 -15.016 1.00 95.94 207 GLY A C 1
ATOM 1600 O O . GLY A 1 207 ? -8.211 -8.223 -14.347 1.00 95.94 207 GLY A O 1
ATOM 1601 N N . ARG A 1 208 ? -8.352 -9.209 -16.353 1.00 93.44 208 ARG A N 1
ATOM 1602 C CA . ARG A 1 208 ? -8.002 -7.993 -17.113 1.00 93.44 208 ARG A CA 1
ATOM 1603 C C . ARG A 1 208 ? -8.961 -6.823 -16.880 1.00 93.44 208 ARG A C 1
ATOM 1605 O O . ARG A 1 208 ? -8.523 -5.686 -16.766 1.00 93.44 208 ARG A O 1
ATOM 1612 N N . ARG A 1 209 ? -10.266 -7.104 -16.817 1.00 94.06 209 ARG A N 1
ATOM 1613 C CA . ARG A 1 209 ? -11.313 -6.075 -16.670 1.00 94.06 209 ARG A CA 1
ATOM 1614 C C . ARG A 1 209 ? -11.977 -6.097 -15.302 1.00 94.06 209 ARG A C 1
ATOM 1616 O O . ARG A 1 209 ? -12.176 -5.050 -14.706 1.00 94.06 209 ARG A O 1
ATOM 1623 N N . ASN A 1 210 ? -12.270 -7.295 -14.804 1.00 95.25 210 ASN A N 1
ATOM 1624 C CA . ASN A 1 210 ? -13.107 -7.488 -13.627 1.00 95.25 210 ASN A CA 1
ATOM 1625 C C . ASN A 1 210 ? -12.406 -8.364 -12.595 1.00 95.25 210 ASN A C 1
ATOM 1627 O O . ASN A 1 210 ? -11.487 -9.130 -12.909 1.00 95.25 210 ASN A O 1
ATOM 1631 N N . ARG A 1 211 ? -12.875 -8.286 -11.354 1.00 96.38 211 ARG A N 1
ATOM 1632 C CA . ARG A 1 211 ? -12.552 -9.272 -10.333 1.00 96.38 211 ARG A CA 1
ATOM 1633 C C . ARG A 1 211 ? -13.488 -10.470 -10.450 1.00 96.38 211 ARG A C 1
ATOM 1635 O O . ARG A 1 211 ? -14.650 -10.342 -10.816 1.00 96.38 211 ARG A O 1
ATOM 1642 N N . HIS A 1 212 ? -12.975 -11.643 -10.108 1.00 96.44 212 HIS A N 1
ATOM 1643 C CA . HIS A 1 212 ? -13.738 -12.882 -10.069 1.00 96.44 212 HIS A CA 1
ATOM 1644 C C . HIS A 1 212 ? -13.668 -13.484 -8.673 1.00 96.44 212 HIS A C 1
ATOM 1646 O O . HIS A 1 212 ? -12.576 -13.628 -8.114 1.00 96.44 212 HIS A O 1
ATOM 1652 N N . ARG A 1 213 ? -14.822 -13.878 -8.127 1.00 96.06 213 ARG A N 1
ATOM 1653 C CA . ARG A 1 213 ? -14.900 -14.609 -6.859 1.00 96.06 213 ARG A CA 1
ATOM 1654 C C . ARG A 1 213 ? -14.188 -15.960 -6.969 1.00 96.06 213 ARG A C 1
ATOM 1656 O O . ARG A 1 213 ? -14.060 -16.540 -8.050 1.00 96.06 213 ARG A O 1
ATOM 1663 N N . CYS A 1 214 ? -13.701 -16.474 -5.841 1.00 96.50 214 CYS A N 1
ATOM 1664 C CA . CYS A 1 214 ? -13.095 -17.800 -5.800 1.00 96.50 214 CYS A CA 1
ATOM 1665 C C . CYS A 1 214 ? -14.145 -18.880 -6.109 1.00 96.50 214 CYS A C 1
ATOM 1667 O O . CYS A 1 214 ? -15.070 -19.032 -5.317 1.00 96.50 214 CYS A O 1
ATOM 1669 N N . PRO A 1 215 ? -13.980 -19.696 -7.166 1.00 95.00 215 PRO A N 1
ATOM 1670 C CA . PRO A 1 215 ? -14.961 -20.729 -7.507 1.00 95.00 215 PRO A CA 1
ATOM 1671 C C . PRO A 1 215 ? -14.965 -21.918 -6.534 1.00 95.00 215 PRO A C 1
ATOM 1673 O O . PRO A 1 215 ? -15.828 -22.780 -6.635 1.00 95.00 215 PRO A O 1
ATOM 1676 N N . TYR A 1 216 ? -13.977 -21.992 -5.636 1.00 94.50 216 TYR A N 1
ATOM 1677 C CA . TYR A 1 216 ? -13.813 -23.079 -4.667 1.00 94.50 216 TYR A CA 1
ATOM 1678 C C . TYR A 1 216 ? -14.014 -22.630 -3.221 1.00 94.50 216 TYR A C 1
ATOM 1680 O O . TYR A 1 216 ? -13.887 -23.453 -2.323 1.00 94.50 216 TYR A O 1
ATOM 1688 N N . HIS A 1 217 ? -14.237 -21.331 -2.983 1.00 91.00 217 HIS A N 1
ATOM 1689 C CA . HIS A 1 217 ? -14.489 -20.779 -1.647 1.00 91.00 217 HIS A CA 1
ATOM 1690 C C . HIS A 1 217 ? -13.477 -21.204 -0.563 1.00 91.00 217 HIS A C 1
ATOM 1692 O O . HIS A 1 217 ? -13.810 -21.330 0.611 1.00 91.00 217 HIS A O 1
ATOM 1698 N N . TYR A 1 218 ? -12.223 -21.424 -0.971 1.00 94.88 218 TYR A N 1
ATOM 1699 C CA . TYR A 1 218 ? -11.174 -22.000 -0.130 1.00 94.88 218 TYR A CA 1
ATOM 1700 C C . TYR A 1 218 ? -10.964 -21.207 1.172 1.00 94.88 218 TYR A C 1
ATOM 1702 O O . TYR A 1 218 ? -10.703 -20.004 1.123 1.00 94.88 218 TYR A O 1
ATOM 1710 N N . GLU A 1 219 ? -11.011 -21.884 2.318 1.00 94.94 219 GLU A N 1
ATOM 1711 C CA . GLU A 1 219 ? -10.856 -21.288 3.652 1.00 94.94 219 GLU A CA 1
ATOM 1712 C C . GLU A 1 219 ? -9.398 -21.293 4.153 1.00 94.94 219 GLU A C 1
ATOM 1714 O O . GLU A 1 219 ? -8.542 -22.035 3.681 1.00 94.94 219 GLU A O 1
ATOM 1719 N N . GLY A 1 220 ? -9.088 -20.441 5.130 1.00 94.19 220 GLY A N 1
ATOM 1720 C CA . GLY A 1 220 ? -7.793 -20.386 5.819 1.00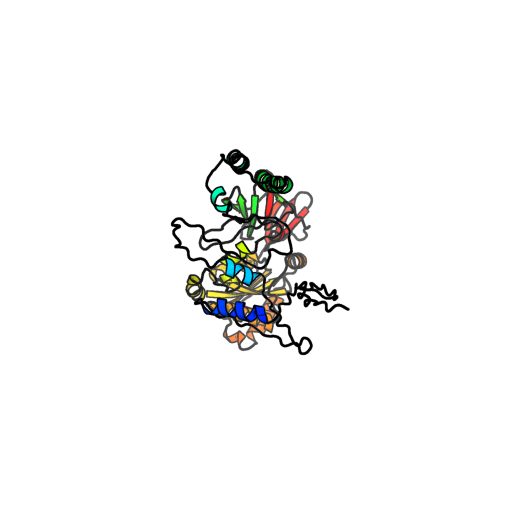 94.19 220 GLY A CA 1
ATOM 1721 C C . GLY A 1 220 ? -6.738 -19.485 5.168 1.00 94.19 220 GLY A C 1
ATOM 1722 O O . GLY A 1 220 ? -5.683 -19.257 5.756 1.00 94.19 220 GLY A O 1
ATOM 1723 N N . ARG A 1 221 ? -6.997 -18.918 3.981 1.00 95.62 221 ARG A N 1
ATOM 1724 C CA . ARG A 1 221 ? -6.093 -17.949 3.334 1.00 95.62 221 ARG A CA 1
ATOM 1725 C C . ARG A 1 221 ? -6.834 -16.953 2.455 1.00 95.62 221 ARG A C 1
ATOM 1727 O O . ARG A 1 221 ? -7.865 -17.263 1.876 1.00 95.62 221 ARG A O 1
ATOM 1734 N N . VAL A 1 222 ? -6.230 -15.779 2.292 1.00 96.94 222 VAL A N 1
ATOM 1735 C CA . VAL A 1 222 ? -6.792 -14.666 1.510 1.00 96.94 222 VAL A CA 1
ATOM 1736 C C . VAL A 1 222 ? -6.901 -14.985 0.020 1.00 96.94 222 VAL A C 1
ATOM 1738 O O . VAL A 1 222 ? -7.824 -14.523 -0.637 1.00 96.94 222 VAL A O 1
ATOM 1741 N N . GLN A 1 223 ? -5.980 -15.776 -0.531 1.00 97.62 223 GLN A N 1
ATOM 1742 C CA . GLN A 1 223 ? -6.016 -16.168 -1.939 1.00 97.62 223 GLN A CA 1
ATOM 1743 C C . GLN A 1 223 ? -5.461 -17.579 -2.111 1.00 97.62 223 GLN A C 1
ATOM 1745 O O . GLN A 1 223 ? -4.317 -17.826 -1.727 1.00 97.62 223 GLN A O 1
ATOM 1750 N N . CYS A 1 224 ? -6.260 -18.506 -2.647 1.00 97.50 224 CYS A N 1
ATOM 1751 C CA . CYS A 1 224 ? -5.871 -19.898 -2.886 1.00 97.50 224 CYS A CA 1
ATOM 1752 C C . CYS A 1 224 ? -4.915 -20.032 -4.089 1.00 97.50 224 CYS A C 1
ATOM 1754 O O . CYS A 1 224 ? -4.854 -19.112 -4.907 1.00 97.50 224 CYS A O 1
ATOM 1756 N N . PRO A 1 225 ? -4.185 -21.159 -4.235 1.00 96.12 225 PRO A N 1
ATOM 1757 C CA . PRO A 1 225 ? -3.241 -21.353 -5.341 1.00 96.12 225 PRO A CA 1
ATOM 1758 C C . PRO A 1 225 ? -3.868 -21.155 -6.725 1.00 96.12 225 PRO A C 1
ATOM 1760 O O . PRO A 1 225 ? -3.296 -20.456 -7.555 1.00 96.12 225 PRO A O 1
ATOM 1763 N N . PHE A 1 226 ? -5.080 -21.678 -6.942 1.00 96.56 226 PHE A N 1
ATOM 1764 C CA . PHE A 1 226 ? -5.807 -21.498 -8.199 1.00 96.56 226 PHE A CA 1
ATOM 1765 C C . PHE A 1 226 ? -6.054 -20.018 -8.516 1.00 96.56 226 PHE A C 1
ATOM 1767 O O . PHE A 1 226 ? -5.703 -19.557 -9.598 1.00 96.56 226 PHE A O 1
ATOM 1774 N N . CYS A 1 227 ? -6.609 -19.255 -7.569 1.00 97.56 227 CYS A N 1
ATOM 1775 C CA . CYS A 1 227 ? -6.868 -17.830 -7.776 1.00 97.56 227 CYS A CA 1
ATOM 1776 C C . CYS A 1 227 ? -5.561 -17.042 -7.944 1.00 97.56 227 CYS A C 1
ATOM 1778 O O . CYS A 1 227 ? -5.460 -16.227 -8.850 1.00 97.56 227 CYS A O 1
ATOM 1780 N N . GLY A 1 228 ? -4.531 -17.336 -7.144 1.00 96.44 228 GLY A N 1
ATOM 1781 C CA . GLY A 1 228 ? -3.221 -16.691 -7.274 1.00 96.44 228 GLY A CA 1
ATOM 1782 C C . GLY A 1 228 ? -2.556 -16.951 -8.630 1.00 96.44 228 GLY A C 1
ATOM 1783 O O . GLY A 1 228 ? -1.923 -16.059 -9.179 1.00 96.44 228 GLY A O 1
ATOM 1784 N N . SER A 1 229 ? -2.758 -18.137 -9.212 1.00 95.19 229 SER A N 1
ATOM 1785 C CA . SER A 1 229 ? -2.273 -18.484 -10.557 1.00 95.19 229 SER A CA 1
ATOM 1786 C C . SER A 1 229 ? -3.069 -17.857 -11.706 1.00 95.19 229 SER A C 1
ATOM 1788 O O . SER A 1 229 ? -2.711 -18.057 -12.861 1.00 95.19 229 SER A O 1
ATOM 1790 N N . LYS A 1 230 ? -4.168 -17.154 -11.417 1.00 96.62 230 LYS A N 1
ATOM 1791 C CA . LYS A 1 230 ? -4.989 -16.446 -12.411 1.00 96.62 230 LYS A CA 1
ATOM 1792 C C . LYS A 1 230 ? -5.005 -14.936 -12.205 1.00 96.62 230 LYS A C 1
ATOM 1794 O O . LYS A 1 230 ? -5.518 -14.221 -13.063 1.00 96.62 230 LYS A O 1
ATOM 1799 N N . ASP A 1 231 ? -4.484 -14.459 -11.079 1.00 97.12 231 ASP A N 1
ATOM 1800 C CA . ASP A 1 231 ? -4.502 -13.045 -10.738 1.00 97.12 231 ASP A CA 1
ATOM 1801 C C . ASP A 1 231 ? -3.527 -12.269 -11.621 1.00 97.12 231 ASP A C 1
ATOM 1803 O O . ASP A 1 231 ? -2.316 -12.481 -11.554 1.00 97.12 231 ASP A O 1
ATOM 1807 N N . ILE A 1 232 ? -4.057 -11.350 -12.426 1.00 96.38 232 ILE A N 1
ATOM 1808 C CA . ILE A 1 232 ? -3.277 -10.502 -13.329 1.00 96.38 232 ILE A CA 1
ATOM 1809 C C . ILE A 1 232 ? -2.237 -9.662 -12.578 1.00 96.38 232 ILE A C 1
ATOM 1811 O O . ILE A 1 232 ? -1.209 -9.296 -13.141 1.00 96.38 232 ILE A O 1
ATOM 1815 N N . SER A 1 233 ? -2.436 -9.397 -11.278 1.00 93.88 233 SER A N 1
ATOM 1816 C CA . SER A 1 233 ? -1.474 -8.626 -10.489 1.00 93.88 233 SER A CA 1
ATOM 1817 C C . SER A 1 233 ? -0.099 -9.289 -10.400 1.00 93.88 233 SER A C 1
ATOM 1819 O O . SER A 1 233 ? 0.872 -8.617 -10.055 1.00 93.88 233 SER A O 1
ATOM 1821 N N . ARG A 1 234 ? 0.011 -10.599 -10.668 1.00 93.69 234 ARG A N 1
ATOM 1822 C CA . ARG A 1 234 ? 1.299 -11.308 -10.679 1.00 93.69 234 ARG A CA 1
ATOM 1823 C C . ARG A 1 234 ? 2.248 -10.800 -11.764 1.00 93.69 234 ARG A C 1
ATOM 1825 O O . ARG A 1 234 ? 3.454 -10.874 -11.562 1.00 93.69 234 ARG A O 1
ATOM 1832 N N . ILE A 1 235 ? 1.717 -10.254 -12.859 1.00 93.31 235 ILE A N 1
ATOM 1833 C CA . ILE A 1 235 ? 2.518 -9.641 -13.921 1.00 93.31 235 ILE A CA 1
ATOM 1834 C C . ILE A 1 235 ? 3.305 -8.481 -13.314 1.00 93.31 235 ILE A C 1
ATOM 1836 O O . ILE A 1 235 ? 4.525 -8.516 -13.247 1.00 93.31 235 ILE A O 1
ATOM 1840 N N . TYR A 1 236 ? 2.592 -7.545 -12.693 1.00 87.94 236 TYR A N 1
ATOM 1841 C CA . TYR A 1 236 ? 3.152 -6.326 -12.104 1.00 87.94 236 TYR A CA 1
ATOM 1842 C C . TYR A 1 236 ? 3.831 -6.516 -10.737 1.00 87.94 236 TYR A C 1
ATOM 1844 O O . TYR A 1 236 ? 4.249 -5.543 -10.116 1.00 87.94 236 TYR A O 1
ATOM 1852 N N . THR A 1 237 ? 3.889 -7.737 -10.200 1.00 86.44 237 THR A N 1
ATOM 1853 C CA . THR A 1 237 ? 4.528 -8.001 -8.893 1.00 86.44 237 THR A CA 1
ATOM 1854 C C . THR A 1 237 ? 5.603 -9.076 -8.936 1.00 86.44 237 THR A C 1
ATOM 1856 O O . THR A 1 237 ? 6.434 -9.129 -8.035 1.00 86.44 237 THR A O 1
ATOM 1859 N N . ARG A 1 238 ? 5.570 -9.965 -9.931 1.00 88.38 238 ARG A N 1
ATOM 1860 C CA . ARG A 1 238 ? 6.486 -11.107 -10.061 1.00 88.38 238 ARG A CA 1
ATOM 1861 C C . ARG A 1 238 ? 7.010 -11.299 -11.480 1.00 88.38 238 ARG A C 1
ATOM 1863 O O . ARG A 1 238 ? 7.763 -12.243 -11.682 1.00 88.38 238 ARG A O 1
ATOM 1870 N N . HIS A 1 239 ? 6.582 -10.471 -12.436 1.00 90.62 239 HIS A N 1
ATOM 1871 C CA . HIS A 1 239 ? 6.893 -10.633 -13.858 1.00 90.62 239 HIS A CA 1
ATOM 1872 C C . HIS A 1 239 ? 6.514 -12.022 -14.394 1.00 90.62 239 HIS A C 1
ATOM 1874 O O . HIS A 1 239 ? 7.238 -12.629 -15.174 1.00 90.62 239 HIS A O 1
ATOM 1880 N N . ASP A 1 240 ? 5.380 -12.560 -13.932 1.00 93.38 240 ASP A N 1
ATOM 1881 C CA . ASP A 1 240 ? 4.874 -13.866 -14.364 1.00 93.38 240 ASP A CA 1
ATOM 1882 C C . ASP A 1 240 ? 3.739 -13.688 -15.381 1.00 93.38 240 ASP A C 1
ATOM 1884 O O . ASP A 1 240 ? 2.586 -13.465 -15.005 1.00 93.38 240 ASP A O 1
ATOM 1888 N N . PHE A 1 241 ? 4.072 -13.796 -16.667 1.00 94.69 241 PHE A N 1
ATOM 1889 C CA . PHE A 1 241 ? 3.141 -13.607 -17.786 1.00 94.69 241 PHE A CA 1
ATOM 1890 C C . PHE A 1 241 ? 2.371 -14.864 -18.189 1.00 94.69 241 PHE A C 1
ATOM 1892 O O . PHE A 1 241 ? 1.585 -14.809 -19.126 1.00 94.69 241 PHE A O 1
ATOM 1899 N N . ARG A 1 242 ? 2.546 -16.001 -17.501 1.00 93.44 242 ARG A N 1
ATOM 1900 C CA . ARG A 1 242 ? 1.868 -17.250 -17.893 1.00 93.44 242 ARG A CA 1
ATOM 1901 C C . ARG A 1 242 ? 0.354 -17.036 -17.994 1.00 93.44 242 ARG A C 1
ATOM 1903 O O . ARG A 1 242 ? -0.249 -16.545 -17.044 1.00 93.44 242 ARG A O 1
ATOM 1910 N N . GLY A 1 243 ? -0.279 -17.410 -19.099 1.00 91.75 243 GLY A N 1
ATOM 1911 C CA . GLY A 1 243 ? -1.711 -17.202 -19.355 1.00 91.75 243 GLY A CA 1
ATOM 1912 C C . GLY A 1 243 ? -2.146 -15.748 -19.589 1.00 91.75 243 GLY A C 1
ATOM 1913 O O . GLY A 1 243 ? -3.345 -15.479 -19.529 1.00 91.75 243 GLY A O 1
ATOM 1914 N N . TYR A 1 244 ? -1.187 -14.843 -19.778 1.00 94.50 244 TYR A N 1
ATOM 1915 C CA . TYR A 1 244 ? -1.342 -13.438 -20.161 1.00 94.50 244 TYR A CA 1
ATOM 1916 C C . TYR A 1 244 ? -0.137 -12.993 -21.014 1.00 94.50 244 TYR A C 1
ATOM 1918 O O . TYR A 1 244 ? 0.365 -11.876 -20.868 1.00 94.50 244 TYR A O 1
ATOM 1926 N N . GLU A 1 245 ? 0.390 -13.893 -21.843 1.00 95.69 245 GLU A N 1
ATOM 1927 C CA . GLU A 1 245 ? 1.598 -13.681 -22.643 1.00 95.69 245 GLU A CA 1
ATOM 1928 C C . GLU A 1 245 ? 1.454 -12.464 -23.569 1.00 95.69 245 GLU A C 1
ATOM 1930 O O . GLU A 1 245 ? 2.409 -11.728 -23.800 1.00 95.69 245 GLU A O 1
ATOM 1935 N N . GLU A 1 246 ? 0.234 -12.173 -24.025 1.00 94.44 246 GLU A N 1
ATOM 1936 C CA . GLU A 1 246 ? -0.072 -11.007 -24.850 1.00 94.44 246 GLU A CA 1
ATOM 1937 C C . GLU A 1 246 ? 0.168 -9.660 -24.147 1.00 94.44 246 GLU A C 1
ATOM 1939 O O . GLU A 1 246 ? 0.228 -8.624 -24.808 1.00 94.44 246 GLU A O 1
ATOM 1944 N N . LEU A 1 247 ? 0.284 -9.651 -22.815 1.00 94.88 247 LEU A N 1
ATOM 1945 C CA . LEU A 1 247 ? 0.501 -8.437 -22.028 1.00 94.88 247 LEU A CA 1
ATOM 1946 C C . LEU A 1 247 ? 1.982 -8.094 -21.844 1.00 94.88 247 LEU A C 1
ATOM 1948 O O . LEU A 1 247 ? 2.277 -7.045 -21.281 1.00 94.88 247 LEU A O 1
ATOM 1952 N N . GLU A 1 248 ? 2.917 -8.930 -22.298 1.00 95.06 248 GLU A N 1
ATOM 1953 C CA . GLU A 1 248 ? 4.356 -8.663 -22.158 1.00 95.06 248 GLU A CA 1
ATOM 1954 C C . GLU A 1 248 ? 4.790 -7.421 -22.946 1.00 95.06 248 GLU A C 1
ATOM 1956 O O . GLU A 1 248 ? 5.472 -6.541 -22.414 1.00 95.06 248 GLU A O 1
ATOM 1961 N N . GLU A 1 249 ? 4.310 -7.288 -24.183 1.00 94.88 249 GLU A N 1
ATOM 1962 C CA . GLU A 1 249 ? 4.572 -6.110 -25.013 1.00 94.88 249 GLU A CA 1
ATOM 1963 C C . GLU A 1 249 ? 3.864 -4.851 -24.480 1.00 94.88 249 GLU A C 1
ATOM 1965 O O . GLU A 1 249 ? 4.368 -3.738 -24.612 1.00 94.88 249 GLU A O 1
ATOM 1970 N N . GLU A 1 250 ? 2.683 -5.006 -23.873 1.00 93.69 250 GLU A N 1
ATOM 1971 C CA . GLU A 1 250 ? 1.986 -3.902 -23.199 1.00 93.69 250 GLU A CA 1
ATOM 1972 C C . GLU A 1 250 ? 2.781 -3.454 -21.962 1.00 93.69 250 GLU A C 1
ATOM 1974 O O . GLU A 1 250 ? 3.003 -2.260 -21.753 1.00 93.69 250 GLU A O 1
ATOM 1979 N N . PHE A 1 251 ? 3.286 -4.416 -21.185 1.00 94.38 251 PHE A N 1
ATOM 1980 C CA . PHE A 1 251 ? 4.051 -4.174 -19.969 1.00 94.38 251 PHE A CA 1
ATOM 1981 C C . PHE A 1 251 ? 5.366 -3.438 -20.227 1.00 94.38 251 PHE A C 1
ATOM 1983 O O . PHE A 1 251 ? 5.692 -2.505 -19.492 1.00 94.38 251 PHE A O 1
ATOM 1990 N N . SER A 1 252 ? 6.105 -3.812 -21.274 1.00 94.25 252 SER A N 1
ATOM 1991 C CA . SER A 1 252 ? 7.390 -3.184 -21.607 1.00 94.25 252 SER A CA 1
ATOM 1992 C C . SER A 1 252 ? 7.263 -1.696 -21.948 1.00 94.25 252 SER A C 1
ATOM 1994 O O . SER A 1 252 ? 8.199 -0.932 -21.725 1.00 94.25 252 SER A O 1
ATOM 1996 N N . LYS A 1 253 ? 6.087 -1.264 -22.417 1.00 95.81 253 LYS A N 1
ATOM 1997 C CA . LYS A 1 253 ? 5.785 0.135 -22.753 1.00 95.81 253 LYS A CA 1
ATOM 1998 C C . LYS A 1 253 ? 5.414 0.981 -21.534 1.00 95.81 253 LYS A C 1
ATOM 2000 O O . LYS A 1 253 ? 5.367 2.208 -21.636 1.00 95.81 253 LYS A O 1
ATOM 2005 N N . HIS A 1 254 ? 5.117 0.366 -20.389 1.00 95.81 254 HIS A N 1
ATOM 2006 C CA . HIS A 1 254 ? 4.759 1.114 -19.190 1.00 95.81 254 HIS A CA 1
ATOM 2007 C C . HIS A 1 254 ? 5.975 1.786 -18.556 1.00 95.81 254 HIS A C 1
ATOM 2009 O O . HIS A 1 254 ? 7.060 1.211 -18.454 1.00 95.81 254 HIS A O 1
ATOM 2015 N N . ARG A 1 255 ? 5.752 3.012 -18.076 1.00 97.31 255 ARG A N 1
ATOM 2016 C CA . ARG A 1 255 ? 6.713 3.762 -17.270 1.00 97.31 255 ARG A CA 1
ATOM 2017 C C . ARG A 1 255 ? 6.434 3.526 -15.794 1.00 97.31 255 ARG A C 1
ATOM 2019 O O . ARG A 1 255 ? 5.299 3.650 -15.330 1.00 97.31 255 ARG A O 1
ATOM 2026 N N . PHE A 1 256 ? 7.493 3.233 -15.064 1.00 97.69 256 PHE A N 1
ATOM 2027 C CA . PHE A 1 256 ? 7.461 2.981 -13.639 1.00 97.69 256 PHE A CA 1
ATOM 2028 C C . PHE A 1 256 ? 8.304 4.020 -12.912 1.00 97.69 256 PHE A C 1
ATOM 2030 O O . PHE A 1 256 ? 9.384 4.401 -13.363 1.00 97.69 256 PHE A O 1
ATOM 2037 N N . SER A 1 257 ? 7.802 4.445 -11.763 1.00 98.19 257 SER A N 1
ATOM 2038 C CA . SER A 1 257 ? 8.533 5.245 -10.795 1.00 98.19 257 SER A CA 1
ATOM 2039 C C . SER A 1 257 ? 9.151 4.328 -9.755 1.00 98.19 257 SER A C 1
ATOM 2041 O O . SER A 1 257 ? 8.452 3.513 -9.140 1.00 98.19 257 SER A O 1
ATOM 2043 N N . ILE A 1 258 ? 10.446 4.506 -9.524 1.00 98.50 258 ILE A N 1
ATOM 2044 C CA . ILE A 1 258 ? 11.125 3.985 -8.344 1.00 98.50 258 ILE A CA 1
ATOM 2045 C C . ILE A 1 258 ? 11.123 5.098 -7.309 1.00 98.50 258 ILE A C 1
ATOM 2047 O O . ILE A 1 258 ? 11.490 6.240 -7.595 1.00 98.50 258 ILE A O 1
ATOM 2051 N N . TYR A 1 259 ? 10.682 4.768 -6.106 1.00 98.62 259 TYR A N 1
ATOM 2052 C CA . TYR A 1 259 ? 10.524 5.726 -5.028 1.00 98.62 259 TYR A CA 1
ATOM 2053 C C . TYR A 1 259 ? 11.059 5.164 -3.718 1.00 98.62 259 TYR A C 1
ATOM 2055 O O . TYR A 1 259 ? 11.069 3.952 -3.480 1.00 98.62 259 TYR A O 1
ATOM 2063 N N . LEU A 1 260 ? 11.469 6.075 -2.847 1.00 98.75 260 LEU A N 1
ATOM 2064 C CA . LEU A 1 260 ? 11.750 5.799 -1.451 1.00 98.75 260 LEU A CA 1
ATOM 2065 C C . LEU A 1 260 ? 10.582 6.285 -0.598 1.00 98.75 260 LEU A C 1
ATOM 2067 O O . LEU A 1 260 ? 9.965 7.308 -0.885 1.00 98.75 260 LEU A O 1
ATOM 2071 N N . VAL A 1 261 ? 10.280 5.543 0.458 1.00 98.56 261 VAL A N 1
ATOM 2072 C CA . VAL A 1 261 ? 9.313 5.912 1.495 1.00 98.56 261 VAL A CA 1
ATOM 2073 C C . VAL A 1 261 ? 9.930 5.703 2.867 1.00 98.56 261 VAL A C 1
ATOM 2075 O O . VAL A 1 261 ? 10.627 4.705 3.079 1.00 98.56 261 VAL A O 1
ATOM 2078 N N . SER A 1 262 ? 9.631 6.599 3.805 1.00 98.38 262 SER A N 1
ATOM 2079 C CA . SER A 1 262 ? 10.032 6.456 5.203 1.00 98.38 262 SER A CA 1
ATOM 2080 C C . SER A 1 262 ? 8.858 6.067 6.104 1.00 98.38 262 SER A C 1
ATOM 2082 O O . SER A 1 262 ? 7.711 6.480 5.913 1.00 98.38 262 SER A O 1
ATOM 2084 N N . PHE A 1 263 ? 9.171 5.221 7.083 1.00 97.75 263 PHE A N 1
ATOM 2085 C CA . PHE A 1 263 ? 8.335 4.892 8.232 1.00 97.75 263 PHE A CA 1
ATOM 2086 C C . PHE A 1 263 ? 9.204 5.134 9.461 1.00 97.75 263 PHE A C 1
ATOM 2088 O O . PHE A 1 263 ? 9.982 4.256 9.851 1.00 97.75 263 PHE A O 1
ATOM 2095 N N . GLY A 1 264 ? 9.166 6.353 9.988 1.00 96.12 264 GLY A N 1
ATOM 2096 C CA . GLY A 1 264 ? 10.241 6.865 10.835 1.00 96.12 264 GLY A CA 1
ATOM 2097 C C . GLY A 1 264 ? 11.629 6.590 10.264 1.00 96.12 264 GLY A C 1
ATOM 2098 O O . GLY A 1 264 ? 11.898 6.913 9.112 1.00 96.12 264 GLY A O 1
ATOM 2099 N N . GLU A 1 265 ? 12.509 5.951 11.034 1.00 97.12 265 GLU A N 1
ATOM 2100 C CA . GLU A 1 265 ? 13.886 5.650 10.599 1.00 97.12 265 GLU A CA 1
ATOM 2101 C C . GLU A 1 265 ? 13.987 4.571 9.507 1.00 97.12 265 GLU A C 1
ATOM 2103 O O . GLU A 1 265 ? 15.053 4.356 8.934 1.00 97.12 265 GLU A O 1
ATOM 2108 N N . ARG A 1 266 ? 12.905 3.839 9.215 1.00 98.00 266 ARG A N 1
ATOM 2109 C CA . ARG A 1 266 ? 12.951 2.743 8.241 1.00 98.00 266 ARG A CA 1
ATOM 2110 C C . ARG A 1 266 ? 12.678 3.243 6.835 1.00 98.00 266 ARG A C 1
ATOM 2112 O O . ARG A 1 266 ? 11.558 3.654 6.534 1.00 98.00 266 ARG A O 1
ATOM 2119 N N . ILE A 1 267 ? 13.656 3.060 5.955 1.00 98.56 267 ILE A N 1
ATOM 2120 C CA . ILE A 1 267 ? 13.515 3.327 4.525 1.00 98.56 267 ILE A CA 1
ATOM 2121 C C . ILE A 1 267 ? 13.106 2.060 3.780 1.00 98.56 267 ILE A C 1
ATOM 2123 O O . ILE A 1 267 ? 13.664 0.972 3.966 1.00 98.56 267 ILE A O 1
ATOM 2127 N N . LYS A 1 268 ? 12.106 2.213 2.918 1.00 98.19 268 LYS A N 1
ATOM 2128 C CA . LYS A 1 268 ? 11.704 1.213 1.940 1.00 98.19 268 LYS A CA 1
ATOM 2129 C C . LYS A 1 268 ? 11.854 1.790 0.534 1.00 98.19 268 LYS A C 1
ATOM 2131 O O . LYS A 1 268 ? 11.390 2.894 0.268 1.00 98.19 268 LYS A O 1
ATOM 2136 N N . CYS A 1 269 ? 12.419 0.990 -0.363 1.00 98.56 269 CYS A N 1
ATOM 2137 C CA . CYS A 1 269 ? 12.412 1.244 -1.799 1.00 98.56 269 CYS A CA 1
ATOM 2138 C C . CYS A 1 269 ? 11.268 0.456 -2.446 1.00 98.56 269 CYS A C 1
ATOM 2140 O O . CYS A 1 269 ? 11.047 -0.711 -2.105 1.00 98.56 269 CYS A O 1
ATOM 2142 N N . GLY A 1 270 ? 10.512 1.109 -3.324 1.00 97.75 270 GLY A N 1
ATOM 2143 C CA . GLY A 1 270 ? 9.389 0.513 -4.028 1.00 97.75 270 GLY A CA 1
ATOM 2144 C C . GLY A 1 270 ? 9.334 0.924 -5.494 1.00 97.75 270 GLY A C 1
ATOM 2145 O O . GLY A 1 270 ? 9.761 2.017 -5.858 1.00 97.75 270 GLY A O 1
ATOM 2146 N N . VAL A 1 271 ? 8.720 0.074 -6.310 1.00 97.44 271 VAL A N 1
ATOM 2147 C CA . VAL A 1 271 ? 8.344 0.374 -7.697 1.00 97.44 271 VAL A CA 1
ATOM 2148 C C . VAL A 1 271 ? 6.822 0.469 -7.852 1.00 97.44 271 VAL A C 1
ATOM 2150 O O . VAL A 1 271 ? 6.049 -0.202 -7.155 1.00 97.44 271 VAL A O 1
ATOM 2153 N N . THR A 1 272 ? 6.355 1.364 -8.719 1.00 96.88 272 THR A N 1
ATOM 2154 C CA . THR A 1 272 ? 4.936 1.507 -9.080 1.00 96.88 272 THR A CA 1
ATOM 2155 C C . THR A 1 272 ? 4.797 2.147 -10.450 1.00 96.88 272 THR A C 1
ATOM 2157 O O . THR A 1 272 ? 5.714 2.809 -10.917 1.00 96.88 272 THR A O 1
ATOM 2160 N N . HIS A 1 273 ? 3.642 1.982 -11.090 1.00 96.50 273 HIS A N 1
ATOM 2161 C CA . HIS A 1 273 ? 3.304 2.781 -12.265 1.00 96.50 273 HIS A CA 1
ATOM 2162 C C . HIS A 1 273 ? 3.417 4.272 -11.950 1.00 96.50 273 HIS A C 1
ATOM 2164 O O . HIS A 1 273 ? 2.979 4.697 -10.872 1.00 96.50 273 HIS A O 1
ATOM 2170 N N . GLN A 1 274 ? 3.984 5.038 -12.882 1.00 97.31 274 GLN A N 1
ATOM 2171 C CA . GLN A 1 274 ? 4.316 6.445 -12.669 1.00 97.31 274 GLN A CA 1
ATOM 2172 C C . GLN A 1 274 ? 3.098 7.273 -12.236 1.00 97.31 274 GLN A C 1
ATOM 2174 O O . GLN A 1 274 ? 3.163 8.051 -11.288 1.00 97.31 274 GLN A O 1
ATOM 2179 N N . GLU A 1 275 ? 1.946 7.036 -12.856 1.00 96.62 275 GLU A N 1
ATOM 2180 C CA . GLU A 1 275 ? 0.687 7.722 -12.569 1.00 96.62 275 GLU A CA 1
ATOM 2181 C C . GLU A 1 275 ? 0.054 7.343 -11.218 1.00 96.62 275 GLU A C 1
ATOM 2183 O O . GLU A 1 275 ? -0.888 7.992 -10.771 1.00 96.62 275 GLU A O 1
ATOM 2188 N N . ARG A 1 276 ? 0.561 6.303 -10.542 1.00 95.94 276 ARG A N 1
ATOM 2189 C CA . ARG A 1 276 ? 0.006 5.777 -9.282 1.00 95.94 276 ARG A CA 1
ATOM 2190 C C . ARG A 1 276 ? 0.885 6.037 -8.065 1.00 95.94 276 ARG A C 1
ATOM 2192 O O . ARG A 1 276 ? 0.576 5.509 -6.996 1.00 95.94 276 ARG A O 1
ATOM 2199 N N . ILE A 1 277 ? 1.970 6.803 -8.194 1.00 96.62 277 ILE A N 1
ATOM 2200 C CA . ILE A 1 277 ? 2.933 6.996 -7.102 1.00 96.62 277 ILE A CA 1
ATOM 2201 C C . ILE A 1 277 ? 2.275 7.536 -5.829 1.00 96.62 277 ILE A C 1
ATOM 2203 O O . ILE A 1 277 ? 2.386 6.900 -4.782 1.00 96.62 277 ILE A O 1
ATOM 2207 N N . GLU A 1 278 ? 1.508 8.623 -5.921 1.00 95.94 278 GLU A N 1
ATOM 2208 C CA . GLU A 1 278 ? 0.864 9.252 -4.760 1.00 95.94 278 GLU A CA 1
ATOM 2209 C C . GLU A 1 278 ? -0.149 8.325 -4.081 1.00 95.94 278 GLU A C 1
ATOM 2211 O O . GLU A 1 278 ? -0.160 8.168 -2.858 1.00 95.94 278 GLU A O 1
ATOM 2216 N N . GLN A 1 279 ? -0.964 7.634 -4.882 1.00 95.56 279 GLN A N 1
ATOM 2217 C CA . GLN A 1 279 ? -1.884 6.622 -4.375 1.00 95.56 279 GLN A CA 1
ATOM 2218 C C . GLN A 1 279 ? -1.112 5.513 -3.648 1.00 95.56 279 GLN A C 1
ATOM 2220 O O . GLN A 1 279 ? -1.482 5.104 -2.548 1.00 95.56 279 GLN A O 1
ATOM 2225 N N . ARG A 1 280 ? -0.013 5.035 -4.238 1.00 96.56 280 ARG A N 1
ATOM 2226 C CA . ARG A 1 280 ? 0.759 3.906 -3.724 1.00 96.56 280 ARG A CA 1
ATOM 2227 C C . ARG A 1 280 ? 1.499 4.224 -2.426 1.00 96.56 280 ARG A C 1
ATOM 2229 O O . ARG A 1 280 ? 1.636 3.332 -1.584 1.00 96.56 280 ARG A O 1
ATOM 2236 N N . VAL A 1 281 ? 1.982 5.452 -2.243 1.00 97.25 281 VAL A N 1
ATOM 2237 C CA . VAL A 1 281 ? 2.625 5.875 -0.986 1.00 97.25 281 VAL A CA 1
ATOM 2238 C C . VAL A 1 281 ? 1.595 6.036 0.136 1.00 97.25 281 VAL A C 1
ATOM 2240 O O . VAL A 1 281 ? 1.835 5.551 1.244 1.00 97.25 281 VAL A O 1
ATOM 2243 N N . ARG A 1 282 ? 0.395 6.561 -0.169 1.00 96.69 282 ARG A N 1
ATOM 2244 C CA . ARG A 1 282 ? -0.728 6.642 0.784 1.00 96.69 282 ARG A CA 1
ATOM 2245 C C . ARG A 1 282 ? -1.262 5.269 1.178 1.00 96.69 282 ARG A C 1
ATOM 2247 O O . ARG A 1 282 ? -1.412 5.009 2.366 1.00 96.69 282 ARG A O 1
ATOM 2254 N N . GLU A 1 283 ? -1.462 4.357 0.220 1.00 96.06 283 GLU A N 1
ATOM 2255 C CA . GLU A 1 283 ? -1.832 2.948 0.471 1.00 96.06 283 GLU A CA 1
ATOM 2256 C C . GLU A 1 283 ? -0.834 2.242 1.402 1.00 96.06 283 GLU A C 1
ATOM 2258 O O . GLU A 1 283 ? -1.178 1.327 2.158 1.00 96.06 283 GLU A O 1
ATOM 2263 N N . GLN A 1 284 ? 0.435 2.646 1.344 1.00 96.75 284 GLN A N 1
ATOM 2264 C CA . GLN A 1 284 ? 1.463 2.128 2.231 1.00 96.75 284 GLN A CA 1
ATOM 2265 C C . GLN A 1 284 ? 1.488 2.834 3.587 1.00 96.75 284 GLN A C 1
ATOM 2267 O O . GLN A 1 284 ? 1.922 2.202 4.548 1.00 96.75 284 GLN A O 1
ATOM 2272 N N . GLY A 1 285 ? 0.980 4.059 3.705 1.00 97.12 285 GLY A N 1
ATOM 2273 C CA . GLY A 1 285 ? 0.958 4.828 4.950 1.00 97.12 285 GLY A CA 1
ATOM 2274 C C . GLY A 1 285 ? 2.338 5.330 5.358 1.00 97.12 285 GLY A C 1
ATOM 2275 O O . GLY A 1 285 ? 2.676 5.256 6.538 1.00 97.12 285 GLY A O 1
ATOM 2276 N N . ALA A 1 286 ? 3.153 5.715 4.375 1.00 97.62 286 ALA A N 1
ATOM 2277 C CA . ALA A 1 286 ? 4.471 6.307 4.594 1.00 97.62 286 ALA A CA 1
ATOM 2278 C C . ALA A 1 286 ? 4.349 7.728 5.156 1.00 97.62 286 ALA A C 1
ATOM 2280 O O . ALA A 1 286 ? 3.399 8.420 4.802 1.00 97.62 286 ALA A O 1
ATOM 2281 N N . ASP A 1 287 ? 5.300 8.152 5.986 1.00 97.81 287 ASP A N 1
ATOM 2282 C CA . ASP A 1 287 ? 5.368 9.516 6.534 1.00 97.81 287 ASP A CA 1
ATOM 2283 C C . ASP A 1 287 ? 5.869 10.503 5.479 1.0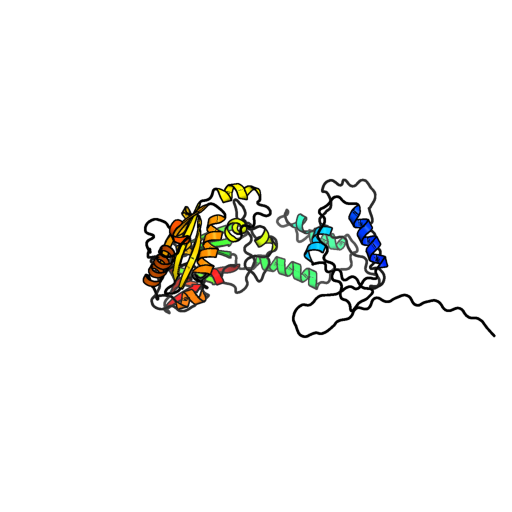0 97.81 287 ASP A C 1
ATOM 2285 O O . ASP A 1 287 ? 5.251 11.533 5.215 1.00 97.81 287 ASP A O 1
ATOM 2289 N N . TYR A 1 288 ? 6.967 10.126 4.823 1.00 98.44 288 TYR A N 1
ATOM 2290 C CA . TYR A 1 288 ? 7.549 10.858 3.713 1.00 98.44 288 TYR A CA 1
ATOM 2291 C C . TYR A 1 288 ? 7.778 9.929 2.530 1.00 98.44 288 TYR A C 1
ATOM 2293 O O . TYR A 1 288 ? 7.925 8.710 2.682 1.00 98.44 288 TYR A O 1
ATOM 2301 N N . TYR A 1 289 ? 7.842 10.508 1.338 1.00 98.62 289 TYR A N 1
ATOM 2302 C CA . TYR A 1 289 ? 8.254 9.799 0.136 1.00 98.62 289 TYR A CA 1
ATOM 2303 C C . TYR A 1 289 ? 9.079 10.689 -0.789 1.00 98.62 289 TYR A C 1
ATOM 2305 O O . TYR A 1 289 ? 8.995 11.910 -0.718 1.00 98.62 289 TYR A O 1
ATOM 2313 N N . SER A 1 290 ? 9.864 10.073 -1.667 1.00 98.56 290 SER A N 1
ATOM 2314 C CA . SER A 1 290 ? 10.558 10.757 -2.756 1.00 98.56 290 SER A CA 1
ATOM 2315 C C . SER A 1 290 ? 10.595 9.857 -3.986 1.00 98.56 290 SER A C 1
ATOM 2317 O O . SER A 1 290 ? 10.911 8.670 -3.884 1.00 98.56 290 SER A O 1
ATOM 2319 N N . GLU A 1 291 ? 10.234 10.403 -5.146 1.00 98.56 291 GLU A N 1
ATOM 2320 C CA . GLU A 1 291 ? 10.433 9.739 -6.435 1.00 98.56 291 GLU A CA 1
ATOM 2321 C C . GLU A 1 291 ? 11.893 9.926 -6.849 1.00 98.56 291 GLU A C 1
ATOM 2323 O O . GLU A 1 291 ? 12.330 11.061 -7.009 1.00 98.56 291 GLU A O 1
ATOM 2328 N N . ILE A 1 292 ? 12.642 8.833 -7.012 1.00 98.56 292 ILE A N 1
ATOM 2329 C CA . ILE A 1 292 ? 14.088 8.908 -7.260 1.00 98.56 292 ILE A CA 1
ATOM 2330 C C . ILE A 1 292 ? 14.472 8.575 -8.699 1.00 98.56 292 ILE A C 1
ATOM 2332 O O . ILE A 1 292 ? 15.457 9.116 -9.178 1.00 98.56 292 ILE A O 1
ATOM 2336 N N . MET A 1 293 ? 13.725 7.715 -9.403 1.00 98.44 293 MET A N 1
ATOM 2337 C CA . MET A 1 293 ? 14.046 7.297 -10.778 1.00 98.44 293 MET A CA 1
ATOM 2338 C C . MET A 1 293 ? 12.773 6.998 -11.576 1.00 98.44 293 MET A C 1
ATOM 2340 O O . MET A 1 293 ? 11.733 6.658 -11.001 1.00 98.44 293 MET A O 1
ATOM 2344 N N . ARG A 1 294 ? 12.865 7.058 -12.911 1.00 98.19 294 ARG A N 1
ATOM 2345 C CA . ARG A 1 294 ? 11.796 6.651 -13.840 1.00 98.19 294 ARG A CA 1
ATOM 2346 C C . ARG A 1 294 ? 12.351 5.736 -14.924 1.00 98.19 294 ARG A C 1
ATOM 2348 O O . ARG A 1 294 ? 13.110 6.197 -15.768 1.00 98.19 294 ARG A O 1
ATOM 2355 N N . LEU A 1 295 ? 11.916 4.481 -14.935 1.00 98.00 295 LEU A N 1
ATOM 2356 C CA . LEU A 1 295 ? 12.381 3.445 -15.867 1.00 98.00 295 LEU A CA 1
ATOM 2357 C C . LEU A 1 295 ? 11.198 2.773 -16.575 1.00 98.00 295 LEU A C 1
ATOM 2359 O O . LEU A 1 295 ? 10.038 3.033 -16.242 1.00 98.00 295 LEU A O 1
ATOM 2363 N N . GLN A 1 296 ? 11.470 1.943 -17.580 1.00 96.88 296 GLN A N 1
ATOM 2364 C CA . GLN A 1 296 ? 10.437 1.241 -18.349 1.00 96.88 296 GLN A CA 1
ATOM 2365 C C . GLN A 1 296 ? 10.468 -0.265 -18.106 1.00 96.88 296 GLN A C 1
ATOM 2367 O O . GLN A 1 296 ? 11.521 -0.859 -17.885 1.00 96.88 296 GLN A O 1
ATOM 2372 N N . GLY A 1 297 ? 9.288 -0.883 -18.164 1.00 94.75 297 GLY A N 1
ATOM 2373 C CA . GLY A 1 297 ? 9.148 -2.335 -18.121 1.00 94.75 297 GLY A CA 1
ATOM 2374 C C . GLY A 1 297 ? 9.884 -2.997 -16.951 1.00 94.75 297 GLY A C 1
ATOM 2375 O O . GLY A 1 297 ? 9.783 -2.578 -15.796 1.00 94.75 297 GLY A O 1
ATOM 2376 N N . ALA A 1 298 ? 10.617 -4.068 -17.262 1.00 94.62 298 ALA A N 1
ATOM 2377 C CA . ALA A 1 298 ? 11.271 -4.910 -16.265 1.00 94.62 298 ALA A CA 1
ATOM 2378 C C . ALA A 1 298 ? 12.490 -4.249 -15.597 1.00 94.62 298 ALA A C 1
ATOM 2380 O O . ALA A 1 298 ? 12.788 -4.574 -14.445 1.00 94.62 298 ALA A O 1
ATOM 2381 N N . GLU A 1 299 ? 13.142 -3.301 -16.277 1.00 96.25 299 GLU A N 1
ATOM 2382 C CA . GLU A 1 299 ? 14.340 -2.601 -15.794 1.00 96.25 299 GLU A CA 1
ATOM 2383 C C . GLU A 1 299 ? 14.077 -1.905 -14.450 1.00 96.25 299 GLU A C 1
ATOM 2385 O O . GLU A 1 299 ? 14.899 -1.948 -13.537 1.00 96.25 299 GLU A O 1
ATOM 2390 N N . ALA A 1 300 ? 12.870 -1.358 -14.270 1.00 96.75 300 ALA A N 1
ATOM 2391 C CA . ALA A 1 300 ? 12.465 -0.701 -13.031 1.00 96.75 300 ALA A CA 1
ATOM 2392 C C . ALA A 1 300 ? 12.542 -1.623 -11.798 1.00 96.75 300 ALA A C 1
ATOM 2394 O O . ALA A 1 300 ? 12.948 -1.201 -10.716 1.00 96.75 300 ALA A O 1
ATOM 2395 N N . TYR A 1 301 ? 12.177 -2.895 -11.953 1.00 95.50 301 TYR A N 1
ATOM 2396 C CA . TYR A 1 301 ? 12.190 -3.875 -10.864 1.00 95.50 301 TYR A CA 1
ATOM 2397 C C . TYR A 1 301 ? 13.579 -4.493 -10.663 1.00 95.50 301 TYR A C 1
ATOM 2399 O O . TYR A 1 301 ? 13.907 -4.972 -9.577 1.00 95.50 301 TYR A O 1
ATOM 2407 N N . GLU A 1 302 ? 14.409 -4.529 -11.705 1.00 96.19 302 GLU A N 1
ATOM 2408 C CA . GLU A 1 302 ? 15.823 -4.883 -11.570 1.00 96.19 302 GLU A CA 1
ATOM 2409 C C . GLU A 1 302 ? 16.553 -3.823 -10.753 1.00 96.19 302 GLU A C 1
ATOM 2411 O O . GLU A 1 302 ? 17.190 -4.160 -9.754 1.00 96.19 302 GLU A O 1
ATOM 2416 N N . MET A 1 303 ? 16.348 -2.551 -11.094 1.00 97.94 303 MET A N 1
ATOM 2417 C CA . MET A 1 303 ? 16.897 -1.425 -10.352 1.00 97.94 303 MET A CA 1
ATOM 2418 C C . MET A 1 303 ? 16.364 -1.361 -8.910 1.00 97.94 303 MET A C 1
ATOM 2420 O O . MET A 1 303 ? 17.156 -1.198 -7.986 1.00 97.94 303 MET A O 1
ATOM 2424 N N . GLU A 1 304 ? 15.063 -1.589 -8.670 1.00 97.75 304 GLU A N 1
ATOM 2425 C CA . GLU A 1 304 ? 14.503 -1.700 -7.307 1.00 97.75 304 GLU A CA 1
ATOM 2426 C C . GLU A 1 304 ? 15.249 -2.759 -6.474 1.00 97.75 304 GLU A C 1
ATOM 2428 O O . GLU A 1 304 ? 15.653 -2.493 -5.340 1.00 97.75 304 GLU A O 1
ATOM 2433 N N . ARG A 1 305 ? 15.466 -3.960 -7.032 1.00 97.31 305 ARG A N 1
ATOM 2434 C CA . ARG A 1 305 ? 16.184 -5.042 -6.339 1.00 97.31 305 ARG A CA 1
ATOM 2435 C C . ARG A 1 305 ? 17.638 -4.677 -6.059 1.00 97.31 305 ARG A C 1
ATOM 2437 O O . ARG A 1 305 ? 18.125 -4.979 -4.969 1.00 97.31 305 ARG A O 1
ATOM 2444 N N . LEU A 1 306 ? 18.314 -4.029 -7.009 1.00 98.19 306 LEU A N 1
ATOM 2445 C CA . LEU A 1 306 ? 19.686 -3.560 -6.826 1.00 98.19 306 LEU A CA 1
ATOM 2446 C C . LEU A 1 306 ? 19.763 -2.545 -5.684 1.00 98.19 306 LEU A C 1
ATOM 2448 O O . LEU A 1 306 ? 20.528 -2.772 -4.750 1.00 98.19 306 LEU A O 1
ATOM 2452 N N . LEU A 1 307 ? 18.907 -1.518 -5.687 1.00 98.31 307 LEU A N 1
ATOM 2453 C CA . LEU A 1 307 ? 18.834 -0.517 -4.619 1.00 98.31 307 LEU A CA 1
ATOM 2454 C C . LEU A 1 307 ? 18.552 -1.156 -3.250 1.00 98.31 307 LEU A C 1
ATOM 2456 O O . LEU A 1 307 ? 19.240 -0.865 -2.274 1.00 98.31 307 LEU A O 1
ATOM 2460 N N . GLN A 1 308 ? 17.579 -2.071 -3.171 1.00 98.12 308 GLN A N 1
ATOM 2461 C CA . GLN A 1 308 ? 17.267 -2.796 -1.933 1.00 98.12 308 GLN A CA 1
ATOM 2462 C C . GLN A 1 308 ? 18.466 -3.600 -1.417 1.00 98.12 308 GLN A C 1
ATOM 2464 O O . GLN A 1 308 ? 18.740 -3.595 -0.219 1.00 98.12 308 GLN A O 1
ATOM 2469 N N . SER A 1 309 ? 19.181 -4.290 -2.309 1.00 98.12 309 SER A N 1
ATOM 2470 C CA . SER A 1 309 ? 20.334 -5.111 -1.930 1.00 98.12 309 SER A CA 1
ATOM 2471 C C . SER A 1 309 ? 21.566 -4.287 -1.551 1.00 98.12 309 SER A C 1
ATOM 2473 O O . SER A 1 309 ? 22.265 -4.658 -0.613 1.00 98.12 309 SER A O 1
ATOM 2475 N N . HIS A 1 310 ? 21.815 -3.180 -2.256 1.00 98.38 310 HIS A N 1
ATOM 2476 C CA . HIS A 1 310 ? 23.024 -2.376 -2.111 1.00 98.38 310 HIS A CA 1
ATOM 2477 C C . HIS A 1 310 ? 22.967 -1.484 -0.869 1.00 98.38 310 HIS A C 1
ATOM 2479 O O . HIS A 1 310 ? 23.894 -1.492 -0.068 1.00 98.38 310 HIS A O 1
ATOM 2485 N N . PHE A 1 311 ? 21.847 -0.783 -0.667 1.00 98.19 311 PHE A N 1
ATOM 2486 C CA . PHE A 1 311 ? 21.666 0.165 0.440 1.00 98.19 311 PHE A CA 1
ATOM 2487 C C . PHE A 1 311 ? 20.928 -0.444 1.644 1.00 98.19 311 PHE A C 1
ATOM 2489 O O . PHE A 1 311 ? 20.645 0.229 2.632 1.00 98.19 311 PHE A O 1
ATOM 2496 N N . GLY A 1 312 ? 20.543 -1.723 1.568 1.00 98.12 312 GLY A N 1
ATOM 2497 C CA . GLY A 1 312 ? 19.814 -2.400 2.644 1.00 98.12 312 GLY A CA 1
ATOM 2498 C C . GLY A 1 312 ? 18.386 -1.885 2.860 1.00 98.12 312 GLY A C 1
ATOM 2499 O O . GLY A 1 312 ? 17.813 -2.081 3.937 1.00 98.12 312 GLY A O 1
ATOM 2500 N N . PHE A 1 313 ? 17.781 -1.232 1.861 1.00 98.38 313 PHE A N 1
ATOM 2501 C CA . PHE A 1 313 ? 16.406 -0.754 1.973 1.00 98.38 313 PHE A CA 1
ATOM 2502 C C . PHE A 1 313 ? 15.423 -1.914 2.144 1.00 98.38 313 PHE A C 1
ATOM 2504 O O . PHE A 1 313 ? 15.503 -2.959 1.496 1.00 98.38 313 PHE A O 1
ATOM 2511 N N . SER A 1 314 ? 14.424 -1.715 3.002 1.00 97.50 314 SER A N 1
ATOM 2512 C CA . SER A 1 314 ? 13.420 -2.743 3.268 1.00 97.50 314 SER A CA 1
ATOM 2513 C C . SER A 1 314 ? 12.506 -2.954 2.059 1.00 97.50 314 SER A C 1
ATOM 2515 O O . SER A 1 314 ? 11.916 -2.005 1.559 1.00 97.50 314 SER A O 1
ATOM 2517 N N . ASN A 1 315 ? 12.268 -4.205 1.662 1.00 95.25 315 ASN A N 1
ATOM 2518 C CA . ASN A 1 315 ? 11.246 -4.531 0.653 1.00 95.25 315 ASN A CA 1
ATOM 2519 C C . ASN A 1 315 ? 9.812 -4.354 1.214 1.00 95.25 315 ASN A C 1
ATOM 2521 O O . ASN A 1 315 ? 8.885 -3.861 0.563 1.00 95.25 315 ASN A O 1
ATOM 2525 N N . ALA A 1 316 ? 9.608 -4.701 2.488 1.00 95.75 316 ALA A N 1
ATOM 2526 C CA . ALA A 1 316 ? 8.307 -4.605 3.139 1.00 95.75 316 ALA A CA 1
ATOM 2527 C C . ALA A 1 316 ? 8.413 -4.121 4.586 1.00 95.75 316 ALA A C 1
ATOM 2529 O O . ALA A 1 316 ? 9.279 -4.551 5.343 1.00 95.75 316 ALA A O 1
ATOM 2530 N N . VAL A 1 317 ? 7.450 -3.291 4.992 1.00 96.25 317 VAL A N 1
ATOM 2531 C CA . VAL A 1 317 ? 7.262 -2.877 6.387 1.00 96.25 317 VAL A CA 1
ATOM 2532 C C . VAL A 1 317 ? 5.953 -3.473 6.892 1.00 96.25 317 VAL A C 1
ATOM 2534 O O . VAL A 1 317 ? 4.874 -3.196 6.362 1.00 96.25 317 VAL A O 1
ATOM 2537 N N . GLN A 1 318 ? 6.047 -4.341 7.898 1.00 95.19 318 GLN A N 1
ATOM 2538 C CA . GLN A 1 318 ? 4.897 -5.067 8.435 1.00 95.19 318 GLN A CA 1
ATOM 2539 C C . GLN A 1 318 ? 3.960 -4.139 9.218 1.00 95.19 318 GLN A C 1
ATOM 2541 O O . GLN A 1 318 ? 4.406 -3.189 9.855 1.00 95.19 318 GLN A O 1
ATOM 2546 N N . GLY A 1 319 ? 2.660 -4.457 9.251 1.00 92.81 319 GLY A N 1
ATOM 2547 C CA . GLY A 1 319 ? 1.664 -3.651 9.974 1.00 92.81 319 GLY A CA 1
ATOM 2548 C C . GLY A 1 319 ? 1.980 -3.468 11.465 1.00 92.81 319 GLY A C 1
ATOM 2549 O O . GLY A 1 319 ? 1.845 -2.366 11.982 1.00 92.81 319 GLY A O 1
ATOM 2550 N N . ARG A 1 320 ? 2.504 -4.506 12.140 1.00 94.00 320 ARG A N 1
ATOM 2551 C CA . ARG A 1 320 ? 2.959 -4.404 13.542 1.00 94.00 320 ARG A CA 1
ATOM 2552 C C . ARG A 1 320 ? 4.104 -3.407 13.715 1.00 94.00 320 ARG A C 1
ATOM 2554 O O . ARG A 1 320 ? 4.156 -2.709 14.717 1.00 94.00 320 ARG A O 1
ATOM 2561 N N . THR A 1 321 ? 5.020 -3.350 12.752 1.00 95.50 321 THR A N 1
ATOM 2562 C CA . THR A 1 321 ? 6.119 -2.380 12.746 1.00 95.50 321 THR A CA 1
ATOM 2563 C C . THR A 1 321 ? 5.583 -0.969 12.532 1.00 95.50 321 THR A C 1
ATOM 2565 O O . THR A 1 321 ? 5.979 -0.075 13.264 1.00 95.50 321 THR A O 1
ATOM 2568 N N . LYS A 1 322 ? 4.626 -0.781 11.614 1.00 95.75 322 LYS A N 1
ATOM 2569 C CA . LYS A 1 322 ? 3.982 0.523 11.382 1.00 95.75 322 LYS A CA 1
ATOM 2570 C C . LYS A 1 322 ? 3.290 1.063 12.632 1.00 95.75 322 LYS A C 1
ATOM 2572 O O . LYS A 1 322 ? 3.471 2.227 12.943 1.00 95.75 322 LYS A O 1
ATOM 2577 N N . LEU A 1 323 ? 2.575 0.211 13.374 1.00 94.44 323 LEU A N 1
ATOM 2578 C CA . LEU A 1 323 ? 1.944 0.592 14.647 1.00 94.44 323 LEU A CA 1
ATOM 2579 C C . LEU A 1 323 ? 2.962 1.107 15.676 1.00 94.44 323 LEU A C 1
ATOM 2581 O O . LEU A 1 323 ? 2.687 2.077 16.367 1.00 94.44 323 LEU A O 1
ATOM 2585 N N . LYS A 1 324 ? 4.146 0.486 15.758 1.00 95.44 324 LYS A N 1
ATOM 2586 C CA . LYS A 1 324 ? 5.218 0.915 16.676 1.00 95.44 324 LYS A CA 1
ATOM 2587 C C . LYS A 1 324 ? 5.876 2.235 16.276 1.00 95.44 324 LYS A C 1
ATOM 2589 O O . LYS A 1 324 ? 6.453 2.885 17.134 1.00 95.44 324 LYS A O 1
ATOM 2594 N N . LEU A 1 325 ? 5.826 2.574 14.990 1.00 95.31 325 LEU A N 1
ATOM 2595 C CA . LEU A 1 325 ? 6.441 3.767 14.407 1.00 95.31 325 LEU A CA 1
ATOM 2596 C C . LEU A 1 325 ? 5.442 4.925 14.260 1.00 95.31 325 LEU A C 1
ATOM 2598 O O . LEU A 1 325 ? 5.782 5.957 13.691 1.00 95.31 325 LEU A O 1
ATOM 2602 N N . LEU A 1 326 ? 4.200 4.771 14.736 1.00 94.62 326 LEU A N 1
ATOM 2603 C CA . LEU A 1 326 ? 3.235 5.870 14.733 1.00 94.62 326 LEU A CA 1
ATOM 2604 C C . LEU A 1 326 ? 3.789 7.057 15.532 1.00 94.62 326 LEU A C 1
ATOM 2606 O O . LEU A 1 326 ? 4.293 6.881 16.639 1.00 94.62 326 LEU A O 1
ATOM 2610 N N . GLY A 1 327 ? 3.712 8.251 14.941 1.00 92.69 327 GLY A N 1
ATOM 2611 C CA . GLY A 1 327 ? 4.225 9.493 15.525 1.00 92.69 327 GLY A CA 1
ATOM 2612 C C . GLY A 1 327 ? 5.751 9.653 15.496 1.00 92.69 327 GLY A C 1
ATOM 2613 O O . GLY A 1 327 ? 6.249 10.659 15.983 1.00 92.69 327 GLY A O 1
ATOM 2614 N N . GLN A 1 328 ? 6.505 8.700 14.938 1.00 95.44 328 GLN A N 1
ATOM 2615 C CA . GLN A 1 328 ? 7.973 8.754 14.872 1.00 95.44 328 GLN A CA 1
ATOM 2616 C C . GLN A 1 328 ? 8.459 9.246 13.506 1.00 95.44 328 GLN A C 1
ATOM 2618 O O . GLN A 1 328 ? 9.292 8.603 12.883 1.00 95.44 328 GLN A O 1
ATOM 2623 N N . GLU A 1 329 ? 7.911 10.351 13.012 1.00 96.00 329 GLU A N 1
ATOM 2624 C CA . GLU A 1 329 ? 8.271 10.935 11.715 1.00 96.00 329 GLU A CA 1
ATOM 2625 C C . GLU A 1 329 ? 9.773 11.280 11.645 1.00 96.00 329 GLU A C 1
ATOM 2627 O O . GLU A 1 329 ? 10.319 11.888 12.565 1.00 96.00 329 GLU A O 1
ATOM 2632 N N . ASN A 1 330 ? 10.457 10.892 10.560 1.00 97.00 330 ASN A N 1
ATOM 2633 C CA . ASN A 1 330 ? 11.880 11.190 10.362 1.00 97.00 330 ASN A CA 1
ATOM 2634 C C . ASN A 1 330 ? 12.189 11.485 8.885 1.00 97.00 330 ASN A C 1
ATOM 2636 O O . ASN A 1 330 ? 12.412 10.582 8.077 1.00 97.00 330 ASN A O 1
ATOM 2640 N N . GLU A 1 331 ? 12.190 12.770 8.539 1.00 97.81 331 GLU A N 1
ATOM 2641 C CA . GLU A 1 331 ? 12.531 13.264 7.200 1.00 97.81 331 GLU A CA 1
ATOM 2642 C C . GLU A 1 331 ? 14.015 13.074 6.870 1.00 97.81 331 GLU A C 1
ATOM 2644 O O . GLU A 1 331 ? 14.361 12.620 5.780 1.00 97.81 331 GLU A O 1
ATOM 2649 N N . ALA A 1 332 ? 14.893 13.333 7.844 1.00 98.12 332 ALA A N 1
ATOM 2650 C CA . ALA A 1 332 ? 16.340 13.252 7.673 1.00 98.12 332 ALA A CA 1
ATOM 2651 C C . ALA A 1 332 ? 16.804 11.842 7.270 1.00 98.12 332 ALA A C 1
ATOM 2653 O O . ALA A 1 332 ? 17.738 11.699 6.484 1.00 98.12 332 ALA A O 1
ATOM 2654 N N . ALA A 1 333 ? 16.137 10.790 7.755 1.00 98.00 333 ALA A N 1
ATOM 2655 C CA . ALA A 1 333 ? 16.409 9.419 7.325 1.00 98.00 333 ALA A CA 1
ATOM 2656 C C . ALA A 1 333 ? 16.201 9.234 5.810 1.00 98.00 333 ALA A C 1
ATOM 2658 O O . ALA A 1 333 ? 16.999 8.565 5.154 1.00 98.00 333 ALA A O 1
ATOM 2659 N N . LEU A 1 334 ? 15.150 9.844 5.247 1.00 98.31 334 LEU A N 1
ATOM 2660 C CA . LEU A 1 334 ? 14.868 9.791 3.814 1.00 98.31 334 LEU A CA 1
ATOM 2661 C C . LEU A 1 334 ? 15.865 10.641 3.019 1.00 98.31 334 LEU A C 1
ATOM 2663 O O . LEU A 1 334 ? 16.380 10.174 2.008 1.00 98.31 334 LEU A O 1
ATOM 2667 N N . GLU A 1 335 ? 16.177 11.851 3.488 1.00 98.38 335 GLU A N 1
ATOM 2668 C CA . GLU A 1 335 ? 17.187 12.717 2.863 1.00 98.38 335 GLU A CA 1
ATOM 2669 C C . GLU A 1 335 ? 18.566 12.061 2.801 1.00 98.38 335 GLU A C 1
ATOM 2671 O O . GLU A 1 335 ? 19.239 12.122 1.773 1.00 98.38 335 GLU A O 1
ATOM 2676 N N . ASN A 1 336 ? 18.990 11.424 3.892 1.00 98.38 336 ASN A N 1
ATOM 2677 C CA . ASN A 1 336 ? 20.278 10.744 3.952 1.00 98.38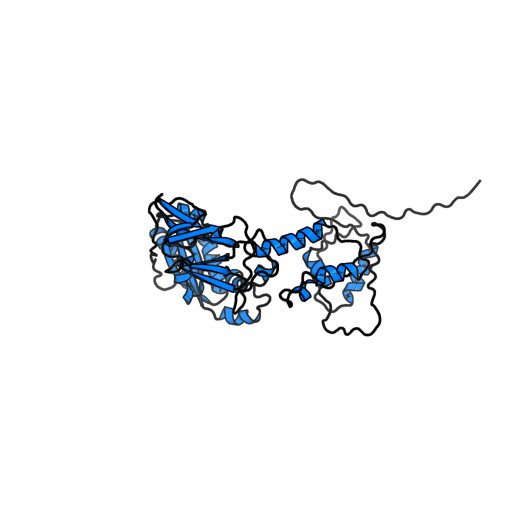 336 ASN A CA 1
ATOM 2678 C C . ASN A 1 336 ? 20.329 9.578 2.962 1.00 98.38 336 ASN A C 1
ATOM 2680 O O . ASN A 1 336 ? 21.311 9.457 2.236 1.00 98.38 336 ASN A O 1
ATOM 2684 N N . ALA A 1 337 ? 19.256 8.787 2.866 1.00 98.50 337 ALA A N 1
ATOM 2685 C CA . ALA A 1 337 ? 19.163 7.713 1.880 1.00 98.50 337 ALA A CA 1
ATOM 2686 C C . ALA A 1 337 ? 19.224 8.241 0.437 1.00 98.50 337 ALA A C 1
ATOM 2688 O O . ALA A 1 337 ? 19.867 7.634 -0.411 1.00 98.50 337 ALA A O 1
ATOM 2689 N N . ILE A 1 338 ? 18.594 9.385 0.149 1.00 98.56 338 ILE A N 1
ATOM 2690 C CA . ILE A 1 338 ? 18.664 10.022 -1.174 1.00 98.56 338 ILE A CA 1
ATOM 2691 C C . ILE A 1 338 ? 20.106 10.442 -1.501 1.00 98.56 338 ILE A C 1
ATOM 2693 O O . ILE A 1 338 ? 20.606 10.090 -2.568 1.00 98.56 338 ILE A O 1
ATOM 2697 N N . LYS A 1 339 ? 20.788 11.133 -0.578 1.00 98.31 339 LYS A N 1
ATOM 2698 C CA . LYS A 1 339 ? 22.185 11.582 -0.748 1.00 98.31 339 LYS A CA 1
ATOM 2699 C C . LYS A 1 339 ? 23.157 10.415 -0.920 1.00 98.31 339 LYS A C 1
ATOM 2701 O O . LYS A 1 339 ? 24.135 10.512 -1.660 1.00 98.31 339 LYS A O 1
ATOM 2706 N N . GLU A 1 340 ? 22.900 9.307 -0.233 1.00 98.38 340 GLU A N 1
ATOM 2707 C CA . GLU A 1 340 ? 23.695 8.088 -0.367 1.00 98.38 340 GLU A CA 1
ATOM 2708 C C . GLU A 1 340 ? 23.592 7.514 -1.789 1.00 98.38 340 GLU A C 1
ATOM 2710 O O . GLU A 1 340 ? 24.614 7.198 -2.394 1.00 98.38 340 GLU A O 1
ATOM 2715 N N . ILE A 1 341 ? 22.390 7.467 -2.377 1.00 98.25 341 ILE A N 1
ATOM 2716 C CA . ILE A 1 341 ? 22.214 7.026 -3.772 1.00 98.25 341 ILE A CA 1
ATOM 2717 C C . ILE A 1 341 ? 22.865 8.024 -4.740 1.00 98.25 341 ILE A C 1
ATOM 2719 O O . ILE A 1 341 ? 23.583 7.614 -5.650 1.00 98.25 341 ILE A O 1
ATOM 2723 N N . GLU A 1 342 ? 22.669 9.326 -4.519 1.00 97.88 342 GLU A N 1
ATOM 2724 C CA . GLU A 1 342 ? 23.200 10.401 -5.373 1.00 97.88 342 GLU A CA 1
ATOM 2725 C C . GLU A 1 342 ? 24.734 10.407 -5.435 1.00 97.88 342 GLU A C 1
ATOM 2727 O O . GLU A 1 342 ? 25.325 10.756 -6.456 1.00 97.88 342 GLU A O 1
ATOM 2732 N N . SER A 1 343 ? 25.394 9.969 -4.363 1.00 97.81 343 SER A N 1
ATOM 2733 C CA . SER A 1 343 ? 26.856 9.883 -4.291 1.00 97.81 343 SER A CA 1
ATOM 2734 C C . SER A 1 343 ? 27.435 8.546 -4.768 1.00 97.81 343 SER A C 1
ATOM 2736 O O . SER A 1 343 ? 28.659 8.403 -4.793 1.00 97.81 343 SER A O 1
ATOM 2738 N N . THR A 1 344 ? 26.598 7.584 -5.175 1.00 98.19 344 THR A N 1
ATOM 2739 C CA . THR A 1 344 ? 27.028 6.208 -5.474 1.00 98.19 344 THR A CA 1
ATOM 2740 C C . THR A 1 344 ? 26.814 5.830 -6.948 1.00 98.19 344 THR A C 1
ATOM 2742 O O . THR A 1 344 ? 25.700 5.476 -7.344 1.00 98.19 344 THR A O 1
ATOM 2745 N N . PRO A 1 345 ? 27.877 5.811 -7.776 1.00 97.00 345 PRO A N 1
ATOM 2746 C CA . PRO A 1 345 ? 27.809 5.264 -9.128 1.00 97.00 345 PRO A CA 1
ATOM 2747 C C . PRO A 1 345 ? 27.541 3.746 -9.155 1.00 97.00 345 PRO A C 1
ATOM 2749 O O . PRO A 1 345 ? 28.039 3.022 -8.291 1.00 97.00 345 PRO A O 1
ATOM 2752 N N . PRO A 1 346 ? 26.797 3.229 -10.153 1.00 96.50 346 PRO A N 1
ATOM 2753 C CA . PRO A 1 346 ? 26.189 3.970 -11.262 1.00 96.50 346 PRO A CA 1
ATOM 2754 C C . PRO A 1 346 ? 24.781 4.507 -10.946 1.00 96.50 346 PRO A C 1
ATOM 2756 O O . PRO A 1 346 ? 24.119 5.026 -11.836 1.00 96.50 346 PRO A O 1
ATOM 2759 N N . PHE A 1 347 ? 24.265 4.352 -9.720 1.00 97.69 347 PHE A N 1
ATOM 2760 C CA . PHE A 1 347 ? 22.864 4.671 -9.405 1.00 97.69 347 PHE A CA 1
ATOM 2761 C C . PHE A 1 347 ? 22.523 6.143 -9.630 1.00 97.69 347 PHE A C 1
ATOM 2763 O O . PHE A 1 347 ? 21.432 6.450 -10.109 1.00 97.69 347 PHE A O 1
ATOM 2770 N N . ASN A 1 348 ? 23.465 7.034 -9.329 1.00 97.00 348 ASN A N 1
ATOM 2771 C CA . ASN A 1 348 ? 23.326 8.471 -9.531 1.00 97.00 348 ASN A CA 1
ATOM 2772 C C . ASN A 1 348 ? 23.020 8.856 -10.992 1.00 97.00 348 ASN A C 1
ATOM 2774 O O . ASN A 1 348 ? 22.319 9.835 -11.218 1.00 97.00 348 ASN A O 1
ATOM 2778 N N . GLU A 1 349 ? 23.471 8.073 -11.977 1.00 97.38 349 GLU A N 1
ATOM 2779 C CA . GLU A 1 349 ? 23.220 8.323 -13.406 1.00 97.38 349 GLU A CA 1
ATOM 2780 C C . GLU A 1 349 ? 21.745 8.134 -13.800 1.00 97.38 349 GLU A C 1
ATOM 2782 O O . GLU A 1 349 ? 21.292 8.686 -14.801 1.00 97.38 349 GLU A O 1
ATOM 2787 N N . TYR A 1 350 ? 20.986 7.369 -13.010 1.00 97.38 350 TYR A N 1
ATOM 2788 C CA . TYR A 1 350 ? 19.567 7.082 -13.249 1.00 97.38 350 TYR A CA 1
ATOM 2789 C C . TYR A 1 350 ? 18.630 7.961 -12.414 1.00 97.38 350 TYR A C 1
ATOM 2791 O O . TYR A 1 350 ? 17.404 7.859 -12.551 1.00 97.38 350 TYR A O 1
ATOM 2799 N N . MET A 1 351 ? 19.179 8.783 -11.515 1.00 97.75 351 MET A N 1
ATOM 2800 C CA . MET A 1 351 ? 18.376 9.615 -10.628 1.00 97.75 351 MET A CA 1
ATOM 2801 C C . MET A 1 351 ? 17.706 10.760 -11.383 1.00 97.75 351 MET A C 1
ATOM 2803 O O . MET A 1 351 ? 18.238 11.309 -12.344 1.00 97.75 351 MET A O 1
ATOM 2807 N N . LEU A 1 352 ? 16.507 11.122 -10.932 1.00 97.31 352 LEU A N 1
ATOM 2808 C CA . LEU A 1 352 ? 15.859 12.360 -11.349 1.00 97.31 352 LEU A CA 1
ATOM 2809 C C . LEU A 1 352 ? 16.665 13.567 -10.860 1.00 97.31 352 LEU A C 1
ATOM 2811 O O . LEU A 1 352 ? 17.324 13.498 -9.825 1.00 97.31 352 LEU A O 1
ATOM 2815 N N . ASP A 1 353 ? 16.540 14.693 -11.560 1.00 95.06 353 ASP A N 1
ATOM 2816 C CA . ASP A 1 353 ? 17.136 15.951 -11.120 1.00 95.06 353 ASP A CA 1
ATOM 2817 C C . ASP A 1 353 ? 16.504 16.396 -9.790 1.00 95.06 353 ASP A C 1
ATOM 2819 O O . ASP A 1 353 ? 15.299 16.650 -9.722 1.00 95.06 353 ASP A O 1
ATOM 2823 N N . ALA A 1 354 ? 17.324 16.498 -8.740 1.00 92.44 354 ALA A N 1
ATOM 2824 C CA . ALA A 1 354 ? 16.947 16.985 -7.410 1.00 92.44 354 ALA A CA 1
ATOM 2825 C C . ALA A 1 354 ? 15.694 16.300 -6.804 1.00 92.44 354 ALA A C 1
ATOM 2827 O O . ALA A 1 354 ? 14.657 16.944 -6.609 1.00 92.44 354 ALA A O 1
ATOM 2828 N N . PRO A 1 355 ? 15.755 15.000 -6.463 1.00 95.06 355 PRO A N 1
ATOM 2829 C CA . PRO A 1 355 ? 14.635 14.307 -5.841 1.00 95.06 355 PRO A CA 1
ATOM 2830 C C . PRO A 1 355 ? 14.410 14.835 -4.420 1.00 95.06 355 PRO A C 1
ATOM 2832 O O . PRO A 1 355 ? 15.290 14.768 -3.564 1.00 95.06 355 PRO A O 1
ATOM 2835 N N . MET A 1 356 ? 13.209 15.349 -4.157 1.00 95.88 356 MET A N 1
ATOM 2836 C CA . MET A 1 356 ? 12.880 15.999 -2.887 1.00 95.88 356 MET A CA 1
ATOM 2837 C C . MET A 1 356 ? 11.945 15.140 -2.027 1.00 95.88 356 MET A C 1
ATOM 2839 O O . MET A 1 356 ? 10.929 14.655 -2.541 1.00 95.88 356 MET A O 1
ATOM 2843 N N . PRO A 1 357 ? 12.227 14.998 -0.717 1.00 97.69 357 PRO A N 1
ATOM 2844 C CA . PRO A 1 357 ? 11.264 14.476 0.243 1.00 97.69 357 PRO A CA 1
ATOM 2845 C C . PRO A 1 357 ? 9.944 15.248 0.203 1.00 97.69 357 PRO A C 1
ATOM 2847 O O . PRO A 1 357 ? 9.908 16.474 0.100 1.00 97.69 357 PRO A O 1
ATOM 2850 N N . ARG A 1 358 ? 8.839 14.517 0.308 1.00 98.12 358 ARG A N 1
ATOM 2851 C CA . ARG A 1 358 ? 7.486 15.061 0.412 1.00 98.12 358 ARG A CA 1
ATOM 2852 C C . ARG A 1 358 ? 6.794 14.446 1.611 1.00 98.12 358 ARG A C 1
ATOM 2854 O O . ARG A 1 358 ? 6.732 13.219 1.714 1.00 98.12 358 ARG A O 1
ATOM 2861 N N . LYS A 1 359 ? 6.253 15.293 2.484 1.00 97.69 359 LYS A N 1
ATOM 2862 C CA . LYS A 1 359 ? 5.468 14.876 3.648 1.00 97.69 359 LYS A CA 1
ATOM 2863 C C . LYS A 1 359 ? 4.061 14.434 3.238 1.00 97.69 359 LYS A C 1
ATOM 2865 O O . LYS A 1 359 ? 3.465 14.996 2.319 1.00 97.69 359 LYS A O 1
ATOM 2870 N N . LEU A 1 360 ? 3.533 13.426 3.926 1.00 96.44 360 LEU A N 1
ATOM 2871 C CA . LEU A 1 360 ? 2.146 12.987 3.836 1.00 96.44 360 LEU A CA 1
ATOM 2872 C C . LEU A 1 360 ? 1.475 13.156 5.197 1.00 96.44 360 LEU A C 1
ATOM 2874 O O . LEU A 1 360 ? 1.912 12.571 6.186 1.00 96.44 360 LEU A O 1
ATOM 2878 N N . ASP A 1 361 ? 0.381 13.908 5.228 1.00 94.75 361 ASP A N 1
ATOM 2879 C CA . ASP A 1 361 ? -0.389 14.117 6.450 1.00 94.75 361 ASP A CA 1
ATOM 2880 C C . ASP A 1 361 ? -1.505 13.079 6.591 1.00 94.75 361 ASP A C 1
ATOM 2882 O O . ASP A 1 361 ? -2.172 12.705 5.617 1.00 94.75 361 ASP A O 1
ATOM 2886 N N . TYR A 1 362 ? -1.713 12.627 7.828 1.00 95.19 362 TYR A N 1
ATOM 2887 C CA . TYR A 1 362 ? -2.750 11.665 8.190 1.00 95.19 362 TYR A CA 1
ATOM 2888 C C . TYR A 1 362 ? -3.389 12.048 9.532 1.00 95.19 362 TYR A C 1
ATOM 2890 O O . TYR A 1 362 ? -2.689 12.539 10.418 1.00 95.19 362 TYR A O 1
ATOM 2898 N N . PRO A 1 363 ? -4.682 11.751 9.738 1.00 92.75 363 PRO A N 1
ATOM 2899 C CA . PRO A 1 363 ? -5.365 11.981 11.009 1.00 92.75 363 PRO A CA 1
ATOM 2900 C C . PRO A 1 363 ? -5.012 10.874 12.017 1.00 92.75 363 PRO A C 1
ATOM 2902 O O . PRO A 1 363 ? -5.806 9.969 12.272 1.00 92.75 363 PRO A O 1
ATOM 2905 N N . VAL A 1 364 ? -3.783 10.892 12.540 1.00 92.94 364 VAL A N 1
ATOM 2906 C CA . VAL A 1 364 ? -3.303 9.907 13.523 1.00 92.94 364 VAL A CA 1
ATOM 2907 C C . VAL A 1 364 ? -3.557 10.435 14.939 1.00 92.94 364 VAL A C 1
ATOM 2909 O O . VAL A 1 364 ? -2.992 11.468 15.294 1.00 92.94 364 VAL A O 1
ATOM 2912 N N . PRO A 1 365 ? -4.349 9.737 15.772 1.00 93.06 365 PRO A N 1
ATOM 2913 C CA . PRO A 1 365 ? -4.488 10.086 17.184 1.00 93.06 365 PRO A CA 1
ATOM 2914 C C . PRO A 1 365 ? -3.151 9.949 17.924 1.00 93.06 365 PRO A C 1
ATOM 2916 O O . PRO A 1 365 ? -2.390 9.017 17.656 1.00 93.06 365 PRO A O 1
ATOM 2919 N N . GLU A 1 366 ? -2.887 10.812 18.910 1.00 91.31 366 GLU A N 1
ATOM 2920 C CA . GLU A 1 366 ? -1.653 10.756 19.718 1.00 91.31 366 GLU A CA 1
ATOM 2921 C C . GLU A 1 366 ? -1.466 9.404 20.425 1.00 91.31 366 GLU A C 1
ATOM 2923 O O . GLU A 1 366 ? -0.349 8.913 20.591 1.00 91.31 366 GLU A O 1
ATOM 2928 N N . LYS A 1 367 ? -2.575 8.793 20.857 1.00 94.44 367 LYS A N 1
ATOM 2929 C CA . LYS A 1 367 ? -2.618 7.479 21.502 1.00 94.44 367 LYS A CA 1
ATOM 2930 C C . LYS A 1 367 ? -3.793 6.699 20.944 1.00 94.44 367 LYS A C 1
ATOM 2932 O O . LYS A 1 367 ? -4.879 7.246 20.808 1.00 94.44 367 LYS A O 1
ATOM 2937 N N . CYS A 1 368 ? -3.595 5.416 20.662 1.00 96.81 368 CYS A N 1
ATOM 2938 C CA . CYS A 1 368 ? -4.672 4.539 20.220 1.00 96.81 368 CYS A CA 1
ATOM 2939 C C . CYS A 1 368 ? -4.486 3.107 20.734 1.00 96.81 368 CYS A C 1
ATOM 2941 O O . CYS A 1 368 ? -3.362 2.642 20.939 1.00 96.81 368 CYS A O 1
ATOM 2943 N N . THR A 1 369 ? -5.603 2.404 20.922 1.00 97.38 369 THR A N 1
ATOM 2944 C CA . THR A 1 369 ? -5.639 0.990 21.317 1.00 97.38 369 THR A CA 1
ATOM 2945 C C . THR A 1 369 ? -5.961 0.111 20.112 1.00 97.38 369 THR A C 1
ATOM 2947 O O . THR A 1 369 ? -6.807 0.449 19.287 1.00 97.38 369 THR A O 1
ATOM 2950 N N . ILE A 1 370 ? -5.300 -1.040 19.982 1.00 97.25 370 ILE A N 1
ATOM 2951 C CA . ILE A 1 370 ? -5.600 -1.975 18.891 1.00 97.25 370 ILE A CA 1
ATOM 2952 C C . ILE A 1 370 ? -6.971 -2.617 19.131 1.00 97.25 370 ILE A C 1
ATOM 2954 O O . ILE A 1 370 ? -7.215 -3.157 20.208 1.00 97.25 370 ILE A O 1
ATOM 2958 N N . SER A 1 371 ? -7.833 -2.606 18.116 1.00 96.50 371 SER A N 1
ATOM 2959 C CA . SER A 1 371 ? -9.117 -3.309 18.124 1.00 96.50 371 SER A CA 1
ATOM 2960 C C . SER A 1 371 ? -9.377 -3.990 16.779 1.00 96.50 371 SER A C 1
ATOM 2962 O O . SER A 1 371 ? -9.081 -3.438 15.719 1.00 96.50 371 SER A O 1
ATOM 2964 N N . ASP A 1 372 ? -9.967 -5.183 16.819 1.00 93.94 372 ASP A N 1
ATOM 2965 C CA . ASP A 1 372 ? -10.444 -5.913 15.634 1.00 93.94 372 ASP A CA 1
ATOM 2966 C C . ASP A 1 372 ? -11.952 -5.692 15.383 1.00 93.94 372 ASP A C 1
ATOM 2968 O O . ASP A 1 372 ? -12.512 -6.200 14.414 1.00 93.94 372 ASP A O 1
ATOM 2972 N N . CYS A 1 373 ? -12.617 -4.922 16.249 1.00 95.50 373 CYS A N 1
ATOM 2973 C CA . CYS A 1 373 ? -14.004 -4.491 16.101 1.00 95.50 373 CYS A CA 1
ATOM 2974 C C . CYS A 1 373 ? -14.020 -2.982 15.857 1.00 95.50 373 CYS A C 1
ATOM 2976 O O . CYS A 1 373 ? -13.540 -2.214 16.697 1.00 95.50 373 CYS A O 1
ATOM 2978 N N . ILE A 1 374 ? -14.556 -2.560 14.713 1.00 97.44 374 ILE A N 1
ATOM 2979 C CA . ILE A 1 374 ? -14.690 -1.139 14.395 1.00 97.44 374 ILE A CA 1
ATOM 2980 C C . ILE A 1 374 ? -16.033 -0.697 14.957 1.00 97.44 374 ILE A C 1
ATOM 2982 O O . ILE A 1 374 ? -17.070 -1.184 14.511 1.00 97.44 374 ILE A O 1
ATOM 2986 N N . ARG A 1 375 ? -16.014 0.180 15.960 1.00 97.56 375 ARG A N 1
ATOM 2987 C CA . ARG A 1 375 ? -17.219 0.765 16.554 1.00 97.56 375 ARG A CA 1
ATOM 2988 C C . ARG A 1 375 ? -16.931 2.187 17.015 1.00 97.56 375 ARG A C 1
ATOM 2990 O O . ARG A 1 375 ? -16.205 2.362 17.997 1.00 97.56 375 ARG A O 1
ATOM 2997 N N . GLY A 1 376 ? -17.527 3.154 16.332 1.00 97.62 376 GLY A N 1
ATOM 2998 C CA . GLY A 1 376 ? -17.410 4.576 16.641 1.00 97.62 376 GLY A CA 1
ATOM 2999 C C . GLY A 1 376 ? -17.193 5.432 15.398 1.00 97.62 376 GLY A C 1
ATOM 3000 O O . GLY A 1 376 ? -17.315 4.958 14.266 1.00 97.62 376 GLY A O 1
ATOM 3001 N N . GLU A 1 377 ? -16.808 6.683 15.623 1.00 97.81 377 GLU A N 1
ATOM 3002 C CA . GLU A 1 377 ? -16.554 7.676 14.591 1.00 97.81 377 GLU A CA 1
ATOM 3003 C C . GLU A 1 377 ? -15.190 7.448 13.925 1.00 97.81 377 GLU A C 1
ATOM 3005 O O . GLU A 1 377 ? -14.136 7.486 14.565 1.00 97.81 377 GLU A O 1
ATOM 3010 N N . VAL A 1 378 ? -15.190 7.229 12.615 1.00 97.62 378 VAL A N 1
ATOM 3011 C CA . VAL A 1 378 ? -13.987 7.008 11.812 1.00 97.62 378 VAL A CA 1
ATOM 3012 C C . VAL A 1 378 ? -13.280 8.334 11.567 1.00 97.62 378 VAL A C 1
ATOM 3014 O O . VAL A 1 378 ? -13.815 9.228 10.915 1.00 97.62 378 VAL A O 1
ATOM 3017 N N . LYS A 1 379 ? -12.041 8.438 12.053 1.00 97.44 379 LYS A N 1
ATOM 3018 C CA . LYS A 1 379 ? -11.219 9.653 11.941 1.00 97.44 379 LYS A CA 1
ATOM 3019 C C . LYS A 1 379 ? -10.364 9.681 10.678 1.00 97.44 379 LYS A C 1
ATOM 3021 O O . LYS A 1 379 ? -10.023 10.753 10.191 1.00 97.44 379 LYS A O 1
ATOM 3026 N N . GLY A 1 380 ? -10.035 8.513 10.129 1.00 96.88 380 GLY A N 1
ATOM 3027 C CA . GLY A 1 380 ? -9.336 8.374 8.853 1.00 96.88 380 GLY A CA 1
ATOM 3028 C C . GLY A 1 380 ? -8.403 7.170 8.826 1.00 96.88 380 GLY A C 1
ATOM 3029 O O . GLY A 1 380 ? -8.580 6.213 9.580 1.00 96.88 380 GLY A O 1
ATOM 3030 N N . ALA A 1 381 ? -7.416 7.182 7.930 1.00 97.75 381 ALA A N 1
ATOM 3031 C CA . ALA A 1 381 ? -6.524 6.043 7.734 1.00 97.75 381 ALA A CA 1
ATOM 3032 C C . ALA A 1 381 ? -5.090 6.454 7.387 1.00 97.75 381 ALA A C 1
ATOM 3034 O O . ALA A 1 381 ? -4.861 7.481 6.756 1.00 97.75 381 ALA A O 1
ATOM 3035 N N . LYS A 1 382 ? -4.133 5.592 7.743 1.00 97.50 382 LYS A N 1
ATOM 3036 C CA . LYS A 1 382 ? -2.723 5.661 7.334 1.00 97.50 382 LYS A CA 1
ATOM 3037 C C . LYS A 1 382 ? -2.282 4.304 6.801 1.00 97.50 382 LYS A C 1
ATOM 3039 O O . LYS A 1 382 ? -2.015 3.364 7.559 1.00 97.50 382 LYS A O 1
ATOM 3044 N N . GLY A 1 383 ? -2.215 4.178 5.478 1.00 96.94 383 GLY A N 1
ATOM 3045 C CA . GLY A 1 383 ? -1.968 2.897 4.821 1.00 96.94 383 GLY A CA 1
ATOM 3046 C C . GLY A 1 383 ? -3.009 1.857 5.237 1.00 96.94 383 GLY A C 1
ATOM 3047 O O . GLY A 1 383 ? -4.195 2.129 5.164 1.00 96.94 383 GLY A O 1
ATOM 3048 N N . PRO A 1 384 ? -2.634 0.666 5.730 1.00 97.44 384 PRO A N 1
ATOM 3049 C CA . PRO A 1 384 ? -3.618 -0.334 6.144 1.00 97.44 384 PRO A CA 1
ATOM 3050 C C . PRO A 1 384 ? -4.239 -0.079 7.527 1.00 97.44 384 PRO A C 1
ATOM 3052 O O . PRO A 1 384 ? -5.012 -0.916 7.988 1.00 97.44 384 PRO A O 1
ATOM 3055 N N . LEU A 1 385 ? -3.848 0.991 8.222 1.00 98.00 385 LEU A N 1
ATOM 3056 C CA . LEU A 1 385 ? -4.316 1.301 9.570 1.00 98.00 385 LEU A CA 1
ATOM 3057 C C . LEU A 1 385 ? -5.521 2.238 9.485 1.00 98.00 385 LEU A C 1
ATOM 3059 O O . LEU A 1 385 ? -5.394 3.334 8.947 1.00 98.00 385 LEU A O 1
ATOM 3063 N N . LEU A 1 386 ? -6.668 1.802 9.998 1.00 98.06 386 LEU A N 1
ATOM 3064 C CA . LEU A 1 386 ? -7.885 2.606 10.104 1.00 98.06 386 LEU A CA 1
ATOM 3065 C C . LEU A 1 386 ? -8.039 3.079 11.553 1.00 98.06 386 LEU A C 1
ATOM 3067 O O . LEU A 1 386 ? -7.982 2.250 12.464 1.00 98.06 386 LEU A O 1
ATOM 3071 N N . PHE A 1 387 ? -8.233 4.382 11.748 1.00 98.19 387 PHE A N 1
ATOM 3072 C CA . PHE A 1 387 ? -8.396 5.024 13.052 1.00 98.19 387 PHE A CA 1
ATOM 3073 C C . PHE A 1 387 ? -9.852 5.415 13.286 1.00 98.19 387 PHE A C 1
ATOM 3075 O O . PHE A 1 387 ? -10.518 5.939 12.388 1.00 98.19 387 PHE A O 1
ATOM 3082 N N . PHE A 1 388 ? -10.337 5.171 14.498 1.00 98.19 388 PHE A N 1
ATOM 3083 C CA . PHE A 1 388 ? -11.699 5.493 14.914 1.00 98.19 388 PHE A CA 1
ATOM 3084 C C . PHE A 1 388 ? -11.753 5.765 16.417 1.00 98.19 388 PHE A C 1
ATOM 3086 O O . PHE A 1 388 ? -10.879 5.322 17.161 1.00 98.19 388 PHE A O 1
ATOM 3093 N N . GLU A 1 389 ? -12.770 6.489 16.864 1.00 98.25 389 GLU A N 1
ATOM 3094 C CA . GLU A 1 389 ? -12.931 6.905 18.258 1.00 98.25 389 GLU A CA 1
ATOM 3095 C C . GLU A 1 389 ? -14.353 6.650 18.748 1.00 98.25 389 GLU A C 1
ATOM 3097 O O . GLU A 1 389 ? -15.312 6.715 17.985 1.00 98.25 389 GLU A O 1
ATOM 3102 N N . ASN A 1 390 ? -14.502 6.363 20.036 1.00 97.81 390 ASN A N 1
ATOM 3103 C CA . ASN A 1 390 ? -15.799 6.308 20.705 1.00 97.81 390 ASN A CA 1
ATOM 3104 C C . ASN A 1 390 ? -15.673 6.876 22.130 1.00 97.81 390 ASN A C 1
ATOM 3106 O O . ASN A 1 390 ? -14.640 7.437 22.495 1.00 97.81 390 ASN A O 1
ATOM 3110 N N . SER A 1 391 ? -16.710 6.722 22.957 1.00 97.12 391 SER A N 1
ATOM 3111 C CA . SER A 1 391 ? -16.726 7.231 24.337 1.00 97.12 391 SER A CA 1
ATOM 3112 C C . SER A 1 391 ? -15.615 6.685 25.246 1.00 97.12 391 SER A C 1
ATOM 3114 O O . SER A 1 391 ? -15.339 7.284 26.280 1.00 97.12 391 SER A O 1
ATOM 3116 N N . GLU A 1 392 ? -15.006 5.548 24.907 1.00 97.62 392 GLU A N 1
ATOM 3117 C CA . GLU A 1 392 ? -13.933 4.910 25.681 1.00 97.62 392 GLU A CA 1
ATOM 3118 C C . GLU A 1 392 ? -12.527 5.363 25.241 1.00 97.62 392 GLU A C 1
ATOM 3120 O O . GLU A 1 392 ? -11.572 5.218 26.006 1.00 97.62 392 GLU A O 1
ATOM 3125 N N . GLY A 1 393 ? -12.383 5.935 24.039 1.00 97.69 393 GLY A N 1
ATOM 3126 C CA . GLY A 1 393 ? -11.120 6.482 23.541 1.00 97.69 393 GLY A CA 1
ATOM 3127 C C . GLY A 1 393 ? -10.885 6.259 22.048 1.00 97.69 393 GLY A C 1
ATOM 3128 O O . GLY A 1 393 ? -11.813 6.018 21.275 1.00 97.69 393 GLY A O 1
ATOM 3129 N N . ALA A 1 394 ? -9.614 6.349 21.648 1.00 98.12 394 ALA A N 1
ATOM 3130 C CA . ALA A 1 394 ? -9.173 6.168 20.271 1.00 98.12 394 ALA A CA 1
ATOM 3131 C C . ALA A 1 394 ? -8.621 4.765 20.012 1.00 98.12 394 ALA A C 1
ATOM 3133 O O . ALA A 1 394 ? -7.886 4.183 20.820 1.00 98.12 394 ALA A O 1
ATOM 3134 N N . TYR A 1 395 ? -8.938 4.239 18.836 1.00 98.19 395 TYR A N 1
ATOM 3135 C CA . TYR A 1 395 ? -8.634 2.881 18.425 1.00 98.19 395 TYR A CA 1
ATOM 3136 C C . TYR A 1 395 ? -8.018 2.839 17.032 1.00 98.19 395 TYR A C 1
ATOM 3138 O O . TYR A 1 395 ? -8.176 3.743 16.211 1.00 98.19 395 TYR A O 1
ATOM 3146 N N . VAL A 1 396 ? -7.309 1.747 16.765 1.00 98.12 396 VAL A N 1
ATOM 3147 C CA . VAL A 1 396 ? -6.729 1.449 15.459 1.00 98.12 396 VAL A CA 1
ATOM 3148 C C . VAL A 1 396 ? -6.966 -0.008 15.097 1.00 98.12 396 VAL A C 1
ATOM 3150 O O . VAL A 1 396 ? -6.795 -0.907 15.922 1.00 98.12 396 VAL A O 1
ATOM 3153 N N . THR A 1 397 ? -7.302 -0.259 13.836 1.00 97.56 397 THR A N 1
ATOM 3154 C CA . THR A 1 397 ? -7.348 -1.613 13.286 1.00 97.56 397 THR A CA 1
ATOM 3155 C C . THR A 1 397 ? -6.469 -1.744 12.052 1.00 97.56 397 THR A C 1
ATOM 3157 O O . THR A 1 397 ? -6.328 -0.815 11.257 1.00 97.56 397 THR A O 1
ATOM 3160 N N . ASN A 1 398 ? -5.855 -2.912 11.876 1.00 97.38 398 ASN A N 1
ATOM 3161 C CA . ASN A 1 398 ? -5.077 -3.220 10.682 1.00 97.38 398 ASN A CA 1
ATOM 3162 C C . ASN A 1 398 ? -5.965 -3.945 9.665 1.00 97.38 398 ASN A C 1
ATOM 3164 O O . ASN A 1 398 ? -6.106 -5.168 9.698 1.00 97.38 398 ASN A O 1
ATOM 3168 N N . MET A 1 399 ? -6.492 -3.205 8.698 1.00 97.75 399 MET A N 1
ATOM 3169 C CA . MET A 1 399 ? -7.433 -3.713 7.699 1.00 97.75 399 MET A CA 1
ATOM 3170 C C . MET A 1 399 ? -6.833 -4.789 6.782 1.00 97.75 399 MET A C 1
ATOM 3172 O O . MET A 1 399 ? -7.547 -5.659 6.282 1.00 97.75 399 MET A O 1
ATOM 3176 N N . ASN A 1 400 ? -5.505 -4.826 6.615 1.00 95.88 400 ASN A N 1
ATOM 3177 C CA . ASN A 1 400 ? -4.853 -5.933 5.908 1.00 95.88 400 ASN A CA 1
ATOM 3178 C C . ASN A 1 400 ? -4.956 -7.260 6.674 1.00 95.88 400 ASN A C 1
ATOM 3180 O O . ASN A 1 400 ? -4.974 -8.325 6.053 1.00 95.88 400 ASN A O 1
ATOM 3184 N N . ALA A 1 401 ? -5.020 -7.219 8.009 1.00 95.81 401 ALA A N 1
ATOM 3185 C CA . ALA A 1 401 ? -5.253 -8.412 8.813 1.00 95.81 401 ALA A CA 1
ATOM 3186 C C . ALA A 1 401 ? -6.696 -8.918 8.659 1.00 95.81 401 ALA A C 1
ATOM 3188 O O . ALA A 1 401 ? -6.885 -10.135 8.662 1.00 95.81 401 ALA A O 1
ATOM 3189 N N . MET A 1 402 ? -7.651 -8.016 8.412 1.00 97.19 402 MET A N 1
ATOM 3190 C CA . MET A 1 402 ? -9.067 -8.328 8.180 1.00 97.19 402 MET A CA 1
ATOM 3191 C C . MET A 1 402 ? -9.363 -8.814 6.756 1.00 97.19 402 MET A C 1
ATOM 3193 O O . MET A 1 402 ? -10.376 -9.466 6.516 1.00 97.19 402 MET A O 1
ATOM 3197 N N . LYS A 1 403 ? -8.479 -8.550 5.784 1.00 97.38 403 LYS A N 1
ATOM 3198 C CA . LYS A 1 403 ? -8.659 -9.002 4.397 1.00 97.38 403 LYS A CA 1
ATOM 3199 C C . LYS A 1 403 ? -8.958 -10.506 4.327 1.00 97.38 403 LYS A C 1
ATOM 3201 O O . LYS A 1 403 ? -8.235 -11.330 4.898 1.00 97.38 403 LYS A O 1
ATOM 3206 N N . GLY A 1 404 ? -9.999 -10.850 3.576 1.00 97.12 404 GLY A N 1
ATOM 3207 C CA . GLY A 1 404 ? -10.514 -12.204 3.421 1.00 97.12 404 GLY A CA 1
ATOM 3208 C C . GLY A 1 404 ? -11.448 -12.669 4.536 1.00 97.12 404 GLY A C 1
ATOM 3209 O O . GLY A 1 404 ? -11.936 -13.790 4.431 1.00 97.12 404 GLY A O 1
ATOM 3210 N N . MET A 1 405 ? -11.696 -11.870 5.575 1.00 96.69 405 MET A N 1
ATOM 3211 C CA . MET A 1 405 ? -12.694 -12.177 6.602 1.00 96.69 405 MET A CA 1
ATOM 3212 C C . MET A 1 405 ? -14.098 -11.770 6.157 1.00 96.69 405 MET A C 1
ATOM 3214 O O . MET A 1 405 ? -14.270 -10.853 5.348 1.00 96.69 405 MET A O 1
ATOM 3218 N N . PHE A 1 406 ? -15.097 -12.464 6.690 1.00 95.62 406 PHE A N 1
ATOM 3219 C CA . PHE A 1 406 ? -16.490 -12.042 6.590 1.00 95.62 406 PHE A CA 1
ATOM 3220 C C . PHE A 1 406 ? -16.784 -10.975 7.641 1.00 95.62 406 PHE A C 1
ATOM 3222 O O . PHE A 1 406 ? -16.118 -10.937 8.676 1.00 95.62 406 PHE A O 1
ATOM 3229 N N . PHE A 1 407 ? -17.751 -10.100 7.386 1.00 95.75 407 PHE A N 1
ATOM 3230 C CA . PHE A 1 407 ? -18.164 -9.095 8.355 1.00 95.75 407 PHE A CA 1
ATOM 3231 C C . PHE A 1 407 ? -19.648 -8.761 8.254 1.00 95.75 407 PHE A C 1
ATOM 3233 O O . PHE A 1 407 ? -20.283 -8.934 7.213 1.00 95.75 407 PHE A O 1
ATOM 3240 N N . SER A 1 408 ? -20.184 -8.249 9.358 1.00 93.88 408 SER A N 1
ATOM 3241 C CA . SER A 1 408 ? -21.517 -7.652 9.420 1.00 93.88 408 SER A CA 1
ATOM 3242 C C . SER A 1 408 ? -21.404 -6.143 9.603 1.00 93.88 408 SER A C 1
ATOM 3244 O O . SER A 1 408 ? -20.517 -5.667 10.316 1.00 93.88 408 SER A O 1
ATOM 3246 N N . ILE A 1 409 ? -22.294 -5.413 8.932 1.00 90.38 409 ILE A N 1
ATOM 3247 C CA . ILE A 1 409 ? -22.534 -3.989 9.163 1.00 90.38 409 ILE A CA 1
ATOM 3248 C C . ILE A 1 409 ? -23.695 -3.932 10.153 1.00 90.38 409 ILE A C 1
ATOM 3250 O O . ILE A 1 409 ? -24.738 -4.534 9.889 1.00 90.38 409 ILE A O 1
ATOM 3254 N N . LYS A 1 410 ? -23.499 -3.292 11.306 1.00 84.75 410 LYS A N 1
ATOM 3255 C CA . LYS A 1 410 ? -24.600 -2.990 12.224 1.00 84.75 410 LYS A CA 1
ATOM 3256 C C . LYS A 1 410 ? -25.010 -1.542 12.005 1.00 84.75 410 LYS A C 1
ATOM 3258 O O . LYS A 1 410 ? -24.155 -0.664 12.090 1.00 84.75 410 LYS A O 1
ATOM 3263 N N . GLU A 1 411 ? -26.282 -1.351 11.671 1.00 67.25 411 GLU A N 1
ATOM 3264 C CA . GLU A 1 411 ? -26.931 -0.035 11.668 1.00 67.25 411 GLU A CA 1
ATOM 3265 C C . GLU A 1 411 ? -27.056 0.528 13.086 1.00 67.25 411 GLU A C 1
ATOM 3267 O O . GLU A 1 411 ? -27.207 -0.281 14.039 1.00 67.25 411 GLU A O 1
#

Secondary structure (DSSP, 8-state):
------PPPPPPPP------SSS---------GGGHHHHHHHHTTS------------TT-TT-------HHHHHHHTT---S-----S-------TTSTTSS-S--------GGGGGGS-SS-HHHHHHHHHHHS-PPPPPHHHHHHHHHHHHHHHHS-SEEEEEEE-SSS-EEEEEETTEEEEEE--EEEEEEEEEEEB---EE-SSSEE--TT--BSSSS-HHHHTT-GGGHHHH---TT-GGGHHHHHT-EEEEEEEEETTEEEEEEEEGGGHHHHHHHHT-SEEEEEEEEETTHHHHHHHHHHHHH--BS---HHHHHHTTT---HHHHHHHHHHHHTSTTGGGGBPSS---EE------SS-EE-SEEEEEEEEEETTEEEEEETTEEEEEEHHHHTTEEEEE--

Sequence (411 aa):
MDSASFTSPSSIATLSMLGGVGKTDGCFLSIPNSSIENLLFTASLMPGPIFPVKRFSDASLKNASVLQLDTHSIWSLATCLPRDFHPTSTPFFLRIESMERVLGNVSWFSARSASALFRSLGSMDFYLLFIIYKGVGFAPAPESCLLRVLNSCLRYHTMAPNHLISFSSAEKPQITYWERDEEKTAVIEGEASLLFEGRKSCVGFRGRRNRHRCPYHYEGRVQCPFCGSKDISRIYTRHDFRGYEELEEEFSKHRFSIYLVSFGERIKCGVTHQERIEQRVREQGADYYSEIMRLQGAEAYEMERLLQSHFGFSNAVQGRTKLKLLGQENEAALENAIKEIESTPPFNEYMLDAPMPRKLDYPVPEKCTISDCIRGEVKGAKGPLLFFENSEGAYVTNMNAMKGMFFSIKE

Radius of gyration: 30.04 Å; chains: 1; bounding box: 63×110×58 Å

pLDDT: mean 73.18, std 29.35, range [23.36, 98.75]

Foldseek 3Di:
DDDDDDDDDDDDFDFDDDDDPDDDDDGWGWDFPVVVVVVVVVVVPDPDDDDDDDWDDDVVDPTTTTDDDDPVNVVVVVPPDDPDDDDDDDDDDPDPPDDPPPDPDDDDDDDDDPLVVVPPDPDDPVVVVVVVVPPDPDDDDPPVVVCVVVCVVVVVVVFFQWWWADWFQDVFTKTWTDGPQDTDIDTDFFWFWKDWDLKFWAQAADAPPGGGGDPVRHIDDPHDPVRVVHHPCCCVVPVDCVVPVVCLVVQQAFKKWWKWFALQLAIAIDIDGPVCVVRVNQLQLGFKMWGWAIDGHPVRVVVNVVLCVVVVHDNDDDPVNSVVSVPNHDQVSVVVSSVVQCPDPPSVVRTDDDIDMDGDDDQDDPDAAEDPIDGAGWRGDRNQWTWGADPVGIYIYRNVSSNRTRMHIDD